Protein AF-A0A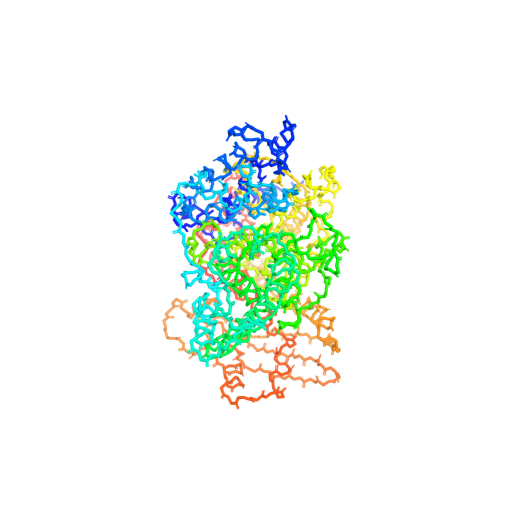6V8QCV7-F1 (afdb_monomer)

Mean predicted aligned error: 4.7 Å

Organism: NCBI:txid2754717

Radius of gyration: 26.02 Å; Cα contacts (8 Å, |Δi|>4): 1244; chains: 1; bounding box: 65×56×76 Å

pLDDT: mean 93.88, std 6.45, range [53.06, 98.81]

Foldseek 3Di:
DALLLVLLLCLCVVALQSFFQDDQVVQQQAPQQQQLLLLQLLQLLLVLVVVVFDLEQEQDPDPDGSLLVSLLVSLVSNVNSHFQLLLSLLSSLLLSVLLPYFQWADDPPSTDGSLQSNQVSSVADQAAQLQAWAADDVHIHGLVQLLVQLVVDVVPDDQFPDDPVPQDPVCPPDCNCPADCNPQAGGLLSSLLRSLLSQLVRQCVVCVVVVHHGQLLVSLLSSLLSSCVVHPFAYQHDCVLHDGSPDGSLLSNLVSSCVSSVNDQWWAQQLPRDTDGRSSVSSSSSSSSNNSHNGDSLSNLQSLQLQLSTPCCVVNVRHDQLDQFDAQLSSHNPLLSQLSSCCRVVVDDLAVSLQSSLVSLLSYLDSLLSLSSQLSSLVSSCVSHNRSSSSSSNSSRVVSNSCVLSVLLVQLLVCVVVPDFLLVSLLVLQQVRQQSLFVSLQVNLCVVVVWNWPTKHKPPWAFCLPPDPDPQRRLACLNGIWTKIWTAIPNDIDIGGRVPPPQVVPCVVVVVVVSVSVCSSCVSSVVNLSRLSSGLSSLLSQLLSCLLVPDDSVVSNVSSSSNDHSNPNDPSPCSSVSNVSSNVSSVVVD

Solvent-accessible surface area (backbone atoms only — not comparable to full-atom values): 28035 Å² total; per-residue (Å²): 130,63,57,34,48,55,17,16,50,49,26,43,64,68,44,55,55,41,32,24,42,59,62,67,70,84,14,62,72,34,88,53,20,45,36,45,15,52,41,25,22,36,10,48,50,45,48,45,47,75,71,67,48,57,64,54,62,64,75,50,96,62,97,71,55,55,48,53,57,48,31,34,54,21,17,48,46,15,38,66,18,33,31,53,34,19,27,16,4,43,46,36,29,51,52,41,40,52,38,54,25,51,50,57,33,54,58,94,91,42,59,48,42,36,10,43,49,16,6,61,51,36,71,28,60,90,43,47,44,49,64,25,42,39,40,75,70,97,53,68,59,41,21,35,44,14,42,50,46,38,53,55,44,60,74,74,45,80,70,47,91,59,67,74,88,75,56,50,91,79,36,63,95,31,60,56,49,50,71,31,62,62,12,19,55,45,36,50,51,52,34,31,42,53,37,12,33,46,5,20,54,37,31,41,50,51,28,47,76,61,78,37,84,62,42,36,50,60,22,24,27,37,10,30,17,37,40,48,74,76,45,66,59,80,27,56,31,42,61,93,80,33,58,74,94,76,32,32,40,36,38,49,20,11,47,30,20,29,62,64,45,69,50,62,70,59,43,28,37,58,63,74,66,47,79,40,56,34,23,53,57,40,13,39,52,8,53,27,56,42,42,9,12,51,32,46,44,68,33,31,38,51,48,32,13,51,48,8,33,33,57,59,12,73,82,36,55,30,28,52,56,51,30,46,45,58,52,57,64,77,60,47,37,14,67,35,44,40,36,28,23,34,43,51,46,66,60,38,53,64,66,61,37,9,52,35,59,39,57,41,32,72,54,28,31,49,34,68,56,48,28,36,42,50,27,32,51,24,54,52,24,34,73,76,35,70,35,63,25,34,50,26,45,30,63,32,16,46,64,58,32,52,50,57,50,51,55,49,34,51,51,44,48,52,44,42,75,75,66,48,53,58,29,59,51,15,32,50,46,49,51,53,51,50,52,43,33,16,51,24,26,13,63,51,42,20,66,76,68,72,44,56,35,82,40,36,44,76,35,79,72,36,38,42,47,74,85,59,88,51,66,69,29,41,68,16,22,56,69,23,41,21,34,25,39,44,36,30,46,75,92,43,80,47,80,42,60,38,39,71,75,41,48,50,54,52,32,63,77,70,63,37,59,74,60,47,65,56,44,65,60,46,49,64,47,54,53,23,51,55,26,32,16,41,42,13,49,57,33,33,37,44,13,6,33,38,7,22,73,68,42,56,46,67,59,18,40,53,34,9,54,73,20,41,44,41,38,46,15,50,76,52,84,44,45,59,58,27,12,44,42,0,32,50,47,25,61,77,72,103

Structure (mmCIF, N/CA/C/O backbone):
data_AF-A0A6V8QCV7-F1
#
_entry.id   AF-A0A6V8QCV7-F1
#
loop_
_atom_site.group_PDB
_atom_site.id
_atom_site.type_symbol
_atom_site.label_atom_id
_atom_site.label_alt_id
_atom_site.label_comp_id
_atom_site.label_asym_id
_atom_site.label_entity_id
_atom_site.label_seq_id
_atom_site.pdbx_PDB_ins_code
_atom_site.Cartn_x
_atom_site.Cartn_y
_atom_site.Cartn_z
_atom_site.occupancy
_atom_site.B_iso_or_equiv
_atom_site.auth_seq_id
_atom_site.auth_comp_id
_atom_site.auth_asym_id
_atom_site.auth_atom_id
_atom_site.pdbx_PDB_model_num
ATOM 1 N N . MET A 1 1 ? -21.929 22.785 25.493 1.00 60.78 1 MET A N 1
ATOM 2 C CA . MET A 1 1 ? -21.500 21.388 25.270 1.00 60.78 1 MET A CA 1
ATOM 3 C C . MET A 1 1 ? -21.069 20.859 26.620 1.00 60.78 1 MET A C 1
ATOM 5 O O . MET A 1 1 ? -20.342 21.578 27.293 1.00 60.78 1 MET A O 1
ATOM 9 N N . GLU A 1 2 ? -21.566 19.693 27.028 1.00 89.81 2 GLU A N 1
ATOM 10 C CA . GLU A 1 2 ? -21.195 19.070 28.308 1.00 89.81 2 GLU A CA 1
ATOM 11 C C . GLU A 1 2 ? -19.672 18.879 28.375 1.00 89.81 2 GLU A C 1
ATOM 13 O O . GLU A 1 2 ? -19.041 18.515 27.372 1.00 89.81 2 GLU A O 1
ATOM 18 N N . LYS A 1 3 ? -19.063 19.174 29.527 1.00 95.38 3 LYS A N 1
ATOM 19 C CA . LYS A 1 3 ? -17.598 19.175 29.692 1.00 95.38 3 LYS A CA 1
ATOM 20 C C . LYS A 1 3 ? -16.991 17.792 29.445 1.00 95.38 3 LYS A C 1
ATOM 22 O O . LYS A 1 3 ? -15.895 17.700 28.898 1.00 95.38 3 LYS A O 1
ATOM 27 N N . GLU A 1 4 ? -17.729 16.728 29.756 1.00 97.50 4 GLU A N 1
ATOM 28 C CA . GLU A 1 4 ? -17.329 15.335 29.566 1.00 97.50 4 GLU A CA 1
ATOM 29 C C . GLU A 1 4 ? -17.182 14.997 28.078 1.00 97.50 4 GLU A C 1
ATOM 31 O O . GLU A 1 4 ? -16.229 14.326 27.684 1.00 97.50 4 GLU A O 1
ATOM 36 N N . ILE A 1 5 ? -18.079 15.522 27.232 1.00 97.50 5 ILE A N 1
ATOM 37 C CA . ILE A 1 5 ? -18.009 15.361 25.772 1.00 97.50 5 ILE A CA 1
ATOM 38 C C . ILE A 1 5 ? -16.741 16.035 25.237 1.00 97.50 5 ILE A C 1
ATOM 40 O O . ILE A 1 5 ? -15.988 15.431 24.472 1.00 97.50 5 ILE A O 1
ATOM 44 N N . VAL A 1 6 ? -16.470 17.274 25.658 1.00 97.25 6 VAL A N 1
ATOM 45 C CA . VAL A 1 6 ? -15.266 18.010 25.234 1.00 97.25 6 VAL A CA 1
ATOM 46 C C . VAL A 1 6 ? -14.000 17.287 25.690 1.00 97.25 6 VAL A C 1
ATOM 48 O O . VAL A 1 6 ? -13.066 17.121 24.902 1.00 97.25 6 VAL A O 1
ATOM 51 N N . ALA A 1 7 ? -13.973 16.833 26.943 1.00 98.06 7 ALA A N 1
ATOM 52 C CA . ALA A 1 7 ? -12.837 16.144 27.531 1.00 98.06 7 ALA A CA 1
ATOM 53 C C . ALA A 1 7 ? -12.544 14.810 26.839 1.00 98.06 7 ALA A C 1
ATOM 55 O O . ALA A 1 7 ? -11.400 14.565 26.456 1.00 98.06 7 ALA A O 1
ATOM 56 N N . ALA A 1 8 ? -13.565 13.978 26.620 1.00 98.12 8 ALA A N 1
ATOM 57 C CA . ALA A 1 8 ? -13.411 12.696 25.946 1.00 98.12 8 ALA A CA 1
ATOM 58 C C . ALA A 1 8 ? -12.990 12.867 24.481 1.00 98.12 8 ALA A C 1
ATOM 60 O O . ALA A 1 8 ? -12.065 12.190 24.034 1.00 98.12 8 ALA A O 1
ATOM 61 N N . PHE A 1 9 ? -13.599 13.815 23.756 1.00 97.69 9 PHE A N 1
ATOM 62 C CA . PHE A 1 9 ? -13.193 14.148 22.390 1.00 97.69 9 PHE A CA 1
ATOM 63 C C . PHE A 1 9 ? -11.717 14.558 22.347 1.00 97.69 9 PHE A C 1
ATOM 65 O O . PHE A 1 9 ? -10.934 13.984 21.593 1.00 97.69 9 PHE A O 1
ATOM 72 N N . ARG A 1 10 ? -11.316 15.523 23.188 1.00 96.94 10 ARG A N 1
ATOM 73 C CA . ARG A 1 10 ? -9.940 16.028 23.199 1.00 96.94 10 ARG A CA 1
ATOM 74 C C . ARG A 1 10 ? -8.928 14.976 23.598 1.00 96.94 10 ARG A C 1
ATOM 76 O O . ARG A 1 10 ? -7.869 14.922 22.981 1.00 96.94 10 ARG A O 1
ATOM 83 N N . ALA A 1 11 ? -9.244 14.160 24.593 1.00 97.50 11 ALA A N 1
ATOM 84 C CA . ALA A 1 11 ? -8.350 13.115 25.047 1.00 97.50 11 ALA A CA 1
ATOM 85 C C . ALA A 1 11 ? -8.155 12.030 23.983 1.00 97.50 11 ALA A C 1
ATOM 87 O O . ALA A 1 11 ? -7.017 11.671 23.701 1.00 97.50 11 ALA A O 1
ATOM 88 N N . ALA A 1 12 ? -9.232 11.570 23.338 1.00 96.38 12 ALA A N 1
ATOM 89 C CA . ALA A 1 12 ? -9.161 10.543 22.300 1.00 96.38 12 ALA A CA 1
ATOM 90 C C . ALA A 1 12 ? -8.352 10.996 21.070 1.00 96.38 12 ALA A C 1
ATOM 92 O O . ALA A 1 12 ? -7.698 10.178 20.433 1.00 96.38 12 ALA A O 1
ATOM 93 N N . THR A 1 13 ? -8.363 12.293 20.745 1.00 95.00 13 THR A N 1
ATOM 94 C CA . THR A 1 13 ? -7.634 12.854 19.593 1.00 95.00 13 THR A CA 1
ATOM 95 C C . THR A 1 13 ? -6.327 13.559 19.968 1.00 95.00 13 THR A C 1
ATOM 97 O O . THR A 1 13 ? -5.760 14.260 19.131 1.00 95.00 13 THR A O 1
ATOM 100 N N . ALA A 1 14 ? -5.874 13.462 21.222 1.00 94.94 14 ALA A N 1
ATOM 101 C CA . ALA A 1 14 ? -4.700 14.201 21.696 1.00 94.94 14 ALA A CA 1
ATOM 102 C C . ALA A 1 14 ? -3.412 13.752 20.994 1.00 94.94 14 ALA A C 1
ATOM 104 O O . ALA A 1 14 ? -2.551 14.580 20.695 1.00 94.94 14 ALA A O 1
ATOM 105 N N . GLN A 1 15 ? -3.305 12.452 20.713 1.00 91.69 15 GLN A N 1
ATOM 106 C CA . GLN A 1 15 ? -2.212 11.851 19.960 1.00 91.69 15 GLN A CA 1
ATOM 107 C C . GLN A 1 15 ? -2.769 10.909 18.880 1.00 91.69 15 GLN A C 1
ATOM 109 O O . GLN A 1 15 ? -3.783 10.249 19.118 1.00 91.69 15 GLN A O 1
ATOM 114 N N . PRO A 1 16 ? -2.143 10.820 17.689 1.00 85.75 16 PRO A N 1
ATOM 115 C CA . PRO A 1 16 ? -2.640 9.957 16.613 1.00 85.75 16 PRO A CA 1
ATOM 116 C C . PRO A 1 16 ? -2.699 8.467 16.985 1.00 85.75 16 PRO A C 1
ATOM 118 O O . PRO A 1 16 ? -3.597 7.754 16.547 1.00 85.75 16 PRO A O 1
ATOM 121 N N . ASP A 1 17 ? -1.757 7.990 17.796 1.00 87.62 17 ASP A N 1
ATOM 122 C CA . ASP A 1 17 ? -1.633 6.593 18.227 1.00 87.62 17 ASP A CA 1
ATOM 123 C C . ASP A 1 17 ? -2.635 6.182 19.321 1.00 87.62 17 ASP A C 1
ATOM 125 O O . ASP A 1 17 ? -2.740 5.005 19.663 1.00 87.62 17 ASP A O 1
ATOM 129 N N . TYR A 1 18 ? -3.427 7.116 19.853 1.00 92.81 18 TYR A N 1
ATOM 130 C CA . TYR A 1 18 ? -4.469 6.793 20.833 1.00 92.81 18 TYR A CA 1
ATOM 131 C C . TYR A 1 18 ? -5.661 6.071 20.209 1.00 92.81 18 TYR A C 1
ATOM 133 O O . TYR A 1 18 ? -6.370 5.355 20.905 1.00 92.81 18 TYR A O 1
ATOM 141 N N . LEU A 1 19 ? -5.873 6.210 18.898 1.00 93.25 19 LEU A N 1
ATOM 142 C CA . LEU A 1 19 ? -7.005 5.624 18.177 1.00 93.25 19 LEU A CA 1
ATOM 143 C C . LEU A 1 19 ? -6.645 4.337 17.424 1.00 93.25 19 LEU A C 1
ATOM 145 O O . LEU A 1 19 ? -7.373 3.938 16.516 1.00 93.25 19 LEU A O 1
ATOM 149 N N . THR A 1 20 ? -5.542 3.673 17.767 1.00 92.00 20 THR A N 1
ATOM 150 C CA . THR A 1 20 ? -5.089 2.449 17.093 1.00 92.00 20 THR A CA 1
ATOM 151 C C . THR A 1 20 ? -4.458 1.461 18.072 1.00 92.00 20 THR A C 1
ATOM 153 O O . THR A 1 20 ? -4.021 1.821 19.162 1.00 92.00 20 THR A O 1
ATOM 156 N N . THR A 1 21 ? -4.417 0.188 17.684 1.00 89.06 21 THR A N 1
ATOM 157 C CA . THR A 1 21 ? -3.638 -0.842 18.388 1.00 89.06 21 THR A CA 1
ATOM 158 C C . THR A 1 21 ? -2.146 -0.801 18.031 1.00 89.06 21 THR A C 1
ATOM 160 O O . THR A 1 21 ? -1.331 -1.479 18.663 1.00 89.06 21 THR A O 1
ATOM 163 N N . GLU A 1 22 ? -1.770 -0.028 17.009 1.00 86.62 22 GLU A N 1
ATOM 164 C CA . GLU A 1 22 ? -0.405 0.015 16.502 1.00 86.62 22 GLU A CA 1
ATOM 165 C C . GLU A 1 22 ? 0.548 0.844 17.360 1.00 86.62 22 GLU A C 1
ATOM 167 O O . GLU A 1 22 ? 0.198 1.865 17.941 1.00 86.62 22 GLU A O 1
ATOM 172 N N . LYS A 1 23 ? 1.809 0.405 17.406 1.00 82.62 23 LYS A N 1
ATOM 173 C CA . LYS A 1 23 ? 2.864 1.021 18.216 1.00 82.62 23 LYS A CA 1
ATOM 174 C C . LYS A 1 23 ? 3.784 1.859 17.338 1.00 82.62 23 LYS A C 1
ATOM 176 O O . LYS A 1 23 ? 4.867 1.408 16.972 1.00 82.62 23 LYS A O 1
ATOM 181 N N . PHE A 1 24 ? 3.361 3.073 16.994 1.00 81.88 24 PHE A N 1
ATOM 182 C CA . PHE A 1 24 ? 4.139 3.942 16.104 1.00 81.88 24 PHE A CA 1
ATOM 183 C C . PHE A 1 24 ? 5.515 4.317 16.660 1.00 81.88 24 PHE A C 1
ATOM 185 O O . PHE A 1 24 ? 6.473 4.386 15.896 1.00 81.88 24 PHE A O 1
ATOM 192 N N . ASP A 1 25 ? 5.644 4.505 17.974 1.00 77.12 25 ASP A N 1
ATOM 193 C CA . ASP A 1 25 ? 6.939 4.802 18.599 1.00 77.12 25 ASP A CA 1
ATOM 194 C C . ASP A 1 25 ? 7.918 3.632 18.506 1.00 77.12 25 ASP A C 1
ATOM 196 O O . ASP A 1 25 ? 9.097 3.846 18.248 1.00 77.12 25 ASP A O 1
ATOM 200 N N . ALA A 1 26 ? 7.431 2.390 18.622 1.00 71.06 26 ALA A N 1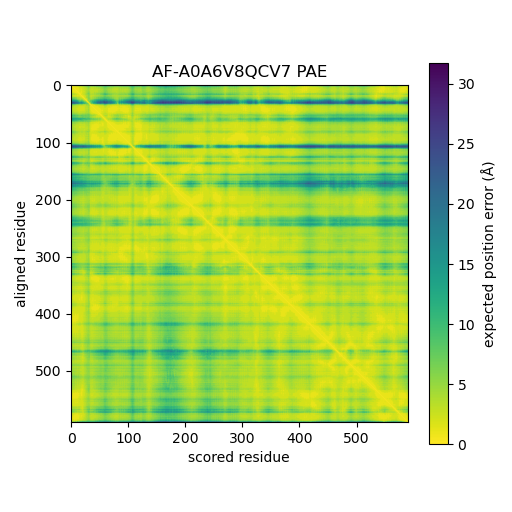
ATOM 201 C CA . ALA A 1 26 ? 8.268 1.198 18.461 1.00 71.06 26 ALA A CA 1
ATOM 202 C C . ALA A 1 26 ? 8.844 1.072 17.045 1.00 71.06 26 ALA A C 1
ATOM 204 O O . ALA A 1 26 ? 9.755 0.281 16.809 1.00 71.06 26 ALA A O 1
ATOM 205 N N . MET A 1 27 ? 8.291 1.830 16.102 1.00 64.06 27 MET A N 1
ATOM 206 C CA . MET A 1 27 ? 8.789 1.866 14.748 1.00 64.06 27 MET A CA 1
ATOM 207 C C . MET A 1 27 ? 9.894 2.905 14.578 1.00 64.06 27 MET A C 1
ATOM 209 O O . MET A 1 27 ? 10.792 2.614 13.796 1.00 64.06 27 MET A O 1
ATOM 213 N N . LEU A 1 28 ? 9.884 4.034 15.313 1.00 65.31 28 LEU A N 1
ATOM 214 C CA . LEU A 1 28 ? 10.838 5.156 15.193 1.00 65.31 28 LEU A CA 1
ATOM 215 C C . LEU A 1 28 ? 12.308 4.730 15.376 1.00 65.31 28 LEU A C 1
ATOM 217 O O . LEU A 1 28 ? 12.692 4.226 16.426 1.00 65.31 28 LEU A O 1
ATOM 221 N N . GLY A 1 29 ? 13.145 4.983 14.360 1.00 54.66 29 GLY A N 1
ATOM 222 C CA . GLY A 1 29 ? 14.607 4.823 14.426 1.00 54.66 29 GLY A CA 1
ATOM 223 C C . GLY A 1 29 ? 15.159 3.410 14.171 1.00 54.66 29 GLY A C 1
ATOM 224 O O . GLY A 1 29 ? 16.358 3.202 14.337 1.00 54.66 29 GLY A O 1
ATOM 225 N N . GLY A 1 30 ? 14.327 2.443 13.760 1.00 58.03 30 GLY A N 1
ATOM 226 C CA . GLY A 1 30 ? 14.751 1.078 13.402 1.00 58.03 30 GLY A CA 1
ATOM 227 C C . GLY A 1 30 ? 14.104 0.561 12.111 1.00 58.03 30 GLY A C 1
ATOM 228 O O . GLY A 1 30 ? 13.496 1.326 11.371 1.00 58.03 30 GLY A O 1
ATOM 229 N N . PHE A 1 31 ? 14.156 -0.756 11.864 1.00 53.06 31 PHE A N 1
ATOM 230 C CA . PHE A 1 31 ? 13.577 -1.438 10.681 1.00 53.06 31 PHE A CA 1
ATOM 231 C C . PHE A 1 31 ? 12.046 -1.227 10.490 1.00 53.06 31 PHE A C 1
ATOM 233 O O . PHE A 1 31 ? 11.456 -1.790 9.571 1.00 53.06 31 PHE A O 1
ATOM 240 N N . GLY A 1 32 ? 11.383 -0.453 11.364 1.00 53.34 32 GLY A N 1
ATOM 241 C CA . GLY A 1 32 ? 9.931 -0.309 11.463 1.00 53.34 32 GLY A CA 1
ATOM 242 C C . GLY A 1 32 ? 9.298 0.968 10.887 1.00 53.34 32 GLY A C 1
ATOM 243 O O . GLY A 1 32 ? 8.124 0.901 10.552 1.00 53.34 32 GLY A O 1
ATOM 244 N N . VAL A 1 33 ? 9.985 2.117 10.732 1.00 63.34 33 VAL A N 1
ATOM 245 C CA . VAL A 1 33 ? 9.329 3.394 10.290 1.00 63.34 33 VAL A CA 1
ATOM 246 C C . VAL A 1 33 ? 9.101 3.479 8.787 1.00 63.34 33 VAL A C 1
ATOM 248 O O . VAL A 1 33 ? 8.698 4.525 8.278 1.00 63.34 33 VAL A O 1
ATOM 251 N N . PHE A 1 34 ? 9.440 2.437 8.034 1.00 79.25 34 PHE A N 1
ATOM 252 C CA . PHE A 1 34 ? 9.670 2.616 6.608 1.00 79.25 34 PHE A CA 1
ATOM 253 C C . PHE A 1 34 ? 8.446 3.184 5.869 1.00 79.25 34 PHE A C 1
ATOM 255 O O . PHE A 1 34 ? 8.615 4.009 4.975 1.00 79.25 34 PHE A O 1
ATOM 262 N N . ASN A 1 35 ? 7.226 2.866 6.319 1.00 85.88 35 ASN A N 1
ATOM 263 C CA . ASN A 1 35 ? 6.002 3.478 5.806 1.00 85.88 35 ASN A CA 1
ATOM 264 C C . ASN A 1 35 ? 5.964 4.996 6.019 1.00 85.88 35 ASN A C 1
ATOM 266 O O . ASN A 1 35 ? 5.807 5.721 5.043 1.00 85.88 35 ASN A O 1
ATOM 270 N N . PHE A 1 36 ? 6.146 5.509 7.240 1.00 89.56 36 PHE A N 1
ATOM 271 C CA . PHE A 1 36 ? 6.138 6.955 7.477 1.00 89.56 36 PHE A CA 1
ATOM 272 C C . PHE A 1 36 ? 7.326 7.658 6.808 1.00 89.56 36 PHE A C 1
ATOM 274 O O . PHE A 1 36 ? 7.196 8.818 6.419 1.00 89.56 36 PHE A O 1
ATOM 281 N N . GLY A 1 37 ? 8.436 6.947 6.584 1.00 91.69 37 GLY A N 1
ATOM 282 C CA . GLY A 1 37 ? 9.524 7.409 5.725 1.00 91.69 37 GLY A CA 1
ATOM 283 C C . GLY A 1 37 ? 9.058 7.727 4.298 1.00 91.69 37 GLY A C 1
ATOM 284 O O . GLY A 1 37 ? 9.451 8.753 3.751 1.00 91.69 37 GLY A O 1
ATOM 285 N N . VAL A 1 38 ? 8.164 6.917 3.711 1.00 94.94 38 VAL A N 1
ATOM 286 C CA . VAL A 1 38 ? 7.566 7.192 2.386 1.00 94.94 38 VAL A CA 1
ATOM 287 C C . VAL A 1 38 ? 6.758 8.493 2.404 1.00 94.94 38 VAL A C 1
ATOM 289 O O . VAL A 1 38 ? 6.908 9.323 1.508 1.00 94.94 38 VAL A O 1
ATOM 292 N N . TRP A 1 39 ? 5.945 8.715 3.442 1.00 95.69 39 TRP A N 1
ATOM 293 C CA . TRP A 1 39 ? 5.195 9.969 3.607 1.00 95.69 39 TRP A CA 1
ATOM 294 C C . TRP A 1 39 ? 6.130 11.178 3.744 1.00 95.69 39 TRP A C 1
ATOM 296 O O . TRP A 1 39 ? 5.904 12.223 3.129 1.00 95.69 39 TRP A O 1
ATOM 306 N N . ALA A 1 40 ? 7.191 11.030 4.537 1.00 95.12 40 ALA A N 1
ATOM 307 C CA . ALA A 1 40 ? 8.187 12.066 4.754 1.00 95.12 40 ALA A CA 1
ATOM 308 C C . ALA A 1 40 ? 8.946 12.405 3.460 1.00 95.12 40 ALA A C 1
ATOM 310 O O . ALA A 1 40 ? 9.057 13.576 3.097 1.00 95.12 40 ALA A O 1
ATOM 311 N N . ALA A 1 41 ? 9.384 11.397 2.704 1.00 97.62 41 ALA A N 1
ATOM 312 C CA . ALA A 1 41 ? 10.024 11.581 1.403 1.00 97.62 41 ALA A CA 1
ATOM 313 C C . ALA A 1 41 ? 9.098 12.261 0.389 1.00 97.62 41 ALA A C 1
ATOM 315 O O . ALA A 1 41 ? 9.533 13.165 -0.325 1.00 97.62 41 ALA A O 1
ATOM 316 N N . ALA A 1 42 ? 7.810 11.905 0.369 1.00 98.50 42 ALA A N 1
ATOM 317 C CA . ALA A 1 42 ? 6.823 12.580 -0.467 1.00 98.50 42 ALA A CA 1
ATOM 318 C C . ALA A 1 42 ? 6.708 14.078 -0.115 1.00 98.50 42 ALA A C 1
ATOM 320 O O . ALA A 1 42 ? 6.689 14.928 -1.005 1.00 98.50 42 ALA A O 1
ATOM 321 N N . ASN A 1 43 ? 6.721 14.433 1.175 1.00 98.50 43 ASN A N 1
ATOM 322 C CA . ASN A 1 43 ? 6.778 15.833 1.606 1.00 98.50 43 ASN A CA 1
ATOM 323 C C . ASN A 1 43 ? 8.060 16.545 1.151 1.00 98.50 43 ASN A C 1
ATOM 325 O O . ASN A 1 43 ? 7.980 17.693 0.710 1.00 98.50 43 ASN A O 1
ATOM 329 N N . VAL A 1 44 ? 9.223 15.891 1.245 1.00 98.44 44 VAL A N 1
ATOM 330 C CA . VAL A 1 44 ? 10.504 16.446 0.773 1.00 98.44 44 VAL A CA 1
ATOM 331 C C . VAL A 1 44 ? 10.443 16.749 -0.723 1.00 98.44 44 VAL A C 1
ATOM 333 O O . VAL A 1 44 ? 10.751 17.870 -1.125 1.00 98.44 44 VAL A O 1
ATOM 336 N N . ILE A 1 45 ? 9.992 15.791 -1.538 1.00 98.75 45 ILE A N 1
ATOM 337 C CA . ILE A 1 45 ? 9.876 15.958 -2.993 1.00 98.75 45 ILE A CA 1
ATOM 338 C C . ILE A 1 45 ? 8.920 17.111 -3.319 1.00 98.75 45 ILE A C 1
ATOM 340 O O . ILE A 1 45 ? 9.287 18.020 -4.064 1.00 98.75 45 ILE A O 1
ATOM 344 N N . ALA A 1 46 ? 7.734 17.138 -2.703 1.00 98.44 46 ALA A N 1
ATOM 345 C CA . ALA A 1 46 ? 6.753 18.197 -2.933 1.00 98.44 46 ALA A CA 1
ATOM 346 C C . ALA A 1 46 ? 7.273 19.591 -2.539 1.00 98.44 46 ALA A C 1
ATOM 348 O O . ALA A 1 46 ? 7.037 20.563 -3.253 1.00 98.44 46 ALA A O 1
ATOM 349 N N . LYS A 1 47 ? 8.019 19.712 -1.433 1.00 98.31 47 LYS A N 1
ATOM 350 C CA . LYS A 1 47 ? 8.649 20.983 -1.037 1.00 98.31 47 LYS A CA 1
ATOM 351 C C . LYS A 1 47 ? 9.670 21.463 -2.055 1.00 98.31 47 LYS A C 1
ATOM 353 O O . LYS A 1 47 ? 9.740 22.656 -2.325 1.00 98.31 47 LYS A O 1
ATOM 358 N N . GLU A 1 48 ? 10.508 20.565 -2.558 1.00 98.19 48 GLU A N 1
ATOM 359 C CA . GLU A 1 48 ? 11.537 20.942 -3.522 1.00 98.19 48 GLU A CA 1
ATOM 360 C C . GLU A 1 48 ? 10.924 21.308 -4.880 1.00 98.19 48 GLU A C 1
ATOM 362 O O . GLU A 1 48 ? 11.367 22.284 -5.485 1.00 98.19 48 GLU A O 1
ATOM 367 N N . ALA A 1 49 ? 9.844 20.637 -5.295 1.00 97.06 49 ALA A N 1
ATOM 368 C CA . ALA A 1 49 ? 9.047 21.045 -6.452 1.00 97.06 49 ALA A CA 1
ATOM 369 C C . ALA A 1 49 ? 8.458 22.457 -6.272 1.00 97.06 49 ALA A C 1
ATOM 371 O O . ALA A 1 49 ? 8.602 23.307 -7.146 1.00 97.06 49 ALA A O 1
ATOM 372 N N . GLN A 1 50 ? 7.882 22.760 -5.101 1.00 95.38 50 GLN A N 1
ATOM 373 C CA . GLN A 1 50 ? 7.351 24.096 -4.782 1.00 95.38 50 GLN A CA 1
ATOM 374 C C . GLN A 1 50 ? 8.424 25.196 -4.740 1.00 95.38 50 GLN A C 1
ATOM 376 O O . GLN A 1 50 ? 8.100 26.369 -4.909 1.00 95.38 50 GLN A O 1
ATOM 381 N N . LYS A 1 51 ? 9.700 24.842 -4.541 1.00 96.31 51 LYS A N 1
ATOM 382 C CA . LYS A 1 51 ? 10.838 25.772 -4.650 1.00 96.31 51 LYS A CA 1
ATOM 383 C C . LYS A 1 51 ? 11.277 26.021 -6.100 1.00 96.31 51 LYS A C 1
ATOM 385 O O . LYS A 1 51 ? 12.238 26.754 -6.309 1.00 96.31 51 LYS A O 1
ATOM 390 N N . GLY A 1 52 ? 10.606 25.418 -7.082 1.00 93.50 52 GLY A N 1
ATOM 391 C CA . GLY A 1 52 ? 10.886 25.595 -8.505 1.00 93.50 52 GLY A CA 1
ATOM 392 C C . GLY A 1 52 ? 11.969 24.672 -9.066 1.00 93.50 52 GLY A C 1
ATOM 393 O O . GLY A 1 52 ? 12.450 24.933 -10.167 1.00 93.50 52 GLY A O 1
ATOM 394 N N . ARG A 1 53 ? 12.368 23.609 -8.347 1.00 93.81 53 ARG A N 1
ATOM 395 C CA . ARG A 1 53 ? 13.306 22.617 -8.900 1.00 93.81 53 ARG A CA 1
ATOM 396 C C . ARG A 1 53 ? 12.680 21.857 -10.061 1.00 93.81 53 ARG A C 1
ATOM 398 O O . ARG A 1 53 ? 11.521 21.447 -9.991 1.00 93.81 53 ARG A O 1
ATOM 405 N N . LYS A 1 54 ? 13.471 21.610 -11.102 1.00 91.38 54 LYS A N 1
ATOM 406 C CA . LYS A 1 54 ? 13.029 20.871 -12.286 1.00 91.38 54 LYS A CA 1
ATOM 407 C C . LYS A 1 54 ? 13.019 19.369 -12.005 1.00 91.38 54 LYS A C 1
ATOM 409 O O . LYS A 1 54 ? 14.064 18.741 -11.857 1.00 91.38 54 LYS A O 1
ATOM 414 N N . LEU A 1 55 ? 11.827 18.777 -11.968 1.00 93.81 55 LEU A N 1
ATOM 415 C CA . LEU A 1 55 ? 11.634 17.336 -11.793 1.00 93.81 55 LEU A CA 1
ATOM 416 C C . LEU A 1 55 ? 11.594 16.611 -13.140 1.00 93.81 55 LEU A C 1
ATOM 418 O O . LEU A 1 55 ? 10.572 16.062 -13.541 1.00 93.81 55 LEU A O 1
ATOM 422 N N . LYS A 1 56 ? 12.719 16.618 -13.853 1.00 93.31 56 LYS A N 1
ATOM 423 C CA . LYS A 1 56 ? 12.855 15.922 -15.133 1.00 93.31 56 LYS A CA 1
ATOM 424 C C . LYS A 1 56 ? 14.297 15.488 -15.346 1.00 93.31 56 LYS A C 1
ATOM 426 O O . LYS A 1 56 ? 15.216 16.256 -15.077 1.00 93.31 56 LYS A O 1
ATOM 431 N N . LEU A 1 57 ? 14.492 14.265 -15.832 1.00 90.62 57 LEU A N 1
ATOM 432 C CA . LEU A 1 57 ? 15.798 13.837 -16.317 1.00 90.62 57 LEU A CA 1
ATOM 433 C C . LEU A 1 57 ? 15.953 14.336 -17.755 1.00 90.62 57 LEU A C 1
ATOM 435 O O . LEU A 1 57 ? 15.184 13.953 -18.639 1.00 90.62 57 LEU A O 1
ATOM 439 N N . GLU A 1 58 ? 16.955 15.178 -17.989 1.00 86.12 58 GLU A N 1
ATOM 440 C CA . GLU A 1 58 ? 17.238 15.787 -19.290 1.00 86.12 58 GLU A CA 1
ATOM 441 C C . GLU A 1 58 ? 18.658 15.460 -19.750 1.00 86.12 58 GLU A C 1
ATOM 443 O O . GLU A 1 58 ? 19.529 15.115 -18.952 1.00 86.12 58 GLU A O 1
ATOM 448 N N . VAL A 1 59 ? 18.865 15.538 -21.062 1.00 84.62 59 VAL A N 1
ATOM 449 C CA . VAL A 1 59 ? 20.188 15.405 -21.668 1.00 84.62 59 VAL A CA 1
ATOM 450 C C . VAL A 1 59 ? 20.932 16.712 -21.423 1.00 84.62 59 VAL A C 1
ATOM 452 O O . VAL A 1 59 ? 20.658 17.709 -22.088 1.00 84.62 59 VAL A O 1
ATOM 455 N N . THR A 1 60 ? 21.840 16.715 -20.453 1.00 84.88 60 THR A N 1
ATOM 456 C CA . THR A 1 60 ? 22.655 17.882 -20.101 1.00 84.88 60 THR A CA 1
ATOM 457 C C . THR A 1 60 ? 24.120 17.483 -19.954 1.00 84.88 60 THR A C 1
ATOM 459 O O . THR A 1 60 ? 24.429 16.328 -19.664 1.00 84.88 60 THR A O 1
ATOM 462 N N . ASP A 1 61 ? 25.018 18.450 -20.136 1.00 85.38 61 ASP A N 1
ATOM 463 C CA . ASP A 1 61 ? 26.455 18.303 -19.851 1.00 85.38 61 ASP A CA 1
ATOM 464 C C . ASP A 1 61 ? 26.782 18.636 -18.378 1.00 85.38 61 ASP A C 1
ATOM 466 O O . ASP A 1 61 ? 27.924 18.869 -17.991 1.00 85.38 61 ASP A O 1
ATOM 470 N N . GLU A 1 62 ? 25.754 18.709 -17.525 1.00 87.50 62 GLU A N 1
ATOM 471 C CA . GLU A 1 62 ? 25.924 19.026 -16.112 1.00 87.50 62 GLU A CA 1
ATOM 472 C C . GLU A 1 62 ? 26.268 17.758 -15.315 1.00 87.50 62 GLU A C 1
ATOM 474 O O . GLU A 1 62 ? 25.590 16.728 -15.449 1.00 87.50 62 GLU A O 1
ATOM 479 N N . PRO A 1 63 ? 27.263 17.815 -14.408 1.00 85.88 63 PRO A N 1
ATOM 480 C CA . PRO A 1 63 ? 27.630 16.663 -13.588 1.00 85.88 63 PRO A CA 1
ATOM 481 C C . PRO A 1 63 ? 26.513 16.271 -12.612 1.00 85.88 63 PRO A C 1
ATOM 483 O O . PRO A 1 63 ? 26.353 15.098 -12.281 1.00 85.88 63 PRO A O 1
ATOM 486 N N . THR A 1 64 ? 25.709 17.236 -12.160 1.00 89.50 64 THR A N 1
ATOM 487 C CA . THR A 1 64 ? 24.627 17.034 -11.185 1.00 89.50 64 THR A CA 1
ATOM 488 C C . THR A 1 64 ? 23.404 17.838 -11.610 1.00 89.50 64 THR A C 1
ATOM 490 O O . THR A 1 64 ? 23.553 18.985 -12.012 1.00 89.50 64 THR A O 1
ATOM 493 N N . THR A 1 65 ? 22.214 17.252 -11.499 1.00 92.50 65 THR A N 1
ATOM 494 C CA . THR A 1 65 ? 20.925 17.864 -11.859 1.00 92.50 65 THR A CA 1
ATOM 495 C C . THR A 1 65 ? 20.062 18.111 -10.622 1.00 92.50 65 THR A C 1
ATOM 497 O O . THR A 1 65 ? 20.332 17.592 -9.535 1.00 92.50 65 THR A O 1
ATOM 500 N N . ASP A 1 66 ? 18.963 18.849 -10.787 1.00 95.31 66 ASP A N 1
ATOM 501 C CA . ASP A 1 66 ? 17.966 19.024 -9.726 1.00 95.31 66 ASP A CA 1
ATOM 502 C C . ASP A 1 66 ? 17.417 17.689 -9.201 1.00 95.31 66 ASP A C 1
ATOM 504 O O . ASP A 1 66 ? 17.201 17.547 -7.997 1.00 95.31 66 ASP A O 1
ATOM 508 N N . VAL A 1 67 ? 17.239 16.692 -10.074 1.00 96.75 67 VAL A N 1
ATOM 509 C CA . VAL A 1 67 ? 16.748 15.366 -9.676 1.00 96.75 67 VAL A CA 1
ATOM 510 C C . VAL A 1 67 ? 17.741 14.664 -8.748 1.00 96.75 67 VAL A C 1
ATOM 512 O O . VAL A 1 67 ? 17.309 14.044 -7.778 1.00 96.75 67 VAL A O 1
ATOM 515 N N . ASP A 1 68 ? 19.053 14.802 -8.972 1.00 95.94 68 ASP A N 1
ATOM 516 C CA . ASP A 1 68 ? 20.075 14.237 -8.078 1.00 95.94 68 ASP A CA 1
ATOM 517 C C . ASP A 1 68 ? 19.982 14.847 -6.670 1.00 95.94 68 ASP A C 1
ATOM 519 O O . ASP A 1 68 ? 20.035 14.134 -5.665 1.00 95.94 68 ASP A O 1
ATOM 523 N N . GLU A 1 69 ? 19.801 16.166 -6.579 1.00 96.94 69 GLU A N 1
ATOM 524 C CA . GLU A 1 69 ? 19.697 16.873 -5.299 1.00 96.94 69 GLU A CA 1
ATOM 525 C C . GLU A 1 69 ? 18.404 16.537 -4.547 1.00 96.94 69 GLU A C 1
ATOM 527 O O . GLU A 1 69 ? 18.421 16.336 -3.328 1.00 96.94 69 GLU A O 1
ATOM 532 N N . VAL A 1 70 ? 17.278 16.426 -5.256 1.00 98.31 70 VAL A N 1
ATOM 533 C CA . VAL A 1 70 ? 16.012 15.989 -4.651 1.00 98.31 70 VAL A CA 1
ATOM 534 C C . VAL A 1 70 ? 16.107 14.529 -4.205 1.00 98.31 70 VAL A C 1
ATOM 536 O O . VAL A 1 70 ? 15.687 14.211 -3.088 1.00 98.31 70 VAL A O 1
ATOM 539 N N . ALA A 1 71 ? 16.714 13.657 -5.015 1.00 98.38 71 ALA A N 1
ATOM 540 C CA . ALA A 1 71 ? 16.915 12.253 -4.674 1.00 98.38 71 ALA A CA 1
ATOM 541 C C . ALA A 1 71 ? 17.759 12.094 -3.402 1.00 98.38 71 ALA A C 1
ATOM 543 O O . ALA A 1 71 ? 17.348 11.366 -2.502 1.00 98.38 71 ALA A O 1
ATOM 544 N N . LYS A 1 72 ? 18.874 12.829 -3.258 1.00 98.44 72 LYS A N 1
ATOM 545 C CA . LYS A 1 72 ? 19.701 12.819 -2.033 1.00 98.44 72 LYS A CA 1
ATOM 546 C C . LYS A 1 72 ? 18.894 13.170 -0.782 1.00 98.44 72 LYS A C 1
ATOM 548 O O . LYS A 1 72 ? 19.029 12.506 0.244 1.00 98.44 72 LYS A O 1
ATOM 553 N N . LYS A 1 73 ? 18.031 14.188 -0.852 1.00 98.44 73 LYS A N 1
ATOM 554 C CA . LYS A 1 73 ? 17.195 14.605 0.288 1.00 98.44 73 LYS A CA 1
ATOM 555 C C . LYS A 1 73 ? 16.121 13.569 0.631 1.00 98.44 73 LYS A C 1
ATOM 557 O O . LYS A 1 73 ? 15.916 13.277 1.807 1.00 98.44 73 LYS A O 1
ATOM 562 N N . ALA A 1 74 ? 15.456 13.010 -0.380 1.00 98.25 74 ALA A N 1
ATOM 563 C CA . ALA A 1 74 ? 14.427 11.985 -0.200 1.00 98.25 74 ALA A CA 1
ATOM 564 C C . ALA A 1 74 ? 15.012 10.672 0.354 1.00 98.25 74 ALA A C 1
ATOM 566 O O . ALA A 1 74 ? 14.488 10.112 1.316 1.00 98.25 74 ALA A O 1
ATOM 567 N N . VAL A 1 75 ? 16.150 10.230 -0.184 1.00 97.88 75 VAL A N 1
ATOM 568 C CA . VAL A 1 75 ? 16.915 9.091 0.335 1.00 97.88 75 VAL A CA 1
ATOM 569 C C . VAL A 1 75 ? 17.297 9.321 1.788 1.00 97.88 75 VAL A C 1
ATOM 571 O O . VAL A 1 75 ? 17.069 8.445 2.619 1.00 97.88 75 VAL A O 1
ATOM 574 N N . LYS A 1 76 ? 17.845 10.501 2.111 1.00 96.12 76 LYS A N 1
ATOM 575 C CA . LYS A 1 76 ? 18.278 10.806 3.472 1.00 96.12 76 LYS A CA 1
ATOM 576 C C . LYS A 1 76 ? 17.134 10.624 4.469 1.00 96.12 76 LYS A C 1
ATOM 578 O O . LYS A 1 76 ? 17.323 9.935 5.464 1.00 96.12 76 LYS A O 1
ATOM 583 N N . VAL A 1 77 ? 15.953 11.190 4.204 1.00 94.12 77 VAL A N 1
ATOM 584 C CA . VAL A 1 77 ? 14.829 11.079 5.149 1.00 94.12 77 VAL A CA 1
ATOM 585 C C . VAL A 1 77 ? 14.309 9.642 5.270 1.00 94.12 77 VAL A C 1
ATOM 587 O O . VAL A 1 77 ? 13.933 9.220 6.362 1.00 94.12 77 VAL A O 1
ATOM 590 N N . LEU A 1 78 ? 14.345 8.853 4.189 1.00 94.19 78 LEU A N 1
ATOM 591 C CA . LEU A 1 78 ? 14.014 7.423 4.239 1.00 94.19 78 LEU A CA 1
ATOM 592 C C . LEU A 1 78 ? 15.010 6.648 5.109 1.00 94.19 78 LEU A C 1
ATOM 594 O O . LEU A 1 78 ? 14.594 5.831 5.929 1.00 94.19 78 LEU A O 1
ATOM 598 N N . MET A 1 79 ? 16.308 6.915 4.960 1.00 92.81 79 MET A N 1
ATOM 599 C CA . MET A 1 79 ? 17.361 6.269 5.749 1.00 92.81 79 MET A CA 1
ATOM 600 C C . MET A 1 79 ? 17.332 6.702 7.220 1.00 92.81 79 MET A C 1
ATOM 602 O O . MET A 1 79 ? 17.479 5.855 8.096 1.00 92.81 79 MET A O 1
ATOM 606 N N . ASP A 1 80 ? 17.047 7.976 7.510 1.00 90.38 80 ASP A N 1
ATOM 607 C CA . ASP A 1 80 ? 16.809 8.466 8.879 1.00 90.38 80 ASP A CA 1
ATOM 608 C C . ASP A 1 80 ? 15.589 7.762 9.521 1.00 90.38 80 ASP A C 1
ATOM 610 O O . ASP A 1 80 ? 15.526 7.577 10.736 1.00 90.38 80 ASP A O 1
ATOM 614 N N . CYS A 1 81 ? 14.639 7.307 8.696 1.00 88.31 81 CYS A N 1
ATOM 615 C CA . CYS A 1 81 ? 13.499 6.469 9.080 1.00 88.31 81 CYS A CA 1
ATOM 616 C C . CYS A 1 81 ? 13.822 4.956 9.089 1.00 88.31 81 CYS A C 1
ATOM 618 O O . CYS A 1 81 ? 12.915 4.126 9.150 1.00 88.31 81 CYS A O 1
ATOM 620 N N . GLY A 1 82 ? 15.097 4.567 9.027 1.00 87.00 82 GLY A N 1
ATOM 621 C CA . GLY A 1 82 ? 15.536 3.174 9.141 1.00 87.00 82 GLY A CA 1
ATOM 622 C C . GLY A 1 82 ? 15.425 2.343 7.860 1.00 87.00 82 GLY A C 1
ATOM 623 O O . GLY A 1 82 ? 15.486 1.113 7.922 1.00 87.00 82 GLY A O 1
ATOM 624 N N . ALA A 1 83 ? 15.260 2.978 6.694 1.00 90.94 83 ALA A N 1
ATOM 625 C CA . ALA A 1 83 ? 15.358 2.283 5.416 1.00 90.94 83 ALA A CA 1
ATOM 626 C C . ALA A 1 83 ? 16.801 1.837 5.136 1.00 90.94 83 ALA A C 1
ATOM 628 O O . ALA A 1 83 ? 17.732 2.638 5.213 1.00 90.94 83 ALA A O 1
ATOM 629 N N . ASP A 1 84 ? 16.972 0.582 4.715 1.00 92.19 84 ASP A N 1
ATOM 630 C CA . ASP A 1 84 ? 18.199 0.160 4.035 1.00 92.19 84 ASP A CA 1
ATOM 631 C C . ASP A 1 84 ? 18.402 0.961 2.735 1.00 92.19 84 ASP A C 1
ATOM 633 O O . ASP A 1 84 ? 17.429 1.392 2.107 1.00 92.19 84 ASP A O 1
ATOM 637 N N . ALA A 1 85 ? 19.652 1.123 2.300 1.00 95.56 85 ALA A N 1
ATOM 638 C CA . ALA A 1 85 ? 20.007 1.915 1.127 1.00 95.56 85 ALA A CA 1
ATOM 639 C C . ALA A 1 85 ? 19.242 1.490 -0.145 1.00 95.56 85 ALA A C 1
ATOM 641 O O . ALA A 1 85 ? 18.735 2.350 -0.867 1.00 95.56 85 ALA A O 1
ATOM 642 N N . SER A 1 86 ? 19.079 0.184 -0.404 1.00 96.62 86 SER A N 1
ATOM 643 C CA . SER A 1 86 ? 18.344 -0.277 -1.601 1.00 96.62 86 SER A CA 1
ATOM 644 C C . SER A 1 86 ? 16.838 0.000 -1.497 1.00 96.62 86 SER A C 1
ATOM 646 O O . SER A 1 86 ? 16.180 0.298 -2.494 1.00 96.62 86 SER A O 1
ATOM 648 N N . ASN A 1 87 ? 16.281 -0.045 -0.282 1.00 95.88 87 ASN A N 1
ATOM 649 C CA . ASN A 1 87 ? 14.882 0.308 -0.029 1.00 95.88 87 ASN A CA 1
ATOM 650 C C . ASN A 1 87 ? 14.651 1.814 -0.212 1.00 95.88 87 ASN A C 1
ATOM 652 O O . ASN A 1 87 ? 13.670 2.217 -0.838 1.00 95.88 87 ASN A O 1
ATOM 656 N N . ALA A 1 88 ? 15.561 2.642 0.310 1.00 96.69 88 ALA A N 1
ATOM 657 C CA . ALA A 1 88 ? 15.514 4.092 0.158 1.00 96.69 88 ALA A CA 1
ATOM 658 C C . ALA A 1 88 ? 15.622 4.504 -1.319 1.00 96.69 88 ALA A C 1
ATOM 660 O O . ALA A 1 88 ? 14.856 5.357 -1.773 1.00 96.69 88 ALA A O 1
ATOM 661 N N . ALA A 1 89 ? 16.516 3.861 -2.078 1.00 98.25 89 ALA A N 1
ATOM 662 C CA . ALA A 1 89 ? 16.670 4.081 -3.512 1.00 98.25 89 ALA A CA 1
ATOM 663 C C . ALA A 1 89 ? 15.387 3.742 -4.286 1.00 98.25 89 ALA A C 1
ATOM 665 O O . ALA A 1 89 ? 14.887 4.580 -5.039 1.00 98.25 89 ALA A O 1
ATOM 666 N N . LEU A 1 90 ? 14.814 2.553 -4.056 1.00 98.25 90 LEU A N 1
ATOM 667 C CA . LEU A 1 90 ? 13.587 2.115 -4.725 1.00 98.25 90 LEU A CA 1
ATOM 668 C C . LEU A 1 90 ? 12.426 3.081 -4.484 1.00 98.25 90 LEU A C 1
ATOM 670 O O . LEU A 1 90 ? 11.772 3.516 -5.434 1.00 98.25 90 LEU A O 1
ATOM 674 N N . LEU A 1 91 ? 12.176 3.443 -3.226 1.00 98.00 91 LEU A N 1
ATOM 675 C CA . LEU A 1 91 ? 11.049 4.310 -2.891 1.00 98.00 91 LEU A CA 1
ATOM 676 C C . LEU A 1 91 ? 11.283 5.748 -3.351 1.00 98.00 91 LEU A C 1
ATOM 678 O O . LEU A 1 91 ? 10.346 6.373 -3.836 1.00 98.00 91 LEU A O 1
ATOM 682 N N . THR A 1 92 ? 12.516 6.255 -3.296 1.00 98.69 92 THR A N 1
ATOM 683 C CA . THR A 1 92 ? 12.843 7.576 -3.855 1.00 98.69 92 THR A CA 1
ATOM 684 C C . THR A 1 92 ? 12.575 7.627 -5.355 1.00 98.69 92 THR A C 1
ATOM 686 O O . THR A 1 92 ? 11.870 8.523 -5.815 1.00 98.69 92 THR A O 1
ATOM 689 N N . ALA A 1 93 ? 13.087 6.655 -6.117 1.00 98.69 93 ALA A N 1
ATOM 690 C CA . ALA A 1 93 ? 12.866 6.589 -7.559 1.00 98.69 93 ALA A CA 1
ATOM 691 C C . ALA A 1 93 ? 11.375 6.445 -7.899 1.00 98.69 93 ALA A C 1
ATOM 693 O O . ALA A 1 93 ? 10.878 7.130 -8.786 1.00 98.69 93 ALA A O 1
ATOM 694 N N . THR A 1 94 ? 10.644 5.617 -7.150 1.00 98.62 94 THR A N 1
ATOM 695 C CA . THR A 1 94 ? 9.201 5.407 -7.349 1.00 98.62 94 THR A CA 1
ATOM 696 C C . THR A 1 94 ? 8.393 6.672 -7.054 1.00 98.62 94 THR A C 1
ATOM 698 O O . THR A 1 94 ? 7.514 7.037 -7.827 1.00 98.62 94 THR A O 1
ATOM 701 N N . LEU A 1 95 ? 8.691 7.383 -5.963 1.00 98.81 95 LEU A N 1
ATOM 702 C CA . LEU A 1 95 ? 8.009 8.637 -5.631 1.00 98.81 95 LEU A CA 1
ATOM 703 C C . LEU A 1 95 ? 8.321 9.745 -6.644 1.00 98.81 95 LEU A C 1
ATOM 705 O O . LEU A 1 95 ? 7.417 10.483 -7.022 1.00 98.81 95 LEU A O 1
ATOM 709 N N . LEU A 1 96 ? 9.571 9.853 -7.104 1.00 98.81 96 LEU A N 1
ATOM 710 C CA . LEU A 1 96 ? 9.954 10.798 -8.156 1.00 98.81 96 LEU A CA 1
ATOM 711 C C . LEU A 1 96 ? 9.261 10.477 -9.483 1.00 98.81 96 LEU A C 1
ATOM 713 O O . LEU A 1 96 ? 8.780 11.392 -10.147 1.00 98.81 96 LEU A O 1
ATOM 717 N N . TYR A 1 97 ? 9.144 9.193 -9.831 1.00 98.75 97 TYR A N 1
ATOM 718 C CA . TYR A 1 97 ? 8.387 8.751 -10.998 1.00 98.75 97 TYR A CA 1
ATOM 719 C C . TYR A 1 97 ? 6.927 9.211 -10.920 1.00 98.75 97 TYR A C 1
ATOM 721 O O . TYR A 1 97 ? 6.434 9.891 -11.818 1.00 98.75 97 TYR A O 1
ATOM 729 N N . TRP A 1 98 ? 6.253 8.949 -9.794 1.00 98.50 98 TRP A N 1
ATOM 730 C CA . TRP A 1 98 ? 4.877 9.410 -9.590 1.00 98.50 98 TRP A CA 1
ATOM 731 C C . TRP A 1 98 ? 4.755 10.936 -9.510 1.00 98.50 98 TRP A C 1
ATOM 733 O O . TRP A 1 98 ? 3.729 11.483 -9.909 1.00 98.50 98 TRP A O 1
ATOM 743 N N . ALA A 1 99 ? 5.802 11.641 -9.083 1.00 98.38 99 ALA A N 1
ATOM 744 C CA . ALA A 1 99 ? 5.875 13.100 -9.132 1.00 98.38 99 ALA A CA 1
ATOM 745 C C . ALA A 1 99 ? 6.087 13.669 -10.553 1.00 98.38 99 ALA A C 1
ATOM 747 O O . ALA A 1 99 ? 6.076 14.886 -10.709 1.00 98.38 99 ALA A O 1
ATOM 748 N N . GLY A 1 100 ? 6.244 12.822 -11.579 1.00 96.94 100 GLY A N 1
ATOM 749 C CA . GLY A 1 100 ? 6.339 13.225 -12.987 1.00 96.94 100 GLY A CA 1
ATOM 750 C C . GLY A 1 100 ? 7.740 13.130 -13.597 1.00 96.94 100 GLY A C 1
ATOM 751 O O . GLY A 1 100 ? 7.927 13.526 -14.747 1.00 96.94 100 GLY A O 1
ATOM 752 N N . VAL A 1 101 ? 8.729 12.597 -12.870 1.00 97.69 101 VAL A N 1
ATOM 753 C CA . VAL A 1 101 ? 10.077 12.383 -13.415 1.00 97.69 101 VAL A CA 1
ATOM 754 C C . VAL A 1 101 ? 10.067 11.179 -14.360 1.00 97.69 101 VAL A C 1
ATOM 756 O O . VAL A 1 101 ? 9.654 10.083 -13.988 1.00 97.69 101 VAL A O 1
ATOM 759 N N . ASN A 1 102 ? 10.582 11.348 -15.576 1.00 95.06 102 ASN A N 1
ATOM 760 C CA . ASN A 1 102 ? 10.784 10.245 -16.514 1.00 95.06 102 ASN A CA 1
ATOM 761 C C . ASN A 1 102 ? 11.788 9.212 -15.970 1.00 95.06 102 ASN A C 1
ATOM 763 O O . ASN A 1 102 ? 12.794 9.572 -15.362 1.00 95.06 102 ASN A O 1
ATOM 767 N N . ALA A 1 103 ? 11.552 7.921 -16.229 1.00 94.69 103 ALA A N 1
ATOM 768 C CA . ALA A 1 103 ? 12.402 6.845 -15.707 1.00 94.69 103 ALA A CA 1
ATOM 769 C C . ALA A 1 103 ? 13.828 6.854 -16.280 1.00 94.69 103 ALA A C 1
ATOM 771 O O . ALA A 1 103 ? 14.765 6.400 -15.620 1.00 94.69 103 ALA A O 1
ATOM 772 N N . GLN A 1 104 ? 13.999 7.384 -17.493 1.00 92.38 104 GLN A N 1
ATOM 773 C CA . GLN A 1 104 ? 15.297 7.526 -18.141 1.00 92.38 104 GLN A CA 1
ATOM 774 C C . GLN A 1 104 ? 15.329 8.673 -19.153 1.00 92.38 104 GLN A C 1
ATOM 776 O O . GLN A 1 104 ? 14.302 9.044 -19.729 1.00 92.38 104 GLN A O 1
ATOM 781 N N . CYS A 1 105 ? 16.523 9.203 -19.395 1.00 87.50 105 CYS A N 1
ATOM 782 C CA . CYS A 1 105 ? 16.845 10.092 -20.507 1.00 87.50 105 CYS A CA 1
ATOM 783 C C . CYS A 1 105 ? 18.249 9.771 -21.028 1.00 87.50 105 CYS A C 1
ATOM 785 O O . CYS A 1 105 ? 19.057 9.190 -20.307 1.00 87.50 105 CYS A O 1
ATOM 787 N N . GLY A 1 106 ? 18.568 10.197 -22.252 1.00 74.81 106 GLY A N 1
ATOM 788 C CA . GLY A 1 106 ? 19.955 10.152 -22.708 1.00 74.81 106 GLY A CA 1
ATOM 789 C C . GLY A 1 106 ? 20.183 9.706 -24.140 1.00 74.81 106 GLY A C 1
ATOM 790 O O . GLY A 1 106 ? 19.450 8.890 -24.699 1.00 74.81 106 GLY A O 1
ATOM 791 N N . ILE A 1 107 ? 21.285 10.218 -24.667 1.00 72.50 107 ILE A N 1
ATOM 792 C CA . ILE A 1 107 ? 22.141 9.617 -25.695 1.00 72.50 107 ILE A CA 1
ATOM 793 C C . ILE A 1 107 ? 23.435 9.137 -24.991 1.00 72.50 107 ILE A C 1
ATOM 795 O O . ILE A 1 107 ? 23.587 9.403 -23.793 1.00 72.50 107 ILE A O 1
ATOM 799 N N . PRO A 1 108 ? 24.363 8.416 -25.646 1.00 65.44 108 PRO A N 1
ATOM 800 C CA . PRO A 1 108 ? 25.624 8.017 -25.013 1.00 65.44 108 PRO A CA 1
ATOM 801 C C . PRO A 1 108 ? 26.402 9.215 -24.430 1.00 65.44 108 PRO A C 1
ATOM 803 O O . PRO A 1 108 ? 26.518 10.237 -25.100 1.00 65.44 108 PRO A O 1
ATOM 806 N N . CYS A 1 109 ? 26.959 9.054 -23.217 1.00 62.62 109 CYS A N 1
ATOM 807 C CA . CYS A 1 109 ? 27.655 10.050 -22.368 1.00 62.62 109 CYS A CA 1
ATOM 808 C C . CYS A 1 109 ? 26.783 10.768 -21.297 1.00 62.62 109 CYS A C 1
ATOM 810 O O . CYS A 1 109 ? 27.127 10.640 -20.124 1.00 62.62 109 CYS A O 1
ATOM 812 N N . PRO A 1 110 ? 25.628 11.404 -21.597 1.00 73.62 110 PRO A N 1
ATOM 813 C CA . PRO A 1 110 ? 24.714 11.971 -20.586 1.00 73.62 110 PRO A CA 1
ATOM 814 C C . PRO A 1 110 ? 23.518 11.059 -20.222 1.00 73.62 110 PRO A C 1
ATOM 816 O O . PRO A 1 110 ? 22.444 11.546 -19.868 1.00 73.62 110 PRO A O 1
ATOM 819 N N . ASN A 1 111 ? 23.656 9.732 -20.336 1.00 82.81 111 ASN A N 1
ATOM 820 C CA . ASN A 1 111 ? 22.571 8.797 -20.014 1.00 82.81 111 ASN A CA 1
ATOM 821 C C . ASN A 1 111 ? 22.288 8.748 -18.504 1.00 82.81 111 ASN A C 1
ATOM 823 O O . ASN A 1 111 ? 23.184 8.466 -17.707 1.00 82.81 111 ASN A O 1
ATOM 827 N N . ARG A 1 112 ? 21.029 8.975 -18.115 1.00 89.88 112 ARG A N 1
ATOM 828 C CA . ARG A 1 112 ? 20.580 8.954 -16.719 1.00 89.88 112 ARG A CA 1
ATOM 829 C C . ARG A 1 112 ? 19.349 8.070 -16.578 1.00 89.88 112 ARG A C 1
ATOM 831 O O . ARG A 1 112 ? 18.368 8.219 -17.301 1.00 89.88 112 ARG A O 1
ATOM 838 N N . LYS A 1 113 ? 19.388 7.191 -15.577 1.00 93.81 113 LYS A N 1
ATOM 839 C CA . LYS A 1 113 ? 18.277 6.319 -15.178 1.00 93.81 113 LYS A CA 1
ATOM 840 C C . LYS A 1 113 ? 17.889 6.639 -13.752 1.00 93.81 113 LYS A C 1
ATOM 842 O O . LYS A 1 113 ? 18.751 6.688 -12.875 1.00 93.81 113 LYS A O 1
ATOM 847 N N . LEU A 1 114 ? 16.600 6.841 -13.514 1.00 96.50 114 LEU A N 1
ATOM 848 C CA . LEU A 1 114 ? 16.082 7.296 -12.229 1.00 96.50 114 LEU A CA 1
ATOM 849 C C . LEU A 1 114 ? 16.427 6.323 -11.093 1.00 96.50 114 LEU A C 1
ATOM 851 O O . LEU A 1 114 ? 16.834 6.755 -10.014 1.00 96.50 114 LEU A O 1
ATOM 855 N N . GLY A 1 115 ? 16.353 5.014 -11.360 1.00 96.81 115 GLY A N 1
ATOM 856 C CA . GLY A 1 115 ? 16.775 3.981 -10.411 1.00 96.81 115 GLY A CA 1
ATOM 857 C C . GLY A 1 115 ? 18.257 4.093 -10.037 1.00 96.81 115 GLY A C 1
ATOM 858 O O . GLY A 1 115 ? 18.597 4.066 -8.856 1.00 96.81 115 GLY A O 1
ATOM 859 N N . ALA A 1 116 ? 19.135 4.313 -11.021 1.00 95.50 116 ALA A N 1
ATOM 860 C CA . ALA A 1 116 ? 20.568 4.482 -10.789 1.00 95.50 116 ALA A CA 1
ATOM 861 C C . ALA A 1 116 ? 20.892 5.788 -10.043 1.00 95.50 116 ALA A C 1
ATOM 863 O O . ALA A 1 116 ? 21.723 5.770 -9.136 1.00 95.50 116 ALA A O 1
ATOM 864 N N . VAL A 1 117 ? 20.219 6.896 -10.378 1.00 96.31 117 VAL A N 1
ATOM 865 C CA . VAL A 1 117 ? 20.337 8.180 -9.661 1.00 96.31 117 VAL A CA 1
ATOM 866 C C . VAL A 1 117 ? 19.996 7.991 -8.183 1.00 96.31 117 VAL A C 1
ATOM 868 O O . VAL A 1 117 ? 20.794 8.339 -7.312 1.00 96.31 117 VAL A O 1
ATOM 871 N N . ALA A 1 118 ? 18.858 7.358 -7.886 1.00 98.12 118 ALA A N 1
ATOM 872 C CA . ALA A 1 118 ? 18.448 7.091 -6.512 1.00 98.12 118 ALA A CA 1
ATOM 873 C C . ALA A 1 118 ? 19.392 6.107 -5.795 1.00 98.12 118 ALA A C 1
ATOM 875 O O . ALA A 1 118 ? 19.714 6.310 -4.624 1.00 98.12 118 ALA A O 1
ATOM 876 N N . ARG A 1 119 ? 19.892 5.076 -6.492 1.00 98.06 119 ARG A N 1
ATOM 877 C CA . ARG A 1 119 ? 20.869 4.118 -5.946 1.00 98.06 119 ARG A CA 1
ATOM 878 C C . ARG A 1 119 ? 22.171 4.801 -5.542 1.00 98.06 119 ARG A C 1
ATOM 880 O O . ARG A 1 119 ? 22.668 4.564 -4.443 1.00 98.06 119 ARG A O 1
ATOM 887 N N . MET A 1 120 ? 22.715 5.646 -6.419 1.00 96.69 120 MET A N 1
ATOM 888 C CA . MET A 1 120 ? 23.937 6.405 -6.146 1.00 96.69 120 MET A CA 1
ATOM 889 C C . MET A 1 120 ? 23.725 7.402 -5.006 1.00 96.69 120 MET A C 1
ATOM 891 O O . MET A 1 120 ? 24.577 7.493 -4.127 1.00 96.69 120 MET A O 1
ATOM 895 N N . ALA A 1 121 ? 22.571 8.077 -4.962 1.00 97.81 121 ALA A N 1
ATOM 896 C CA . ALA A 1 121 ? 22.206 8.956 -3.853 1.00 97.81 121 ALA A CA 1
ATOM 897 C C . ALA A 1 121 ? 22.132 8.213 -2.504 1.00 97.81 121 ALA A C 1
ATOM 899 O O . ALA A 1 121 ? 22.516 8.775 -1.481 1.00 97.81 121 ALA A O 1
ATOM 900 N N . ALA A 1 122 ? 21.686 6.952 -2.503 1.00 97.62 122 ALA A N 1
ATOM 901 C CA . ALA A 1 122 ? 21.626 6.090 -1.319 1.00 97.62 122 ALA A CA 1
ATOM 902 C C . ALA A 1 122 ? 22.946 5.410 -0.948 1.00 97.62 122 ALA A C 1
ATOM 904 O O . ALA A 1 122 ? 23.030 4.799 0.115 1.00 97.62 122 ALA A O 1
ATOM 905 N N . GLY A 1 123 ? 23.965 5.467 -1.810 1.00 97.31 123 GLY A N 1
ATOM 906 C CA . GLY A 1 123 ? 25.173 4.659 -1.635 1.00 97.31 123 GLY A CA 1
ATOM 907 C C . GLY A 1 123 ? 24.893 3.151 -1.685 1.00 97.31 123 GLY A C 1
ATOM 908 O O . GLY A 1 123 ? 25.648 2.363 -1.121 1.00 97.31 123 GLY A O 1
ATOM 909 N N . ALA A 1 124 ? 23.801 2.738 -2.337 1.00 96.31 124 ALA A N 1
ATOM 910 C CA . ALA A 1 124 ? 23.416 1.337 -2.427 1.00 96.31 124 ALA A CA 1
ATOM 911 C C . ALA A 1 124 ? 24.304 0.577 -3.437 1.00 96.31 124 ALA A C 1
ATOM 913 O O . ALA A 1 124 ? 24.581 1.075 -4.542 1.00 96.31 124 ALA A O 1
ATOM 914 N N . PRO A 1 125 ? 24.743 -0.651 -3.102 1.00 94.81 125 PRO A N 1
ATOM 915 C CA . PRO A 1 125 ? 25.498 -1.472 -4.035 1.00 94.81 125 PRO A CA 1
ATOM 916 C C . PRO A 1 125 ? 24.632 -1.846 -5.241 1.00 94.81 125 PRO A C 1
ATOM 918 O O . PRO A 1 125 ? 23.404 -1.915 -5.161 1.00 94.81 125 PRO A O 1
ATOM 921 N N . ALA A 1 126 ? 25.279 -2.105 -6.377 1.00 90.00 126 ALA A N 1
ATOM 922 C CA . ALA A 1 126 ? 24.588 -2.720 -7.502 1.00 90.00 126 ALA A CA 1
ATOM 923 C C . ALA A 1 126 ? 24.039 -4.094 -7.078 1.00 90.00 126 ALA A C 1
ATOM 925 O O . ALA A 1 126 ? 24.707 -4.850 -6.371 1.00 90.00 126 ALA A O 1
ATOM 926 N N . GLY A 1 127 ? 22.818 -4.398 -7.505 1.00 91.50 127 GLY A N 1
ATOM 927 C CA . GLY A 1 127 ? 22.131 -5.651 -7.215 1.00 91.50 127 GLY A CA 1
ATOM 928 C C . GLY A 1 127 ? 21.808 -6.414 -8.491 1.00 91.50 127 GLY A C 1
ATOM 929 O O . GLY A 1 127 ? 22.162 -5.988 -9.589 1.00 91.50 127 GLY A O 1
ATOM 930 N N . ARG A 1 128 ? 21.151 -7.561 -8.321 1.00 94.56 128 ARG A N 1
ATOM 931 C CA . ARG A 1 128 ? 20.617 -8.375 -9.415 1.00 94.56 128 ARG A CA 1
ATOM 932 C C . ARG A 1 128 ? 19.159 -8.681 -9.151 1.00 94.56 128 ARG A C 1
ATOM 934 O O . ARG A 1 128 ? 18.793 -8.934 -7.999 1.00 94.56 128 ARG A O 1
ATOM 941 N N . VAL A 1 129 ? 18.358 -8.745 -10.210 1.00 97.06 129 VAL A N 1
ATOM 942 C CA . VAL A 1 129 ? 16.915 -9.017 -10.106 1.00 97.06 129 VAL A CA 1
ATOM 943 C C . VAL A 1 129 ? 16.638 -10.375 -9.452 1.00 97.06 129 VAL A C 1
ATOM 945 O O . VAL A 1 129 ? 15.655 -10.527 -8.728 1.00 97.06 129 VAL A O 1
ATOM 948 N N . SER A 1 130 ? 17.553 -11.341 -9.589 1.00 97.12 130 SER A N 1
ATOM 949 C CA . SER A 1 130 ? 17.468 -12.643 -8.912 1.00 97.12 130 SER A CA 1
ATOM 950 C C . SER A 1 130 ? 17.307 -12.542 -7.388 1.00 97.12 130 SER A C 1
ATOM 952 O O . SER A 1 130 ? 16.653 -13.389 -6.772 1.00 97.12 130 SER A O 1
ATOM 954 N N . ASN A 1 131 ? 17.890 -11.503 -6.783 1.00 95.38 131 ASN A N 1
ATOM 955 C CA . ASN A 1 131 ? 17.904 -11.290 -5.337 1.00 95.38 131 ASN A CA 1
ATOM 956 C C . ASN A 1 131 ? 16.735 -10.428 -4.850 1.00 95.38 131 ASN A C 1
ATOM 958 O O . ASN A 1 131 ? 16.548 -10.298 -3.642 1.00 95.38 131 ASN A O 1
ATOM 962 N N . ILE A 1 132 ? 15.946 -9.854 -5.763 1.00 97.56 132 ILE A N 1
ATOM 963 C CA . ILE A 1 132 ? 14.793 -9.025 -5.419 1.00 97.56 132 ILE A CA 1
ATOM 964 C C . ILE A 1 132 ? 13.625 -9.948 -5.053 1.00 97.56 132 ILE A C 1
ATOM 966 O O . ILE A 1 132 ? 13.159 -10.710 -5.908 1.00 97.56 132 ILE A O 1
ATOM 970 N N . PRO A 1 133 ? 13.147 -9.935 -3.796 1.00 96.69 133 PRO A N 1
ATOM 971 C CA 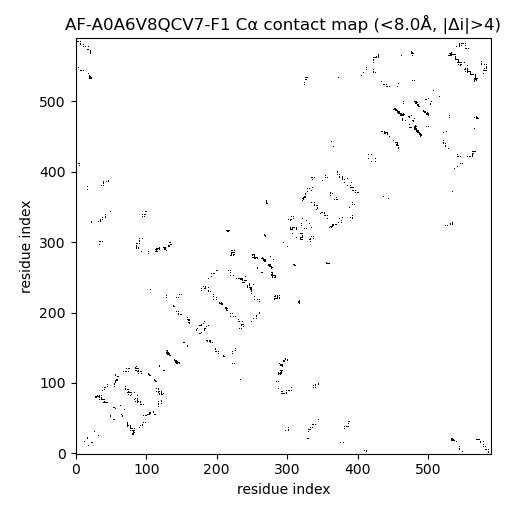. PRO A 1 133 ? 12.002 -10.736 -3.404 1.00 96.69 133 PRO A CA 1
ATOM 972 C C . PRO A 1 133 ? 10.706 -10.121 -3.943 1.00 96.69 133 PRO A C 1
ATOM 974 O O . PRO A 1 133 ? 10.642 -8.942 -4.272 1.00 96.69 133 PRO A O 1
ATOM 977 N N . THR A 1 134 ? 9.634 -10.898 -3.957 1.00 95.50 134 THR A N 1
ATOM 978 C CA . THR A 1 134 ? 8.285 -10.327 -4.032 1.00 95.50 134 THR A CA 1
ATOM 979 C C . THR A 1 134 ? 7.924 -9.663 -2.701 1.00 95.50 134 THR A C 1
ATOM 981 O O . THR A 1 134 ? 8.571 -9.887 -1.669 1.00 95.50 134 THR A O 1
ATOM 984 N N . GLU A 1 135 ? 6.846 -8.887 -2.685 1.00 89.56 135 GLU A N 1
ATOM 985 C CA . GLU A 1 135 ? 6.190 -8.497 -1.444 1.00 89.56 135 GLU A CA 1
ATOM 986 C C . GLU A 1 135 ? 5.770 -9.734 -0.629 1.00 89.56 135 GLU A C 1
ATOM 988 O O . GLU A 1 135 ? 5.604 -10.844 -1.152 1.00 89.56 135 GLU A O 1
ATOM 993 N N . LYS A 1 136 ? 5.608 -9.550 0.685 1.00 84.56 136 LYS A N 1
ATOM 994 C CA . LYS A 1 136 ? 5.136 -10.621 1.565 1.00 84.56 136 LYS A CA 1
ATOM 995 C C . LYS A 1 136 ? 3.629 -10.810 1.385 1.00 84.56 136 LYS A C 1
ATOM 997 O O . LYS A 1 136 ? 2.851 -9.928 1.740 1.00 84.56 136 LYS A O 1
ATOM 1002 N N . LEU A 1 137 ? 3.229 -11.994 0.930 1.00 83.69 137 LEU A N 1
ATOM 1003 C CA . LEU A 1 137 ? 1.850 -12.474 1.011 1.00 83.69 137 LEU A CA 1
ATOM 1004 C C . LEU A 1 137 ? 1.740 -13.417 2.227 1.00 83.69 137 LEU A C 1
ATOM 1006 O O . LEU A 1 137 ? 2.035 -13.023 3.355 1.00 83.69 137 LEU A O 1
ATOM 1010 N N . ASN A 1 138 ? 1.360 -14.675 2.017 1.00 82.94 138 ASN A N 1
ATOM 1011 C CA . ASN A 1 138 ? 1.570 -15.770 2.970 1.00 82.94 138 ASN A CA 1
ATOM 1012 C C . ASN A 1 138 ? 3.003 -16.326 2.893 1.00 82.94 138 ASN A C 1
ATOM 1014 O O . ASN A 1 138 ? 3.599 -16.617 3.926 1.00 82.94 138 ASN A O 1
ATOM 1018 N N . ASN A 1 139 ? 3.563 -16.405 1.685 1.00 91.25 139 ASN A N 1
ATOM 1019 C CA . ASN A 1 139 ? 4.967 -16.707 1.417 1.00 91.25 139 ASN A CA 1
ATOM 1020 C C . ASN A 1 139 ? 5.610 -15.549 0.632 1.00 91.25 139 ASN A C 1
ATOM 1022 O O . ASN A 1 139 ? 4.990 -14.507 0.399 1.00 91.25 139 ASN A O 1
ATOM 1026 N N . LYS A 1 140 ? 6.875 -15.722 0.253 1.00 91.81 140 LYS A N 1
ATOM 1027 C CA . LYS A 1 140 ? 7.581 -14.855 -0.693 1.00 91.81 140 LYS A CA 1
ATOM 1028 C C . LYS A 1 140 ? 8.403 -15.715 -1.643 1.00 91.81 140 LYS A C 1
ATOM 1030 O O . LYS A 1 140 ? 8.904 -16.764 -1.238 1.00 91.81 140 LYS A O 1
ATOM 1035 N N . ILE A 1 141 ? 8.543 -15.254 -2.876 1.00 95.81 141 ILE A N 1
ATOM 1036 C CA . ILE A 1 141 ? 9.467 -15.809 -3.874 1.00 95.81 141 ILE A CA 1
ATOM 1037 C C . ILE A 1 141 ? 10.424 -14.681 -4.290 1.00 95.81 141 ILE A C 1
ATOM 1039 O O . ILE A 1 141 ? 10.475 -13.649 -3.615 1.00 95.81 141 ILE A O 1
ATOM 1043 N N . SER A 1 142 ? 11.204 -14.846 -5.353 1.00 97.00 142 SER A N 1
ATOM 1044 C CA . SER A 1 142 ? 12.062 -13.774 -5.868 1.00 97.00 142 SER A CA 1
ATOM 1045 C C . SER A 1 142 ? 12.114 -13.772 -7.388 1.00 97.00 142 SER A C 1
ATOM 1047 O O . SER A 1 142 ? 11.715 -14.747 -8.033 1.00 97.00 142 SER A O 1
ATOM 1049 N N . GLY A 1 143 ? 12.676 -12.700 -7.951 1.00 97.88 143 GLY A N 1
ATOM 1050 C CA . GLY A 1 143 ? 12.975 -12.592 -9.380 1.00 97.88 143 GLY A CA 1
ATOM 1051 C C . GLY A 1 143 ? 13.893 -13.702 -9.905 1.00 97.88 143 GLY A C 1
ATOM 1052 O O . GLY A 1 143 ? 14.011 -13.873 -11.115 1.00 97.88 143 GLY A O 1
ATOM 1053 N N . PHE A 1 144 ? 14.489 -14.520 -9.025 1.00 98.38 144 PHE A N 1
ATOM 1054 C CA . PHE A 1 144 ? 15.252 -15.707 -9.410 1.00 98.38 144 PHE A CA 1
ATOM 1055 C C . PHE A 1 144 ? 14.447 -16.661 -10.293 1.00 98.38 144 PHE A C 1
ATOM 1057 O O . PHE A 1 144 ? 15.024 -17.258 -11.193 1.00 98.38 144 PHE A O 1
ATOM 1064 N N . ALA A 1 145 ? 13.133 -16.795 -10.081 1.00 98.44 145 ALA A N 1
ATOM 1065 C CA . ALA A 1 145 ? 12.312 -17.663 -10.923 1.00 98.44 145 ALA A CA 1
ATOM 1066 C C . ALA A 1 145 ? 12.307 -17.200 -12.391 1.00 98.44 145 ALA A C 1
ATOM 1068 O O . ALA A 1 145 ? 12.523 -18.020 -13.284 1.00 98.44 145 ALA A O 1
ATOM 1069 N N . ALA A 1 146 ? 12.145 -15.894 -12.634 1.00 98.69 146 ALA A N 1
ATOM 1070 C CA . ALA A 1 146 ? 12.232 -15.316 -13.974 1.00 98.69 146 ALA A CA 1
ATOM 1071 C C . ALA A 1 146 ? 13.644 -15.453 -14.559 1.00 98.69 146 ALA A C 1
ATOM 1073 O O . ALA A 1 146 ? 13.803 -15.982 -15.657 1.00 98.69 146 ALA A O 1
ATOM 1074 N N . VAL A 1 147 ? 14.669 -15.038 -13.801 1.00 98.62 147 VAL A N 1
ATOM 1075 C CA . VAL A 1 147 ? 16.076 -15.102 -14.232 1.00 98.62 147 VAL A CA 1
ATOM 1076 C C . VAL A 1 147 ? 16.453 -16.534 -14.612 1.00 98.62 147 VAL A C 1
ATOM 1078 O O . VAL A 1 147 ? 16.935 -16.776 -15.714 1.00 98.62 147 VAL A O 1
ATOM 1081 N N . LYS A 1 148 ? 16.180 -17.509 -13.740 1.00 98.56 148 LYS A N 1
ATOM 1082 C CA . LYS A 1 148 ? 16.494 -18.916 -13.998 1.00 98.56 148 LYS A CA 1
ATOM 1083 C C . LYS A 1 148 ? 15.820 -19.417 -15.274 1.00 98.56 148 LYS A C 1
ATOM 1085 O O . LYS A 1 148 ? 16.484 -20.047 -16.087 1.00 98.56 148 LYS A O 1
ATOM 1090 N N . ALA A 1 149 ? 14.529 -19.142 -15.458 1.00 98.50 149 ALA A N 1
ATOM 1091 C CA . ALA A 1 149 ? 13.796 -19.611 -16.631 1.00 98.50 149 ALA A CA 1
ATOM 1092 C C . ALA A 1 149 ? 14.358 -19.030 -17.940 1.00 98.50 149 ALA A C 1
ATOM 1094 O O . ALA A 1 149 ? 14.518 -19.762 -18.914 1.00 98.50 149 ALA A O 1
ATOM 1095 N N . MET A 1 150 ? 14.724 -17.745 -17.946 1.00 98.44 150 MET A N 1
ATOM 1096 C CA . MET A 1 150 ? 15.361 -17.101 -19.100 1.00 98.44 150 MET A CA 1
ATOM 1097 C C . MET A 1 150 ? 16.724 -17.721 -19.426 1.00 98.44 150 MET A C 1
ATOM 1099 O O . MET A 1 150 ? 16.987 -18.051 -20.580 1.00 98.44 150 MET A O 1
ATOM 1103 N N . TYR A 1 151 ? 17.586 -17.919 -18.424 1.00 98.06 151 TYR A N 1
ATOM 1104 C CA . TYR A 1 151 ? 18.907 -18.520 -18.638 1.00 98.06 151 TYR A CA 1
ATOM 1105 C C . TYR A 1 151 ? 18.829 -20.004 -19.024 1.00 98.06 151 TYR A C 1
ATOM 1107 O O . TYR A 1 151 ? 19.621 -20.457 -19.848 1.00 98.06 151 TYR A O 1
ATOM 1115 N N . ASP A 1 152 ? 17.855 -20.750 -18.496 1.00 98.25 152 ASP A N 1
ATOM 1116 C CA . ASP A 1 152 ? 17.593 -22.126 -18.927 1.00 98.25 152 ASP A CA 1
ATOM 1117 C C . ASP A 1 152 ? 17.187 -22.184 -20.409 1.00 98.25 152 ASP A C 1
ATOM 1119 O O . ASP A 1 152 ? 17.582 -23.122 -21.099 1.00 98.25 152 ASP A O 1
ATOM 1123 N N . ALA A 1 153 ? 16.410 -21.209 -20.900 1.00 97.44 153 ALA A N 1
ATOM 1124 C CA . ALA A 1 153 ? 16.043 -21.113 -22.313 1.00 97.44 153 ALA A CA 1
ATOM 1125 C C . ALA A 1 153 ? 17.264 -20.771 -23.179 1.00 97.44 153 ALA A C 1
ATOM 1127 O O . ALA A 1 153 ? 17.580 -21.507 -24.109 1.00 97.44 153 ALA A O 1
ATOM 1128 N N . LEU A 1 154 ? 18.030 -19.740 -22.801 1.00 95.88 154 LEU A N 1
ATOM 1129 C CA . LEU A 1 154 ? 19.271 -19.361 -23.492 1.00 95.88 154 LEU A CA 1
ATOM 1130 C C . LEU A 1 154 ? 20.288 -20.512 -23.584 1.00 95.88 154 LEU A C 1
ATOM 1132 O O . LEU A 1 154 ? 21.051 -20.579 -24.542 1.00 95.88 154 LEU A O 1
ATOM 1136 N N . GLY A 1 155 ? 20.315 -21.414 -22.599 1.00 95.25 155 GLY A N 1
ATOM 1137 C CA . GLY A 1 155 ? 21.197 -22.583 -22.607 1.00 95.25 155 GLY A CA 1
ATOM 1138 C C . GLY A 1 155 ? 20.713 -23.759 -23.463 1.00 95.25 155 GLY A C 1
ATOM 1139 O O . GLY A 1 155 ? 21.503 -24.659 -23.741 1.00 95.25 155 GLY A O 1
ATOM 1140 N N . LYS A 1 156 ? 19.432 -23.795 -23.852 1.00 95.06 156 LYS A N 1
ATOM 1141 C CA . LYS A 1 156 ? 18.812 -24.924 -24.572 1.00 95.06 156 LYS A CA 1
ATOM 1142 C C . LYS A 1 156 ? 18.507 -24.623 -26.031 1.00 95.06 156 LYS A C 1
ATOM 1144 O O . LYS A 1 156 ? 18.464 -25.551 -26.835 1.00 95.06 156 LYS A O 1
ATOM 1149 N N . GLU A 1 157 ? 18.265 -23.363 -26.363 1.00 90.69 157 GLU A N 1
ATOM 1150 C CA . GLU A 1 157 ? 17.834 -22.946 -27.692 1.00 90.69 157 GLU A CA 1
ATOM 1151 C C . GLU A 1 157 ? 18.369 -21.558 -28.054 1.00 90.69 157 GLU A C 1
ATOM 1153 O O . GLU A 1 157 ? 18.762 -20.764 -27.197 1.00 90.69 157 GLU A O 1
ATOM 1158 N N . ILE A 1 158 ? 18.354 -21.247 -29.350 1.00 88.62 158 ILE A N 1
ATOM 1159 C CA . ILE A 1 158 ? 18.638 -19.898 -29.835 1.00 88.62 158 ILE A CA 1
ATOM 1160 C C . ILE A 1 158 ? 17.360 -19.072 -29.668 1.00 88.62 158 ILE A C 1
ATOM 1162 O O . ILE A 1 158 ? 16.434 -19.158 -30.471 1.00 88.62 158 ILE A O 1
ATOM 1166 N N . VAL A 1 159 ? 17.306 -18.280 -28.595 1.00 92.44 159 VAL A N 1
ATOM 1167 C CA . VAL A 1 159 ? 16.164 -17.391 -28.310 1.00 92.44 159 VAL A CA 1
ATOM 1168 C C . VAL A 1 159 ? 16.197 -16.141 -29.201 1.00 92.44 159 VAL A C 1
ATOM 1170 O O . VAL A 1 159 ? 15.149 -15.606 -29.561 1.00 92.44 159 VAL A O 1
ATOM 1173 N N . ALA A 1 160 ? 17.387 -15.679 -29.591 1.00 92.06 160 ALA A N 1
ATOM 1174 C CA . ALA A 1 160 ? 17.554 -14.563 -30.521 1.00 92.06 160 ALA A CA 1
ATOM 1175 C C . ALA A 1 160 ? 16.953 -14.873 -31.916 1.00 92.06 160 ALA A C 1
ATOM 1177 O O . ALA A 1 160 ? 16.819 -16.043 -32.273 1.00 92.06 160 ALA A O 1
ATOM 1178 N N . PRO A 1 161 ? 16.626 -13.852 -32.733 1.00 92.38 161 PRO A N 1
ATOM 1179 C CA . PRO A 1 161 ? 16.161 -14.038 -34.117 1.00 92.38 161 PRO A CA 1
ATOM 1180 C C . PRO A 1 161 ? 17.152 -14.758 -35.038 1.00 92.38 161 PRO A C 1
ATOM 1182 O O . PRO A 1 161 ? 16.792 -15.194 -36.129 1.00 92.38 161 PRO A O 1
ATOM 1185 N N . TYR A 1 162 ? 18.420 -14.830 -34.641 1.00 91.69 162 TYR A N 1
ATOM 1186 C CA . TYR A 1 162 ? 19.501 -15.410 -35.423 1.00 91.69 162 TYR A CA 1
ATOM 1187 C C . TYR A 1 162 ? 20.577 -15.998 -34.507 1.00 91.69 162 TYR A C 1
ATOM 1189 O O . TYR A 1 162 ? 20.678 -15.649 -33.329 1.00 91.69 162 TYR A O 1
ATOM 1197 N N . ASP A 1 163 ? 21.403 -16.881 -35.068 1.00 91.62 163 ASP A N 1
ATOM 1198 C CA . ASP A 1 163 ? 22.562 -17.444 -34.380 1.00 91.62 163 ASP A CA 1
ATOM 1199 C C . ASP A 1 163 ? 23.664 -16.384 -34.221 1.00 91.62 163 ASP A C 1
ATOM 1201 O O . ASP A 1 163 ? 24.134 -15.797 -35.200 1.00 91.62 163 ASP A O 1
ATOM 1205 N N . GLY A 1 164 ? 24.102 -16.155 -32.980 1.00 89.50 164 GLY A N 1
ATOM 1206 C CA . GLY A 1 164 ? 25.187 -15.227 -32.661 1.00 89.50 164 GLY A CA 1
ATOM 1207 C C . GLY A 1 164 ? 26.524 -15.596 -33.317 1.00 89.50 164 GLY A C 1
ATOM 1208 O O . GLY A 1 164 ? 27.352 -14.711 -33.530 1.00 89.50 164 GLY A O 1
A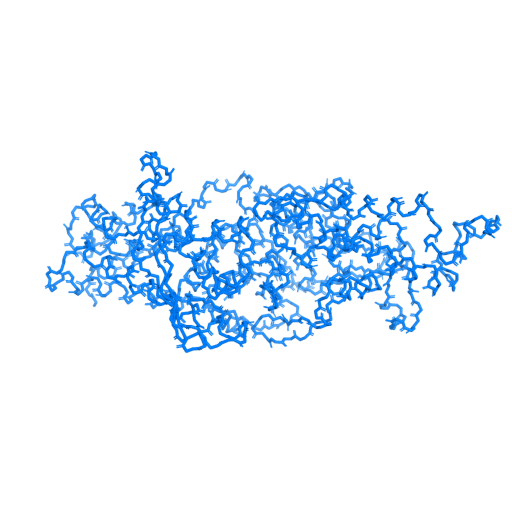TOM 1209 N N . ALA A 1 165 ? 26.725 -16.861 -33.705 1.00 91.50 165 ALA A N 1
ATOM 1210 C CA . ALA A 1 165 ? 27.906 -17.306 -34.448 1.00 91.50 165 ALA A CA 1
ATOM 1211 C C . ALA A 1 165 ? 28.001 -16.704 -35.863 1.00 91.50 165 ALA A C 1
ATOM 1213 O O . ALA A 1 165 ? 29.078 -16.699 -36.458 1.00 91.50 165 ALA A O 1
ATOM 1214 N N . LEU A 1 166 ? 26.895 -16.174 -36.400 1.00 92.38 166 LEU A N 1
ATOM 1215 C CA . LEU A 1 166 ? 26.864 -15.513 -37.706 1.00 92.38 166 LEU A CA 1
ATOM 1216 C C . LEU A 1 166 ? 27.376 -14.068 -37.660 1.00 92.38 166 LEU A C 1
ATOM 1218 O O . LEU A 1 166 ? 27.579 -13.471 -38.716 1.00 92.38 166 LEU A O 1
ATOM 1222 N N . ILE A 1 167 ? 27.566 -13.486 -36.469 1.00 90.19 167 ILE A N 1
ATOM 1223 C CA . ILE A 1 167 ? 27.975 -12.086 -36.322 1.00 90.19 167 ILE A CA 1
ATOM 1224 C C . ILE A 1 167 ? 29.471 -11.938 -36.667 1.00 90.19 167 ILE A C 1
ATOM 1226 O O . ILE A 1 167 ? 30.316 -12.484 -35.953 1.00 90.19 167 ILE A O 1
ATOM 1230 N N . PRO A 1 168 ? 29.843 -11.163 -37.707 1.00 90.31 168 PRO A N 1
ATOM 1231 C CA . PRO A 1 168 ? 31.245 -10.977 -38.073 1.00 90.31 168 PRO A CA 1
ATOM 1232 C C . PRO A 1 168 ? 32.051 -10.188 -37.029 1.00 90.31 168 PRO A C 1
ATOM 1234 O O . PRO A 1 168 ? 31.521 -9.361 -36.277 1.00 90.31 168 PRO A O 1
ATOM 1237 N N . ILE A 1 169 ? 33.376 -10.363 -37.053 1.00 88.94 169 ILE A N 1
ATOM 1238 C CA . ILE A 1 169 ? 34.316 -9.516 -36.302 1.00 88.94 169 ILE A CA 1
ATOM 1239 C C . ILE A 1 169 ? 34.107 -8.045 -36.707 1.00 88.94 169 ILE A C 1
ATOM 1241 O O . ILE A 1 169 ? 34.015 -7.728 -37.891 1.00 88.94 169 ILE A O 1
ATOM 1245 N N . GLY A 1 170 ? 34.016 -7.144 -35.723 1.00 83.81 170 GLY A N 1
ATOM 1246 C CA . GLY A 1 170 ? 33.751 -5.711 -35.929 1.00 83.81 170 GLY A CA 1
ATOM 1247 C C . GLY A 1 170 ? 32.263 -5.336 -35.991 1.00 83.81 170 GLY A C 1
ATOM 1248 O O . GLY A 1 170 ? 31.914 -4.170 -35.798 1.00 83.81 170 GLY A O 1
ATOM 1249 N N . VAL A 1 171 ? 31.373 -6.316 -36.181 1.00 86.25 171 VAL A N 1
ATOM 1250 C CA . VAL A 1 171 ? 29.922 -6.137 -36.017 1.00 86.25 171 VAL A CA 1
ATOM 1251 C C . VAL A 1 171 ? 29.529 -6.395 -34.562 1.00 86.25 171 VAL A C 1
ATOM 1253 O O . VAL A 1 171 ? 28.815 -5.589 -33.972 1.00 86.25 171 VAL A O 1
ATOM 1256 N N . ALA A 1 172 ? 30.055 -7.463 -33.953 1.00 81.81 172 ALA A N 1
ATOM 1257 C CA . ALA A 1 172 ? 29.806 -7.788 -32.550 1.00 81.81 172 ALA A CA 1
ATOM 1258 C C . ALA A 1 172 ? 30.313 -6.691 -31.597 1.00 81.81 172 ALA A C 1
ATOM 1260 O O . ALA A 1 172 ? 31.468 -6.271 -31.681 1.00 81.81 172 ALA A O 1
ATOM 1261 N N . GLY A 1 173 ? 29.458 -6.252 -30.667 1.00 74.56 173 GLY A N 1
ATOM 1262 C CA . GLY A 1 173 ? 29.817 -5.268 -29.637 1.00 74.56 173 GLY A CA 1
ATOM 1263 C C . GLY A 1 173 ? 30.019 -3.845 -30.166 1.00 74.56 173 GLY A C 1
ATOM 1264 O O . GLY A 1 173 ? 30.517 -2.991 -29.436 1.00 74.56 173 GLY A O 1
ATOM 1265 N N . SER A 1 174 ? 29.644 -3.580 -31.420 1.00 82.38 174 SER A N 1
ATOM 1266 C CA . SER A 1 174 ? 29.705 -2.253 -32.030 1.00 82.38 174 SER A CA 1
ATOM 1267 C C . SER A 1 174 ? 28.305 -1.634 -32.149 1.00 82.38 174 SER A C 1
ATOM 1269 O O . SER A 1 174 ? 27.296 -2.338 -31.986 1.00 82.38 174 SER A O 1
ATOM 1271 N N . PRO A 1 175 ? 28.207 -0.330 -32.485 1.00 84.56 175 PRO A N 1
ATOM 1272 C CA . PRO A 1 175 ? 26.929 0.305 -32.793 1.00 84.56 175 PRO A CA 1
ATOM 1273 C C . PRO A 1 175 ? 26.123 -0.428 -33.870 1.00 84.56 175 PRO A C 1
ATOM 1275 O O . PRO A 1 175 ? 24.909 -0.298 -33.878 1.00 84.56 175 PRO A O 1
ATOM 1278 N N . VAL A 1 176 ? 26.740 -1.257 -34.725 1.00 86.50 176 VAL A N 1
ATOM 1279 C CA . VAL A 1 176 ? 26.006 -2.067 -35.711 1.00 86.50 176 VAL A CA 1
ATOM 1280 C C . VAL A 1 176 ? 25.042 -3.038 -35.021 1.00 86.50 176 VAL A C 1
ATOM 1282 O O . VAL A 1 176 ? 23.869 -3.084 -35.371 1.00 86.50 176 VAL A O 1
ATOM 1285 N N . THR A 1 177 ? 25.484 -3.767 -33.996 1.00 85.88 177 THR A N 1
ATOM 1286 C CA . THR A 1 177 ? 24.599 -4.662 -33.222 1.00 85.88 177 THR A CA 1
ATOM 1287 C C . THR A 1 177 ? 23.729 -3.948 -32.188 1.00 85.88 177 THR A C 1
ATOM 1289 O O . THR A 1 177 ? 22.784 -4.552 -31.693 1.00 85.88 177 THR A O 1
ATOM 1292 N N . GLY A 1 178 ? 24.048 -2.697 -31.834 1.00 84.25 178 GLY A N 1
ATOM 1293 C CA . GLY A 1 178 ? 23.402 -1.981 -30.726 1.00 84.25 178 GLY A CA 1
ATOM 1294 C C . GLY A 1 178 ? 22.455 -0.840 -31.111 1.00 84.25 178 GLY A C 1
ATOM 1295 O O . GLY A 1 178 ? 21.516 -0.583 -30.373 1.00 84.25 178 GLY A O 1
ATOM 1296 N N . HIS A 1 179 ? 22.696 -0.161 -32.232 1.00 87.69 179 HIS A N 1
ATOM 1297 C CA . HIS A 1 179 ? 22.048 1.104 -32.623 1.00 87.69 179 HIS A CA 1
ATOM 1298 C C . HIS A 1 179 ? 21.743 1.167 -34.128 1.00 87.69 179 HIS A C 1
ATOM 1300 O O . HIS A 1 179 ? 21.795 2.220 -34.761 1.00 87.69 179 HIS A O 1
ATOM 1306 N N . THR A 1 180 ? 21.535 0.006 -34.745 1.00 90.12 180 THR A N 1
ATOM 1307 C CA . THR A 1 180 ? 21.022 -0.092 -36.115 1.00 90.12 180 THR A CA 1
ATOM 1308 C C . THR A 1 180 ? 19.857 -1.061 -36.137 1.00 90.12 180 THR A C 1
ATOM 1310 O O . THR A 1 180 ? 19.605 -1.746 -35.144 1.00 90.12 180 THR A O 1
ATOM 1313 N N . ARG A 1 181 ? 19.237 -1.220 -37.309 1.00 91.25 181 ARG A N 1
ATOM 1314 C CA . ARG A 1 181 ? 18.175 -2.195 -37.567 1.00 91.25 181 ARG A CA 1
ATOM 1315 C C . ARG A 1 181 ? 18.436 -3.586 -36.985 1.00 91.25 181 ARG A C 1
ATOM 1317 O O . ARG A 1 181 ? 17.513 -4.220 -36.487 1.00 91.25 181 ARG A O 1
ATOM 1324 N N . LEU A 1 182 ? 19.681 -4.072 -37.023 1.00 91.62 182 LEU A N 1
ATOM 1325 C CA . LEU A 1 182 ? 20.010 -5.391 -36.473 1.00 91.62 182 LEU A CA 1
ATOM 1326 C C . LEU A 1 182 ? 19.724 -5.482 -34.964 1.00 91.62 182 LEU A C 1
ATOM 1328 O O . LEU A 1 182 ? 19.238 -6.510 -34.498 1.00 91.62 182 LEU A O 1
ATOM 1332 N N . GLY A 1 183 ? 20.035 -4.421 -34.219 1.00 91.44 183 GLY A N 1
ATOM 1333 C CA . GLY A 1 183 ? 19.809 -4.317 -32.780 1.00 91.44 183 GLY A CA 1
ATOM 1334 C C . GLY A 1 183 ? 18.408 -3.816 -32.444 1.00 91.44 183 GLY A C 1
ATOM 1335 O O . GLY A 1 183 ? 17.617 -4.536 -31.840 1.00 91.44 183 GLY A O 1
ATOM 1336 N N . GLU A 1 184 ? 18.122 -2.580 -32.849 1.00 92.31 184 GLU A N 1
ATOM 1337 C CA . GLU A 1 184 ? 16.965 -1.782 -32.427 1.00 92.31 184 GLU A CA 1
ATOM 1338 C C . GLU A 1 184 ? 15.628 -2.265 -33.004 1.00 92.31 184 GLU A C 1
ATOM 1340 O O . GLU A 1 184 ? 14.625 -2.230 -32.291 1.00 92.31 184 GLU A O 1
ATOM 1345 N N . ASP A 1 185 ? 15.623 -2.810 -34.223 1.00 91.62 185 ASP A N 1
ATOM 1346 C CA . ASP A 1 185 ? 14.380 -3.207 -34.906 1.00 91.62 185 ASP A CA 1
ATOM 1347 C C . ASP A 1 185 ? 14.167 -4.731 -34.910 1.00 91.62 185 ASP A C 1
ATOM 1349 O O . ASP A 1 185 ? 13.042 -5.209 -35.019 1.00 91.62 185 ASP A O 1
ATOM 1353 N N . ILE A 1 186 ? 15.246 -5.520 -34.813 1.00 93.31 186 ILE A N 1
ATOM 1354 C CA . ILE A 1 186 ? 15.199 -6.988 -34.942 1.00 93.31 186 ILE A CA 1
ATOM 1355 C C . ILE A 1 186 ? 15.519 -7.666 -33.606 1.00 93.31 186 ILE A C 1
ATOM 1357 O O . ILE A 1 186 ? 14.660 -8.321 -33.017 1.00 93.31 186 ILE A O 1
ATOM 1361 N N . LEU A 1 187 ? 16.756 -7.532 -33.114 1.00 93.94 187 LEU A N 1
ATOM 1362 C CA . LEU A 1 187 ? 17.229 -8.305 -31.966 1.00 93.94 187 LEU A CA 1
ATOM 1363 C C . LEU A 1 187 ? 16.495 -7.949 -30.671 1.00 93.94 187 LEU A C 1
ATOM 1365 O O . LEU A 1 187 ? 15.958 -8.844 -30.019 1.00 93.94 187 LEU A O 1
ATOM 1369 N N . PHE A 1 188 ? 16.505 -6.679 -30.257 1.00 94.69 188 PHE A N 1
ATOM 1370 C CA . PHE A 1 188 ? 15.984 -6.299 -28.943 1.00 94.69 188 PHE A CA 1
ATOM 1371 C C . PHE A 1 188 ? 14.470 -6.480 -28.822 1.00 94.69 188 PHE A C 1
ATOM 1373 O O . PHE A 1 188 ? 14.062 -7.036 -27.799 1.00 94.69 188 PHE A O 1
ATOM 1380 N N . PRO A 1 189 ? 13.634 -6.097 -29.810 1.00 94.94 189 PRO A N 1
ATOM 1381 C CA . PRO A 1 189 ? 12.195 -6.319 -29.711 1.00 94.94 189 PRO A CA 1
ATOM 1382 C C . PRO A 1 189 ? 11.824 -7.804 -29.643 1.00 94.94 189 PRO A C 1
ATOM 1384 O O . PRO A 1 189 ? 11.050 -8.201 -28.771 1.00 94.94 189 PRO A O 1
ATOM 1387 N N . GLU A 1 190 ? 12.409 -8.648 -30.501 1.00 95.31 190 GLU A N 1
ATOM 1388 C CA . GLU A 1 190 ? 12.095 -10.082 -30.521 1.00 95.31 190 GLU A CA 1
ATOM 1389 C C . GLU A 1 190 ? 12.585 -10.792 -29.253 1.00 95.31 190 GLU A C 1
ATOM 1391 O O . GLU A 1 190 ? 11.870 -11.602 -28.653 1.00 95.31 190 GLU A O 1
ATOM 1396 N N . LEU A 1 191 ? 13.797 -10.460 -28.803 1.00 95.62 191 LEU A N 1
ATOM 1397 C CA . LEU A 1 191 ? 14.357 -11.042 -27.592 1.00 95.62 191 LEU A CA 1
ATOM 1398 C C . LEU A 1 191 ? 13.591 -10.579 -26.339 1.00 95.62 191 LEU A C 1
ATOM 1400 O O . LEU A 1 191 ? 13.359 -11.393 -25.444 1.00 95.62 191 LEU A O 1
ATOM 1404 N N . ALA A 1 192 ? 13.128 -9.323 -26.291 1.00 96.94 192 ALA A N 1
ATOM 1405 C CA . ALA A 1 192 ? 12.244 -8.824 -25.235 1.00 96.94 192 ALA A CA 1
ATOM 1406 C C . ALA A 1 192 ? 10.941 -9.626 -25.156 1.00 96.94 192 ALA A C 1
ATOM 1408 O O . ALA A 1 192 ? 10.596 -10.114 -24.078 1.00 96.94 192 ALA A O 1
ATOM 1409 N N . GLN A 1 193 ? 10.266 -9.829 -26.290 1.00 97.19 193 GLN A N 1
ATOM 1410 C CA . GLN A 1 193 ? 9.011 -10.581 -26.346 1.00 97.19 193 GLN A CA 1
ATOM 1411 C C . GLN A 1 193 ? 9.163 -12.019 -25.837 1.00 97.19 193 GLN A C 1
ATOM 1413 O O . GLN A 1 193 ? 8.368 -12.499 -25.024 1.00 97.19 193 GLN A O 1
ATOM 1418 N N . LYS A 1 194 ? 10.215 -12.721 -26.269 1.00 97.88 194 LYS A N 1
ATOM 1419 C CA . LYS A 1 194 ? 10.443 -14.112 -25.856 1.00 97.88 194 LYS A CA 1
ATOM 1420 C C . LYS A 1 194 ? 10.830 -14.215 -24.381 1.00 97.88 194 LYS A C 1
ATOM 1422 O O . LYS A 1 194 ? 10.209 -14.974 -23.636 1.00 97.88 194 LYS A O 1
ATOM 1427 N N . LEU A 1 195 ? 11.825 -13.442 -23.938 1.00 98.31 195 LEU A N 1
ATOM 1428 C CA . LEU A 1 195 ? 12.342 -13.546 -22.571 1.00 98.31 195 LEU A CA 1
ATOM 1429 C C . LEU A 1 195 ? 11.309 -13.114 -21.532 1.00 98.31 195 LEU A C 1
ATOM 1431 O O . LEU A 1 195 ? 11.125 -13.813 -20.534 1.00 98.31 195 LEU A O 1
ATOM 1435 N N . VAL A 1 196 ? 10.611 -11.997 -21.756 1.00 98.62 196 VAL A N 1
ATOM 1436 C CA . VAL A 1 196 ? 9.619 -11.502 -20.793 1.00 98.62 196 VAL A CA 1
ATOM 1437 C C . VAL A 1 196 ? 8.471 -12.492 -20.637 1.00 98.62 196 VAL A C 1
ATOM 1439 O O . VAL A 1 196 ? 8.099 -12.792 -19.503 1.00 98.62 196 VAL A O 1
ATOM 1442 N N . LYS A 1 197 ? 7.963 -13.069 -21.733 1.00 98.62 197 LYS A N 1
ATOM 1443 C CA . LYS A 1 197 ? 6.924 -14.104 -21.670 1.00 98.62 197 LYS A CA 1
ATOM 1444 C C . LYS A 1 197 ? 7.361 -15.297 -20.812 1.00 98.62 197 LYS A C 1
ATOM 1446 O O . LYS A 1 197 ? 6.648 -15.664 -19.878 1.00 98.62 197 LYS A O 1
ATOM 1451 N N . ILE A 1 198 ? 8.558 -15.834 -21.067 1.00 98.56 198 ILE A N 1
ATOM 1452 C CA . ILE A 1 198 ? 9.150 -16.934 -20.285 1.00 98.56 198 ILE A CA 1
ATOM 1453 C C . ILE A 1 198 ? 9.235 -16.560 -18.797 1.00 98.56 198 ILE A C 1
ATOM 1455 O O . ILE A 1 198 ? 8.842 -17.338 -17.924 1.00 98.56 198 ILE A O 1
ATOM 1459 N N . GLY A 1 199 ? 9.717 -15.352 -18.498 1.00 98.69 199 GLY A N 1
ATOM 1460 C CA . GLY A 1 199 ? 9.850 -14.854 -17.132 1.00 98.69 199 GLY A CA 1
ATOM 1461 C C . GLY A 1 199 ? 8.518 -14.730 -16.397 1.00 98.69 199 GLY A C 1
ATOM 1462 O O . GLY A 1 199 ? 8.408 -15.162 -15.248 1.00 98.69 199 GLY A O 1
ATOM 1463 N N . VAL A 1 200 ? 7.499 -14.166 -17.050 1.00 98.81 200 VAL A N 1
ATOM 1464 C CA . VAL A 1 200 ? 6.159 -13.996 -16.472 1.00 98.81 200 VAL A CA 1
ATOM 1465 C C . VAL A 1 200 ? 5.534 -15.353 -16.164 1.00 98.81 200 VAL A C 1
ATOM 1467 O O . VAL A 1 200 ? 5.061 -15.572 -15.048 1.00 98.81 200 VAL A O 1
ATOM 1470 N N . GLU A 1 201 ? 5.562 -16.284 -17.118 1.00 98.69 201 GLU A N 1
ATOM 1471 C CA . GLU A 1 201 ? 5.004 -17.628 -16.942 1.00 98.69 201 GLU A CA 1
ATOM 1472 C C . GLU A 1 201 ? 5.681 -18.369 -15.780 1.00 98.69 201 GLU A C 1
ATOM 1474 O O . GLU A 1 201 ? 4.994 -18.948 -14.929 1.00 98.69 201 GLU A O 1
ATOM 1479 N N . ALA A 1 202 ? 7.012 -18.271 -15.682 1.00 98.75 202 ALA A N 1
ATOM 1480 C CA . ALA A 1 202 ? 7.778 -18.838 -14.579 1.00 98.75 202 ALA A CA 1
ATOM 1481 C C . ALA A 1 202 ? 7.371 -18.232 -13.228 1.00 98.75 202 ALA A C 1
ATOM 1483 O O . ALA A 1 202 ? 7.049 -18.970 -12.296 1.00 98.75 202 ALA A O 1
ATOM 1484 N N . MET A 1 203 ? 7.304 -16.901 -13.124 1.00 98.50 203 MET A N 1
ATOM 1485 C CA . MET A 1 203 ? 6.890 -16.212 -11.896 1.00 98.50 203 MET A CA 1
ATOM 1486 C C . MET A 1 203 ? 5.485 -16.631 -11.451 1.00 98.50 203 MET A C 1
ATOM 1488 O O . MET A 1 203 ? 5.287 -17.008 -10.292 1.00 98.50 203 MET A O 1
ATOM 1492 N N . LEU A 1 204 ? 4.507 -16.613 -12.365 1.00 98.12 204 LEU A N 1
ATOM 1493 C CA . LEU A 1 204 ? 3.127 -17.007 -12.070 1.00 98.12 204 LEU A CA 1
ATOM 1494 C C . LEU A 1 204 ? 3.047 -18.465 -11.596 1.00 98.12 204 LEU A C 1
ATOM 1496 O O . LEU A 1 204 ? 2.308 -18.769 -10.654 1.00 98.12 204 LEU A O 1
ATOM 1500 N N . GLN A 1 205 ? 3.817 -19.368 -12.206 1.00 98.31 205 GLN A N 1
ATOM 1501 C CA . GLN A 1 205 ? 3.873 -20.768 -11.792 1.00 98.31 205 GLN A CA 1
ATOM 1502 C C . GLN A 1 205 ? 4.524 -20.948 -10.416 1.00 98.31 205 GLN A C 1
ATOM 1504 O O . GLN A 1 205 ? 4.046 -21.749 -9.604 1.00 98.31 205 GLN A O 1
ATOM 1509 N N . THR A 1 206 ? 5.579 -20.189 -10.118 1.00 97.88 206 THR A N 1
ATOM 1510 C CA . THR A 1 206 ? 6.245 -20.224 -8.814 1.00 97.88 206 THR A CA 1
ATOM 1511 C C . THR A 1 206 ? 5.330 -19.699 -7.704 1.00 97.88 206 THR A C 1
ATOM 1513 O O . THR A 1 206 ? 5.285 -20.312 -6.638 1.00 97.88 206 THR A O 1
ATOM 1516 N N . TYR A 1 207 ? 4.522 -18.657 -7.952 1.00 96.88 207 TYR A N 1
ATOM 1517 C CA . TYR A 1 207 ? 3.488 -18.217 -7.000 1.00 96.88 207 TYR A CA 1
ATOM 1518 C C . TYR A 1 207 ? 2.522 -19.356 -6.643 1.00 96.88 207 TYR A C 1
ATOM 1520 O O . TYR A 1 207 ? 2.322 -19.643 -5.461 1.00 96.88 207 TYR A O 1
ATOM 1528 N N . ARG A 1 208 ? 1.963 -20.043 -7.653 1.00 95.31 208 ARG A N 1
ATOM 1529 C CA . ARG A 1 208 ? 1.023 -21.162 -7.437 1.00 95.31 208 ARG A CA 1
ATOM 1530 C C . ARG A 1 208 ? 1.671 -22.295 -6.651 1.00 95.31 208 ARG A C 1
ATOM 1532 O O . ARG A 1 208 ? 1.091 -22.782 -5.685 1.00 95.31 208 ARG A O 1
ATOM 1539 N N . SER A 1 209 ? 2.889 -22.670 -7.036 1.00 95.56 209 SER A N 1
ATOM 1540 C CA . SER A 1 209 ? 3.656 -23.740 -6.383 1.00 95.56 209 SER A CA 1
ATOM 1541 C C . SER A 1 209 ? 3.980 -23.420 -4.919 1.00 95.56 209 SER A C 1
ATOM 1543 O O . SER A 1 209 ? 4.079 -24.325 -4.098 1.00 95.56 209 SER A O 1
ATOM 1545 N N . ALA A 1 210 ? 4.090 -22.135 -4.571 1.00 95.12 210 ALA A N 1
ATOM 1546 C CA . ALA A 1 210 ? 4.283 -21.659 -3.203 1.00 95.12 210 ALA A CA 1
ATOM 1547 C C . ALA A 1 210 ? 2.965 -21.455 -2.421 1.00 95.12 210 ALA A C 1
ATOM 1549 O O . ALA A 1 210 ? 2.972 -20.830 -1.356 1.00 95.12 210 ALA A O 1
ATOM 1550 N N . GLY A 1 211 ? 1.826 -21.937 -2.934 1.00 92.75 211 GLY A N 1
ATOM 1551 C CA . GLY A 1 211 ? 0.520 -21.815 -2.279 1.00 92.75 211 GLY A CA 1
ATOM 1552 C C . GLY A 1 211 ? 0.002 -20.377 -2.219 1.00 92.75 211 GLY A C 1
ATOM 1553 O O . GLY A 1 211 ? -0.681 -20.003 -1.265 1.00 92.75 211 GLY A O 1
ATOM 1554 N N . MET A 1 212 ? 0.369 -19.541 -3.191 1.00 93.06 212 MET A N 1
ATOM 1555 C CA . MET A 1 212 ? -0.017 -18.133 -3.251 1.00 93.06 212 MET A CA 1
ATOM 1556 C C . MET A 1 212 ? -0.905 -17.864 -4.465 1.00 93.06 212 MET A C 1
ATOM 1558 O O . MET A 1 212 ? -0.682 -18.414 -5.547 1.00 93.06 212 MET A O 1
ATOM 1562 N N . ARG A 1 213 ? -1.875 -16.953 -4.319 1.00 89.88 213 ARG A N 1
ATOM 1563 C CA . ARG A 1 213 ? -2.554 -16.372 -5.484 1.00 89.88 213 ARG A CA 1
ATOM 1564 C C . ARG A 1 213 ? -1.515 -15.580 -6.294 1.00 89.88 213 ARG A C 1
ATOM 1566 O O . ARG A 1 213 ? -0.838 -14.744 -5.696 1.00 89.88 213 ARG A O 1
ATOM 1573 N N . PRO A 1 214 ? -1.370 -15.821 -7.609 1.00 92.75 214 PRO A N 1
ATOM 1574 C CA . PRO A 1 214 ? -0.402 -15.089 -8.417 1.00 92.75 214 PRO A CA 1
ATOM 1575 C C . PRO A 1 214 ? -0.650 -13.579 -8.414 1.00 92.75 214 PRO A C 1
ATOM 1577 O O . PRO A 1 214 ? -1.785 -13.134 -8.584 1.00 92.75 214 PRO A O 1
ATOM 1580 N N . CYS A 1 215 ? 0.424 -12.809 -8.237 1.00 94.62 215 CYS A N 1
ATOM 1581 C CA . CYS A 1 215 ? 0.433 -11.359 -8.407 1.00 94.62 215 CYS A CA 1
ATOM 1582 C C . CYS A 1 215 ? 0.896 -11.042 -9.831 1.00 94.62 215 CYS A C 1
ATOM 1584 O O . CYS A 1 215 ? 2.071 -11.214 -10.164 1.00 94.62 215 CYS A O 1
ATOM 1586 N N . HIS A 1 216 ? -0.039 -10.622 -10.681 1.00 95.75 216 HIS A N 1
ATOM 1587 C CA . HIS A 1 216 ? 0.220 -10.365 -12.099 1.00 95.75 216 HIS A CA 1
ATOM 1588 C C . HIS A 1 216 ? 1.154 -9.166 -12.283 1.00 95.75 216 HIS A C 1
ATOM 1590 O O . HIS A 1 216 ? 2.081 -9.222 -13.089 1.00 95.75 216 HIS A O 1
ATOM 1596 N N . TRP A 1 217 ? 0.973 -8.138 -11.449 1.00 96.38 217 TRP A N 1
ATOM 1597 C CA . TRP A 1 217 ? 1.819 -6.950 -11.426 1.00 96.38 217 TRP A CA 1
ATOM 1598 C C . TRP A 1 217 ? 3.285 -7.269 -11.116 1.00 96.38 217 TRP A C 1
ATOM 1600 O O . TRP A 1 217 ? 4.179 -6.933 -11.890 1.00 96.38 217 TRP A O 1
ATOM 1610 N N . MET A 1 218 ? 3.540 -7.974 -10.010 1.00 96.75 218 MET A N 1
ATOM 1611 C CA . MET A 1 218 ? 4.904 -8.289 -9.579 1.00 96.75 218 MET A CA 1
ATOM 1612 C C . MET A 1 218 ? 5.588 -9.296 -10.514 1.00 96.75 218 MET A C 1
ATOM 1614 O O . MET A 1 218 ? 6.789 -9.190 -10.761 1.00 96.75 218 MET A O 1
ATOM 1618 N N . ALA A 1 219 ? 4.830 -10.248 -11.074 1.00 97.94 219 ALA A N 1
ATOM 1619 C CA . ALA A 1 219 ? 5.335 -11.159 -12.099 1.00 97.94 219 ALA A CA 1
ATOM 1620 C C . ALA A 1 219 ? 5.800 -10.396 -13.349 1.00 97.94 219 ALA A C 1
ATOM 1622 O O . ALA A 1 219 ? 6.911 -10.637 -13.821 1.00 97.94 219 ALA A O 1
ATOM 1623 N N . GLY A 1 220 ? 4.990 -9.448 -13.836 1.00 98.19 220 GLY A N 1
ATOM 1624 C CA . GLY A 1 220 ? 5.342 -8.575 -14.955 1.00 98.19 220 GLY A CA 1
ATOM 1625 C C . GLY A 1 220 ? 6.580 -7.725 -14.672 1.00 98.19 220 GLY A C 1
ATOM 1626 O O . GLY A 1 220 ? 7.530 -7.750 -15.449 1.00 98.19 220 GLY A O 1
ATOM 1627 N N . LEU A 1 221 ? 6.613 -7.030 -13.531 1.00 98.19 221 LEU A N 1
ATOM 1628 C CA . LEU A 1 221 ? 7.731 -6.160 -13.155 1.00 98.19 221 LEU A CA 1
ATOM 1629 C C . LEU A 1 221 ? 9.065 -6.904 -13.050 1.00 98.19 221 LEU A C 1
ATOM 1631 O O . LEU A 1 221 ? 10.060 -6.464 -13.624 1.00 98.19 221 LEU A O 1
ATOM 1635 N N . LEU A 1 222 ? 9.097 -8.033 -12.335 1.00 98.50 222 LEU A N 1
ATOM 1636 C CA . LEU A 1 222 ? 10.332 -8.795 -12.138 1.00 98.50 222 LEU A CA 1
ATOM 1637 C C . LEU A 1 222 ? 10.794 -9.483 -13.427 1.00 98.50 222 LEU A C 1
ATOM 1639 O O . LEU A 1 222 ? 11.997 -9.556 -13.668 1.00 98.50 222 LEU A O 1
ATOM 1643 N N . ALA A 1 223 ? 9.869 -9.936 -14.279 1.00 98.69 223 ALA A N 1
ATOM 1644 C CA . ALA A 1 223 ? 10.214 -10.478 -15.590 1.00 98.69 223 ALA A CA 1
ATOM 1645 C C . ALA A 1 223 ? 10.779 -9.396 -16.524 1.00 98.69 223 ALA A C 1
ATOM 1647 O O . ALA A 1 223 ? 11.830 -9.600 -17.127 1.00 98.69 223 ALA A O 1
ATOM 1648 N N . CYS A 1 224 ? 10.148 -8.220 -16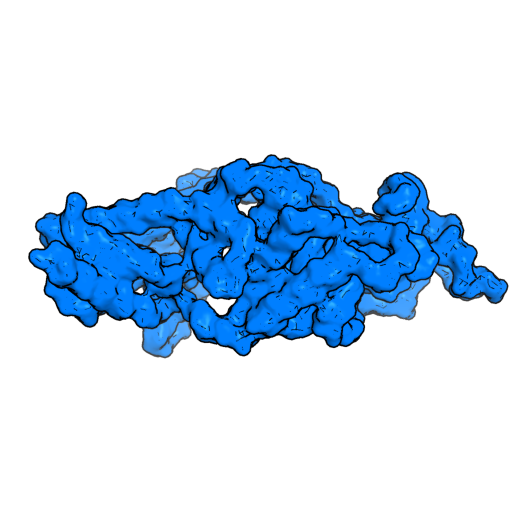.597 1.00 98.56 224 CYS A N 1
ATOM 1649 C CA . CYS A 1 224 ? 10.683 -7.086 -17.350 1.00 98.56 224 CYS A CA 1
ATOM 1650 C C . CYS A 1 224 ? 12.071 -6.683 -16.845 1.00 98.56 224 CYS A C 1
ATOM 1652 O O . CYS A 1 224 ? 12.995 -6.543 -17.642 1.00 98.56 224 CYS A O 1
ATOM 1654 N N . ALA A 1 225 ? 12.239 -6.537 -15.529 1.00 98.38 225 ALA A N 1
ATOM 1655 C CA . ALA A 1 225 ? 13.512 -6.141 -14.938 1.00 98.38 225 ALA A CA 1
ATOM 1656 C C . ALA A 1 225 ? 14.616 -7.165 -15.250 1.00 98.38 225 ALA A C 1
ATOM 1658 O O . ALA A 1 225 ? 15.710 -6.772 -15.646 1.00 98.38 225 ALA A O 1
ATOM 1659 N N . ALA A 1 226 ? 14.318 -8.467 -15.135 1.00 98.44 226 ALA A N 1
ATOM 1660 C CA . ALA A 1 226 ? 15.255 -9.544 -15.453 1.00 98.44 226 ALA A CA 1
ATOM 1661 C C . ALA A 1 226 ? 15.642 -9.556 -16.941 1.00 98.44 226 ALA A C 1
ATOM 1663 O O . ALA A 1 226 ? 16.822 -9.659 -17.269 1.00 98.44 226 ALA A O 1
ATOM 1664 N N . ALA A 1 227 ? 14.682 -9.369 -17.853 1.00 98.38 227 ALA A N 1
ATOM 1665 C CA . ALA A 1 227 ? 14.978 -9.266 -19.282 1.00 98.38 227 ALA A CA 1
ATOM 1666 C C . ALA A 1 227 ? 15.857 -8.039 -19.593 1.00 98.38 227 ALA A C 1
ATOM 1668 O O . ALA A 1 227 ? 16.781 -8.119 -20.401 1.00 98.38 227 ALA A O 1
ATOM 1669 N N . LEU A 1 228 ? 15.634 -6.914 -18.905 1.00 97.31 228 LEU A N 1
ATOM 1670 C CA . LEU A 1 228 ? 16.440 -5.696 -19.038 1.00 97.31 228 LEU A CA 1
ATOM 1671 C C . LEU A 1 228 ? 17.854 -5.812 -18.431 1.00 97.31 228 LEU A C 1
ATOM 1673 O O . LEU A 1 228 ? 18.668 -4.910 -18.645 1.00 97.31 228 LEU A O 1
ATOM 1677 N N . GLU A 1 229 ? 18.182 -6.881 -17.692 1.00 95.69 229 GLU A N 1
ATOM 1678 C CA . GLU A 1 229 ? 19.575 -7.219 -17.346 1.00 95.69 229 GLU A CA 1
ATOM 1679 C C . GLU A 1 229 ? 20.340 -7.819 -18.537 1.00 95.69 229 GLU A C 1
ATOM 1681 O O . GLU A 1 229 ? 21.563 -7.694 -18.584 1.00 95.69 229 GLU A O 1
ATOM 1686 N N . ILE A 1 230 ? 19.630 -8.426 -19.495 1.00 94.94 230 ILE A N 1
ATOM 1687 C CA . ILE A 1 230 ? 20.189 -9.046 -20.708 1.00 94.94 230 ILE A CA 1
ATOM 1688 C C . ILE A 1 230 ? 20.168 -8.057 -21.884 1.00 94.94 230 ILE A C 1
ATOM 1690 O O . ILE A 1 230 ? 21.132 -7.958 -22.640 1.00 94.94 230 ILE A O 1
ATOM 1694 N N . LEU A 1 231 ? 19.066 -7.324 -22.042 1.00 93.19 231 LEU A N 1
ATOM 1695 C CA . LEU A 1 231 ? 18.821 -6.413 -23.161 1.00 93.19 231 LEU A CA 1
ATOM 1696 C C . LEU A 1 231 ? 19.482 -5.045 -22.966 1.00 93.19 231 LEU A C 1
ATOM 1698 O O . LEU A 1 231 ? 19.704 -4.606 -21.838 1.00 93.19 231 LEU A O 1
ATOM 1702 N N . HIS A 1 232 ? 19.702 -4.313 -24.065 1.00 90.12 232 HIS A N 1
ATOM 1703 C CA . HIS A 1 232 ? 20.095 -2.906 -24.000 1.00 90.12 232 HIS A CA 1
ATOM 1704 C C . HIS A 1 232 ? 18.870 -2.021 -23.674 1.00 90.12 232 HIS A C 1
ATOM 1706 O O . HIS A 1 232 ? 18.005 -1.844 -24.533 1.00 90.12 232 HIS A O 1
ATOM 1712 N N . PRO A 1 233 ? 18.761 -1.433 -22.462 1.00 89.56 233 PRO A N 1
ATOM 1713 C CA . PRO A 1 233 ? 17.572 -0.666 -22.065 1.00 89.56 233 PRO A CA 1
ATOM 1714 C C . PRO A 1 233 ? 17.468 0.717 -22.728 1.00 89.56 233 PRO A C 1
ATOM 1716 O O . PRO A 1 233 ? 16.399 1.324 -22.699 1.00 89.56 233 PRO A O 1
ATOM 1719 N N . ASP A 1 234 ? 18.566 1.225 -23.296 1.00 87.31 234 ASP A N 1
ATOM 1720 C CA . ASP A 1 234 ? 18.627 2.574 -23.870 1.00 87.31 234 ASP A CA 1
ATOM 1721 C C . ASP A 1 234 ? 18.368 2.593 -25.377 1.00 87.31 234 ASP A C 1
ATOM 1723 O O . ASP A 1 234 ? 18.250 3.678 -25.943 1.00 87.31 234 ASP A O 1
ATOM 1727 N N . ALA A 1 235 ? 18.278 1.421 -26.009 1.00 88.31 235 ALA A N 1
ATOM 1728 C CA . ALA A 1 235 ? 18.065 1.289 -27.441 1.00 88.31 235 ALA A CA 1
ATOM 1729 C C . ALA A 1 235 ? 16.715 1.902 -27.844 1.00 88.31 235 ALA A C 1
ATOM 1731 O O . ALA A 1 235 ? 15.695 1.665 -27.180 1.00 88.31 235 ALA A O 1
ATOM 1732 N N . TYR A 1 236 ? 16.723 2.707 -28.907 1.00 89.38 236 TYR A N 1
ATOM 1733 C CA . TYR A 1 236 ? 15.510 3.278 -29.482 1.00 89.38 236 TYR A CA 1
ATOM 1734 C C . TYR A 1 236 ? 14.939 2.266 -30.456 1.00 89.38 236 TYR A C 1
ATOM 1736 O O . TYR A 1 236 ? 15.453 2.111 -31.554 1.00 89.38 236 TYR A O 1
ATOM 1744 N N . VAL A 1 237 ? 13.912 1.544 -30.027 1.00 90.69 237 VAL A N 1
ATOM 1745 C CA . VAL A 1 237 ? 13.271 0.545 -30.884 1.00 90.69 237 VAL A CA 1
ATOM 1746 C C . VAL A 1 237 ? 12.597 1.209 -32.087 1.00 90.69 237 VAL A C 1
ATOM 1748 O O . VAL A 1 237 ? 12.256 2.395 -32.021 1.00 90.69 237 VAL A O 1
ATOM 1751 N N . GLY A 1 238 ? 12.404 0.434 -33.155 1.00 88.44 238 GLY A N 1
ATOM 1752 C CA . GLY A 1 238 ? 11.783 0.892 -34.396 1.00 88.44 238 GLY A CA 1
ATOM 1753 C C . GLY A 1 238 ? 10.449 1.620 -34.191 1.00 88.44 238 GLY A C 1
ATOM 1754 O O . GLY A 1 238 ? 9.713 1.371 -33.229 1.00 88.44 238 GLY A O 1
ATOM 1755 N N . GLU A 1 239 ? 10.131 2.547 -35.100 1.00 90.81 239 GLU A N 1
ATOM 1756 C CA . GLU A 1 239 ? 8.959 3.425 -34.980 1.00 90.81 239 GLU A CA 1
ATOM 1757 C C . GLU A 1 239 ? 7.617 2.675 -35.008 1.00 90.81 239 GLU A C 1
ATOM 1759 O O . GLU A 1 239 ? 6.601 3.220 -34.574 1.00 90.81 239 GLU A O 1
ATOM 1764 N N . GLU A 1 240 ? 7.600 1.410 -35.440 1.00 91.00 240 GLU A N 1
ATOM 1765 C CA . GLU A 1 240 ? 6.434 0.531 -35.327 1.00 91.00 240 GLU A CA 1
ATOM 1766 C C . GLU A 1 240 ? 6.000 0.281 -33.873 1.00 91.00 240 GLU A C 1
ATOM 1768 O O . GLU A 1 240 ? 4.837 -0.039 -33.627 1.00 91.00 240 GLU A O 1
ATOM 1773 N N . TRP A 1 241 ? 6.908 0.466 -32.909 1.00 89.19 241 TRP A N 1
ATOM 1774 C CA . TRP A 1 241 ? 6.625 0.369 -31.475 1.00 89.19 241 TRP A CA 1
ATOM 1775 C C . TRP A 1 241 ? 6.194 1.705 -30.864 1.00 89.19 241 TRP A C 1
ATOM 1777 O O . TRP A 1 241 ? 5.655 1.726 -29.760 1.00 89.19 241 TRP A O 1
ATOM 1787 N N . GLY A 1 242 ? 6.441 2.825 -31.542 1.00 89.25 242 GLY A N 1
ATOM 1788 C CA . GLY A 1 242 ? 6.102 4.162 -31.069 1.00 89.25 242 GLY A CA 1
ATOM 1789 C C . GLY A 1 242 ? 7.132 5.220 -31.470 1.00 89.25 242 GLY A C 1
ATOM 1790 O O . GLY A 1 242 ? 8.146 4.907 -32.084 1.00 89.25 242 GLY A O 1
ATOM 1791 N N . PRO A 1 243 ? 6.920 6.495 -31.097 1.00 88.75 243 PRO A N 1
ATOM 1792 C CA . PRO A 1 243 ? 7.743 7.598 -31.589 1.00 88.75 243 PRO A CA 1
ATOM 1793 C C . PRO A 1 243 ? 9.233 7.453 -31.246 1.00 88.75 243 PRO A C 1
ATOM 1795 O O . PRO A 1 243 ? 9.587 7.143 -30.095 1.00 88.75 243 PRO A O 1
ATOM 1798 N N . PHE A 1 244 ? 10.098 7.760 -32.219 1.00 84.50 244 PHE A N 1
ATOM 1799 C CA . PHE A 1 244 ? 11.545 7.843 -32.024 1.00 84.50 244 PHE A CA 1
ATOM 1800 C C . PHE A 1 244 ? 11.896 8.838 -30.903 1.00 84.50 244 PHE A C 1
ATOM 1802 O O . PHE A 1 244 ? 11.186 9.813 -30.650 1.00 84.50 244 PHE A O 1
ATOM 1809 N N . LEU A 1 245 ? 12.983 8.568 -30.177 1.00 82.25 245 LEU A N 1
ATOM 1810 C CA . LEU A 1 245 ? 13.409 9.266 -28.950 1.00 82.25 245 LEU A CA 1
ATOM 1811 C C . LEU A 1 245 ? 12.493 9.136 -27.717 1.00 82.25 245 LEU A C 1
ATOM 1813 O O . LEU A 1 245 ? 12.925 9.479 -26.614 1.00 82.25 245 LEU A O 1
ATOM 1817 N N . GLN A 1 246 ? 11.277 8.603 -27.858 1.00 83.75 246 GLN A N 1
ATOM 1818 C CA . GLN A 1 246 ? 10.334 8.403 -26.747 1.00 83.75 246 GLN A CA 1
ATOM 1819 C C . GLN A 1 246 ? 10.155 6.929 -26.379 1.00 83.75 246 GLN A C 1
ATOM 1821 O O . GLN A 1 246 ? 9.836 6.599 -25.232 1.00 83.75 246 GLN A O 1
ATOM 1826 N N . THR A 1 247 ? 10.351 6.036 -27.345 1.00 89.69 247 THR A N 1
ATOM 1827 C CA . THR A 1 247 ? 10.110 4.601 -27.187 1.00 89.69 247 THR A CA 1
ATOM 1828 C C . THR A 1 247 ? 11.431 3.855 -27.136 1.00 89.69 247 THR A C 1
ATOM 1830 O O . THR A 1 247 ? 12.322 4.077 -27.951 1.00 89.69 247 THR A O 1
ATOM 1833 N N . ARG A 1 248 ? 11.584 3.008 -26.117 1.00 92.31 248 ARG A N 1
ATOM 1834 C CA . ARG A 1 248 ? 12.808 2.246 -25.858 1.00 92.31 248 ARG A CA 1
ATOM 1835 C C . ARG A 1 248 ? 12.472 0.829 -25.431 1.00 92.31 248 ARG A C 1
ATOM 1837 O O . ARG A 1 248 ? 11.332 0.558 -25.057 1.00 92.31 248 ARG A O 1
ATOM 1844 N N . THR A 1 249 ? 13.473 -0.043 -25.390 1.00 94.81 249 THR A N 1
ATOM 1845 C CA . THR A 1 249 ? 13.329 -1.460 -25.011 1.00 94.81 249 THR A CA 1
ATOM 1846 C C . THR A 1 249 ? 12.438 -1.726 -23.782 1.00 94.81 249 THR A C 1
ATOM 1848 O O . THR A 1 249 ? 11.621 -2.644 -23.857 1.00 94.81 249 THR A O 1
ATOM 1851 N N . PRO A 1 250 ? 12.487 -0.945 -22.674 1.00 96.50 250 PRO A N 1
ATOM 1852 C CA . PRO A 1 250 ? 11.596 -1.160 -21.529 1.00 96.50 250 PRO A CA 1
ATOM 1853 C C . PRO A 1 250 ? 10.102 -1.134 -21.871 1.00 96.50 250 PRO A C 1
ATOM 1855 O O . PRO A 1 250 ? 9.333 -1.871 -21.260 1.00 96.50 250 PRO A O 1
ATOM 1858 N N . TYR A 1 251 ? 9.694 -0.340 -22.865 1.00 97.12 251 TYR A N 1
ATOM 1859 C CA . TYR A 1 251 ? 8.307 -0.287 -23.323 1.00 97.12 251 TYR A CA 1
ATOM 1860 C C . TYR A 1 251 ? 7.877 -1.596 -24.002 1.00 97.12 251 TYR A C 1
ATOM 1862 O O . TYR A 1 251 ? 6.816 -2.124 -23.681 1.00 97.12 251 TYR A O 1
ATOM 1870 N N . VAL A 1 252 ? 8.728 -2.176 -24.858 1.00 97.69 252 VAL A N 1
ATOM 1871 C CA . VAL A 1 252 ? 8.458 -3.474 -25.510 1.00 97.69 252 VAL A CA 1
ATOM 1872 C C . VAL A 1 252 ? 8.405 -4.609 -24.483 1.00 97.69 252 VAL A C 1
ATOM 1874 O O . VAL A 1 252 ? 7.518 -5.466 -24.543 1.00 97.69 252 VAL A O 1
ATOM 1877 N N . CYS A 1 253 ? 9.297 -4.583 -23.484 1.00 98.38 253 CYS A N 1
ATOM 1878 C CA . CYS A 1 253 ? 9.197 -5.480 -22.332 1.00 98.38 253 CYS A CA 1
ATOM 1879 C C . CYS A 1 253 ? 7.843 -5.311 -21.624 1.00 98.38 253 CYS A C 1
ATOM 1881 O O . CYS A 1 253 ? 7.161 -6.296 -21.349 1.00 98.38 253 CYS A O 1
ATOM 1883 N N . GLY A 1 254 ? 7.431 -4.064 -21.379 1.00 98.31 254 GLY A N 1
ATOM 1884 C CA . GLY A 1 254 ? 6.149 -3.718 -20.774 1.00 98.31 254 GLY A CA 1
ATOM 1885 C C . GLY A 1 254 ? 4.945 -4.275 -21.534 1.00 98.31 254 GLY A C 1
ATOM 1886 O O . GLY A 1 254 ? 4.104 -4.930 -20.922 1.00 98.31 254 GLY A O 1
ATOM 1887 N N . LEU A 1 255 ? 4.886 -4.074 -22.854 1.00 98.31 255 LEU A N 1
ATOM 1888 C CA . LEU A 1 255 ? 3.826 -4.601 -23.725 1.00 98.31 255 LEU A CA 1
ATOM 1889 C C . LEU A 1 255 ? 3.713 -6.121 -23.602 1.00 98.31 255 LEU A C 1
ATOM 1891 O O . LEU A 1 255 ? 2.640 -6.657 -23.328 1.00 98.31 255 LEU A O 1
ATOM 1895 N N . THR A 1 256 ? 4.852 -6.803 -23.710 1.00 98.44 256 THR A N 1
ATOM 1896 C CA . THR A 1 256 ? 4.914 -8.263 -23.612 1.00 98.44 256 THR A CA 1
ATOM 1897 C C . THR A 1 256 ? 4.439 -8.753 -22.246 1.00 98.44 256 THR A C 1
ATOM 1899 O O . THR A 1 256 ? 3.702 -9.733 -22.149 1.00 98.44 256 THR A O 1
ATOM 1902 N N . ALA A 1 257 ? 4.847 -8.088 -21.163 1.00 98.50 257 ALA A N 1
ATOM 1903 C CA . ALA A 1 257 ? 4.429 -8.475 -19.824 1.00 98.50 257 ALA A CA 1
ATOM 1904 C C . ALA A 1 257 ? 2.937 -8.234 -19.584 1.00 98.50 257 ALA A C 1
ATOM 1906 O O . ALA A 1 257 ? 2.307 -9.056 -18.920 1.00 98.50 257 ALA A O 1
ATOM 1907 N N . VAL A 1 258 ? 2.367 -7.149 -20.121 1.00 98.38 258 VAL A N 1
ATOM 1908 C CA . VAL A 1 258 ? 0.921 -6.888 -20.064 1.00 98.38 258 VAL A CA 1
ATOM 1909 C C . VAL A 1 258 ? 0.150 -8.037 -20.705 1.00 98.38 258 VAL A C 1
ATOM 1911 O O . VAL A 1 258 ? -0.742 -8.594 -20.063 1.00 98.38 258 VAL A O 1
ATOM 1914 N N . GLU A 1 259 ? 0.552 -8.461 -21.902 1.00 98.31 259 GLU A N 1
ATOM 1915 C CA . GLU A 1 259 ? -0.066 -9.593 -22.594 1.00 98.31 259 GLU A CA 1
ATOM 1916 C C . GLU A 1 259 ? 0.123 -10.910 -21.821 1.00 98.31 259 GLU A C 1
ATOM 1918 O O . GLU A 1 259 ? -0.850 -11.578 -21.458 1.00 98.31 259 GLU A O 1
ATOM 1923 N N . ALA A 1 260 ? 1.370 -11.268 -21.494 1.00 98.25 260 ALA A N 1
ATOM 1924 C CA . ALA A 1 260 ? 1.704 -12.541 -20.855 1.00 98.25 260 ALA A CA 1
ATOM 1925 C C . ALA A 1 260 ? 1.072 -12.688 -19.460 1.00 98.25 260 ALA A C 1
ATOM 1927 O O . ALA A 1 260 ? 0.630 -13.775 -19.075 1.00 98.25 260 ALA A O 1
ATOM 1928 N N . ALA A 1 261 ? 0.994 -11.594 -18.697 1.00 97.19 261 ALA A N 1
ATOM 1929 C CA . ALA A 1 261 ? 0.374 -11.585 -17.379 1.00 97.19 261 ALA A CA 1
ATOM 1930 C C . ALA A 1 261 ? -1.138 -11.322 -17.437 1.00 97.19 261 ALA A C 1
ATOM 1932 O O . ALA A 1 261 ? -1.772 -11.354 -16.383 1.00 97.19 261 ALA A O 1
ATOM 1933 N N . LYS A 1 262 ? -1.734 -11.118 -18.621 1.00 96.38 262 LYS A N 1
ATOM 1934 C CA . LYS A 1 262 ? -3.166 -10.816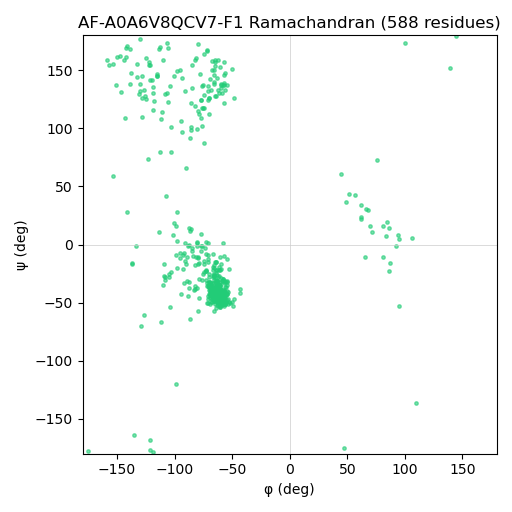 -18.805 1.00 96.38 262 LYS A CA 1
ATOM 1935 C C . LYS A 1 262 ? -3.617 -9.577 -18.024 1.00 96.38 262 LYS A C 1
ATOM 1937 O O . LYS A 1 262 ? -4.659 -9.587 -17.368 1.00 96.38 262 LYS A O 1
ATOM 1942 N N . MET A 1 263 ? -2.794 -8.534 -18.045 1.00 97.25 263 MET A N 1
ATOM 1943 C CA . MET A 1 263 ? -3.114 -7.233 -17.458 1.00 97.25 263 MET A CA 1
ATOM 1944 C C . MET A 1 263 ? -3.917 -6.392 -18.464 1.00 97.25 263 MET A C 1
ATOM 1946 O O . MET A 1 263 ? -3.807 -6.623 -19.668 1.00 97.25 263 MET A O 1
ATOM 1950 N N . PRO A 1 264 ? -4.735 -5.429 -18.011 1.00 96.94 264 PRO A N 1
ATOM 1951 C CA . PRO A 1 264 ? -5.418 -4.517 -18.919 1.00 96.94 264 PRO A CA 1
ATOM 1952 C C . PRO A 1 264 ? -4.408 -3.596 -19.616 1.00 96.94 264 PRO A C 1
ATOM 1954 O O . PRO A 1 264 ? -3.380 -3.240 -19.037 1.00 96.94 264 PRO A O 1
ATOM 1957 N N . GLU A 1 265 ? -4.718 -3.163 -20.837 1.00 97.69 265 GLU A N 1
ATOM 1958 C CA . GLU A 1 265 ? -3.887 -2.213 -21.598 1.00 97.69 265 GLU A CA 1
ATOM 1959 C C . GLU A 1 265 ? -3.792 -0.840 -20.919 1.00 97.69 265 GLU A C 1
ATOM 1961 O O . GLU A 1 265 ? -2.776 -0.147 -21.029 1.00 97.69 265 GLU A O 1
ATOM 1966 N N . LYS A 1 266 ? -4.853 -0.467 -20.194 1.00 98.19 266 LYS A N 1
ATOM 1967 C CA . LYS A 1 266 ? -4.958 0.768 -19.422 1.00 98.19 266 LYS A CA 1
ATOM 1968 C C . LYS A 1 266 ? -5.178 0.471 -17.945 1.00 98.19 266 LYS A C 1
ATOM 1970 O O . LYS A 1 266 ? -5.929 -0.434 -17.582 1.00 98.19 266 LYS A O 1
ATOM 1975 N N . ILE A 1 267 ? -4.545 1.281 -17.113 1.00 97.56 267 ILE A N 1
ATOM 1976 C CA . ILE A 1 267 ? -4.766 1.360 -15.669 1.00 97.56 267 ILE A CA 1
ATOM 1977 C C . ILE A 1 267 ? -5.183 2.782 -15.317 1.00 97.56 267 ILE A C 1
ATOM 1979 O O . ILE A 1 267 ? -4.822 3.721 -16.027 1.00 97.56 267 ILE A O 1
ATOM 1983 N N . HIS A 1 268 ? -5.909 2.946 -14.216 1.00 97.62 268 HIS A N 1
ATOM 1984 C CA . HIS A 1 268 ? -6.450 4.245 -13.837 1.00 97.62 268 HIS A CA 1
ATOM 1985 C C . HIS A 1 268 ? -5.857 4.764 -12.534 1.00 97.62 268 HIS A C 1
ATOM 1987 O O . HIS A 1 268 ? -5.623 4.005 -11.589 1.00 97.62 268 HIS A O 1
ATOM 1993 N N . ILE A 1 269 ? -5.668 6.079 -12.446 1.00 97.69 269 ILE A N 1
ATOM 1994 C CA . ILE A 1 269 ? -5.340 6.733 -11.179 1.00 97.69 269 ILE A CA 1
ATOM 1995 C C . ILE A 1 269 ? -6.601 6.866 -10.324 1.00 97.69 269 ILE A C 1
ATOM 1997 O O . ILE A 1 269 ? -7.617 7.440 -10.723 1.00 97.69 269 ILE A O 1
ATOM 2001 N N . ARG A 1 270 ? -6.526 6.335 -9.104 1.00 94.62 270 ARG A N 1
ATOM 2002 C CA . ARG A 1 270 ? -7.619 6.329 -8.134 1.00 94.62 270 ARG A CA 1
ATOM 2003 C C . ARG A 1 270 ? -8.074 7.752 -7.818 1.00 94.62 270 ARG A C 1
ATOM 2005 O O . ARG A 1 270 ? -7.276 8.615 -7.464 1.00 94.62 270 ARG A O 1
ATOM 2012 N N . GLY A 1 271 ? -9.384 7.965 -7.882 1.00 93.88 271 GLY A N 1
ATOM 2013 C CA . GLY A 1 271 ? -10.020 9.242 -7.552 1.00 93.88 271 GLY A CA 1
ATOM 2014 C C . GLY A 1 271 ? -10.086 10.237 -8.711 1.00 93.88 271 GLY A C 1
ATOM 2015 O O . GLY A 1 271 ? -10.980 11.076 -8.694 1.00 93.88 271 GLY A O 1
ATOM 2016 N N . THR A 1 272 ? -9.220 10.124 -9.724 1.00 96.12 272 THR A N 1
ATOM 2017 C CA . THR A 1 272 ? -9.287 10.955 -10.941 1.00 96.12 272 THR A CA 1
ATOM 2018 C C . THR A 1 272 ? -9.831 10.194 -12.145 1.00 96.12 272 THR A C 1
ATOM 2020 O O . THR A 1 272 ? -10.421 10.807 -13.027 1.00 96.12 272 THR A O 1
ATOM 2023 N N . GLY A 1 273 ? -9.651 8.869 -12.188 1.00 96.19 273 GLY A N 1
ATOM 2024 C CA . GLY A 1 273 ? -9.996 8.053 -13.352 1.00 96.19 273 GLY A CA 1
ATOM 2025 C C . GLY A 1 273 ? -9.083 8.306 -14.552 1.00 96.19 273 GLY A C 1
ATOM 2026 O O . GLY A 1 273 ? -9.437 7.941 -15.664 1.00 96.19 273 GLY A O 1
ATOM 2027 N N . GLU A 1 274 ? -7.929 8.947 -14.349 1.00 97.88 274 GLU A N 1
ATOM 2028 C CA . GLU A 1 274 ? -6.981 9.192 -15.432 1.00 97.88 274 GLU A CA 1
ATOM 2029 C C . GLU A 1 274 ? -6.414 7.880 -15.966 1.00 97.88 274 GLU A C 1
ATOM 2031 O O . GLU A 1 274 ? -5.858 7.097 -15.198 1.00 97.88 274 GLU A O 1
ATOM 2036 N N . GLU A 1 275 ? -6.502 7.694 -17.281 1.00 98.31 275 GLU A N 1
ATOM 2037 C CA . GLU A 1 275 ? -5.935 6.554 -17.991 1.00 98.31 275 GLU A CA 1
ATOM 2038 C C . GLU A 1 275 ? -4.422 6.692 -18.169 1.00 98.31 275 GLU A C 1
ATOM 2040 O O . GLU A 1 275 ? -3.925 7.636 -18.785 1.00 98.31 275 GLU A O 1
ATOM 2045 N N . LEU A 1 276 ? -3.688 5.684 -17.707 1.00 97.94 276 LEU A N 1
ATOM 2046 C CA . LEU A 1 276 ? -2.281 5.480 -18.014 1.00 97.94 276 LEU A CA 1
ATOM 2047 C C . LEU A 1 276 ? -2.112 4.190 -18.809 1.00 97.94 276 LEU A C 1
ATOM 2049 O O . LEU A 1 276 ? -2.821 3.204 -18.613 1.00 97.94 276 LEU A O 1
ATOM 2053 N N . GLU A 1 277 ? -1.136 4.182 -19.707 1.00 97.69 277 GLU A N 1
ATOM 2054 C CA . GLU A 1 277 ? -0.763 2.975 -20.428 1.00 97.69 277 GLU A CA 1
ATOM 2055 C C . GLU A 1 277 ? 0.007 2.016 -19.515 1.00 97.69 277 GLU A C 1
ATOM 2057 O O . GLU A 1 277 ? 1.108 2.327 -19.051 1.00 97.69 277 GLU A O 1
ATOM 2062 N N . THR A 1 278 ? -0.552 0.826 -19.290 1.00 98.19 278 THR A N 1
ATOM 2063 C CA . THR A 1 278 ? 0.012 -0.160 -18.361 1.00 98.19 278 THR A CA 1
ATOM 2064 C C . THR A 1 278 ? 1.427 -0.562 -18.759 1.00 98.19 278 THR A C 1
ATOM 2066 O O . THR A 1 278 ? 2.306 -0.641 -17.903 1.00 98.19 278 THR A O 1
ATOM 2069 N N . ALA A 1 279 ? 1.673 -0.767 -20.057 1.00 97.88 279 ALA A N 1
ATOM 2070 C CA . ALA A 1 279 ? 2.975 -1.172 -20.581 1.00 97.88 279 ALA A CA 1
ATOM 2071 C C . ALA A 1 279 ? 4.075 -0.143 -20.276 1.00 97.88 279 ALA A C 1
ATOM 2073 O O . ALA A 1 279 ? 5.171 -0.519 -19.858 1.00 97.88 279 ALA A O 1
ATOM 2074 N N . ARG A 1 280 ? 3.769 1.154 -20.420 1.00 97.44 280 ARG A N 1
ATOM 2075 C CA . ARG A 1 280 ? 4.704 2.246 -20.122 1.00 97.44 280 ARG A CA 1
ATOM 2076 C C . ARG A 1 280 ? 5.071 2.258 -18.642 1.00 97.44 280 ARG A C 1
ATOM 2078 O O . ARG A 1 280 ? 6.252 2.200 -18.312 1.00 97.44 280 ARG A O 1
ATOM 2085 N N . VAL A 1 281 ? 4.065 2.260 -17.767 1.00 98.00 281 VAL A N 1
ATOM 2086 C CA . VAL A 1 281 ? 4.274 2.287 -16.311 1.00 98.00 281 VAL A CA 1
ATOM 2087 C C . VAL A 1 281 ? 5.051 1.056 -15.846 1.00 98.00 281 VAL A C 1
ATOM 2089 O O . VAL A 1 281 ? 6.007 1.173 -15.081 1.00 98.00 281 VAL A O 1
ATOM 2092 N N . LEU A 1 282 ? 4.683 -0.128 -16.336 1.00 97.88 282 LEU A N 1
ATOM 2093 C CA . LEU A 1 282 ? 5.348 -1.375 -15.977 1.00 97.88 282 LEU A CA 1
ATOM 2094 C C . LEU A 1 282 ? 6.815 -1.393 -16.438 1.00 97.88 282 LEU A C 1
ATOM 2096 O O . LEU A 1 282 ? 7.693 -1.761 -15.661 1.00 97.88 282 LEU A O 1
ATOM 2100 N N . GLY A 1 283 ? 7.091 -0.986 -17.681 1.00 98.06 283 GLY A N 1
ATOM 2101 C CA . GLY A 1 283 ? 8.447 -0.930 -18.232 1.00 98.06 283 GLY A CA 1
ATOM 2102 C C . GLY A 1 283 ? 9.352 0.051 -17.484 1.00 98.06 283 GLY A C 1
ATOM 2103 O O . GLY A 1 283 ? 10.483 -0.289 -17.132 1.00 98.06 283 GLY A O 1
ATOM 2104 N N . ASP A 1 284 ? 8.833 1.240 -17.180 1.00 98.25 284 ASP A N 1
ATOM 2105 C CA . ASP A 1 284 ? 9.543 2.285 -16.440 1.00 98.25 284 ASP A CA 1
ATOM 2106 C C . ASP A 1 284 ? 9.878 1.849 -15.004 1.00 98.25 284 ASP A C 1
ATOM 2108 O O . ASP A 1 284 ? 11.021 1.970 -14.552 1.00 98.25 284 ASP A O 1
ATOM 2112 N N . LEU A 1 285 ? 8.905 1.281 -14.285 1.00 98.44 285 LEU A N 1
ATOM 2113 C CA . LEU A 1 285 ? 9.116 0.780 -12.925 1.00 98.44 285 LEU A CA 1
ATOM 2114 C C . LEU A 1 285 ? 10.020 -0.462 -12.898 1.00 98.44 285 LEU A C 1
ATOM 2116 O O . LEU A 1 285 ? 10.799 -0.631 -11.959 1.00 98.44 285 LEU A O 1
ATOM 2120 N N . ALA A 1 286 ? 9.974 -1.313 -13.926 1.00 98.31 286 ALA A N 1
ATOM 2121 C CA . ALA A 1 286 ? 10.890 -2.443 -14.066 1.00 98.31 286 ALA A CA 1
ATOM 2122 C C . ALA A 1 286 ? 12.340 -1.987 -14.295 1.00 98.31 286 ALA A C 1
ATOM 2124 O O . ALA A 1 286 ? 13.265 -2.554 -13.709 1.00 98.31 286 ALA A O 1
ATOM 2125 N N . LEU A 1 287 ? 12.545 -0.934 -15.093 1.00 97.81 287 LEU A N 1
ATOM 2126 C CA . LEU A 1 287 ? 13.857 -0.311 -15.258 1.00 97.81 287 LEU A CA 1
ATOM 2127 C C . LEU A 1 287 ? 14.374 0.258 -13.930 1.00 97.81 287 LEU A C 1
ATOM 2129 O O . LEU A 1 287 ? 15.539 0.060 -13.588 1.00 97.81 287 LEU A O 1
ATOM 2133 N N . ILE A 1 288 ? 13.505 0.913 -13.153 1.00 98.19 288 ILE A N 1
ATOM 2134 C CA . ILE A 1 288 ? 13.845 1.371 -11.801 1.00 98.19 288 ILE A CA 1
ATOM 2135 C C . ILE A 1 288 ? 14.265 0.183 -10.928 1.00 98.19 288 ILE A C 1
ATOM 2137 O O . ILE A 1 288 ? 15.347 0.223 -10.347 1.00 98.19 288 ILE A O 1
ATOM 2141 N N . LEU A 1 289 ? 13.468 -0.889 -10.872 1.00 97.44 289 LEU A N 1
ATOM 2142 C CA . LEU A 1 289 ? 13.762 -2.082 -10.065 1.00 97.44 289 LEU A CA 1
ATOM 2143 C C . LEU A 1 289 ? 15.107 -2.725 -10.410 1.00 97.44 289 LEU A C 1
ATOM 2145 O O . LEU A 1 289 ? 15.834 -3.141 -9.509 1.00 97.44 289 LEU A O 1
ATOM 2149 N N . LYS A 1 290 ? 15.454 -2.778 -11.697 1.00 96.31 290 LYS A N 1
ATOM 2150 C CA . LYS A 1 290 ? 16.745 -3.288 -12.166 1.00 96.31 290 LYS A CA 1
ATOM 2151 C C . LYS A 1 290 ? 17.925 -2.488 -11.588 1.00 96.31 290 LYS A C 1
ATOM 2153 O O . LYS A 1 290 ? 18.945 -3.070 -11.224 1.00 96.31 290 LYS A O 1
ATOM 2158 N N . ASP A 1 291 ? 17.795 -1.166 -11.487 1.00 96.12 291 ASP A N 1
ATOM 2159 C CA . ASP A 1 291 ? 18.929 -0.274 -11.220 1.00 96.12 291 ASP A CA 1
ATOM 2160 C C . ASP A 1 291 ? 19.080 0.166 -9.751 1.00 96.12 291 ASP A C 1
ATOM 2162 O O . ASP A 1 291 ? 20.100 0.772 -9.411 1.00 96.12 291 ASP A O 1
ATOM 2166 N N . VAL A 1 292 ? 18.108 -0.126 -8.875 1.00 96.38 292 VAL A N 1
ATOM 2167 C CA . VAL A 1 292 ? 18.070 0.360 -7.473 1.00 96.38 292 VAL A CA 1
ATOM 2168 C C . VAL A 1 292 ? 18.884 -0.463 -6.470 1.00 96.38 292 VAL A C 1
ATOM 2170 O O . VAL A 1 292 ? 19.077 -0.016 -5.340 1.00 96.38 292 VAL A O 1
ATOM 2173 N N . GLY A 1 293 ? 19.384 -1.640 -6.854 1.00 95.12 293 GLY A N 1
ATOM 2174 C CA . GLY A 1 293 ? 20.139 -2.526 -5.963 1.00 95.12 293 GLY A CA 1
ATOM 2175 C C . GLY A 1 293 ? 19.368 -3.793 -5.596 1.00 95.12 293 GLY A C 1
ATOM 2176 O O . GLY A 1 293 ? 18.781 -4.437 -6.461 1.00 95.12 293 GLY A O 1
ATOM 2177 N N . ALA A 1 294 ? 19.405 -4.187 -4.321 1.00 94.06 294 ALA A N 1
ATOM 2178 C CA . ALA A 1 294 ? 18.758 -5.403 -3.817 1.00 94.06 294 ALA A CA 1
ATOM 2179 C C . ALA A 1 294 ? 17.780 -5.062 -2.676 1.00 94.06 294 ALA A C 1
ATOM 2181 O O . ALA A 1 294 ? 18.094 -5.294 -1.506 1.00 94.06 294 ALA A O 1
ATOM 2182 N N . PRO A 1 295 ? 16.613 -4.462 -2.984 1.00 95.38 295 PRO A N 1
ATOM 2183 C CA . PRO A 1 295 ? 15.611 -4.125 -1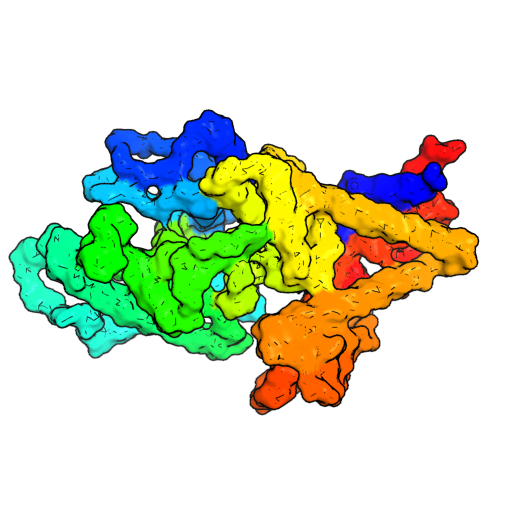.978 1.00 95.38 295 PRO A CA 1
ATOM 2184 C C . PRO A 1 295 ? 15.167 -5.358 -1.181 1.00 95.38 295 PRO A C 1
ATOM 2186 O O . PRO A 1 295 ? 15.070 -6.475 -1.693 1.00 95.38 295 PRO A O 1
ATOM 2189 N N . THR A 1 296 ? 14.868 -5.148 0.098 1.00 93.62 296 THR A N 1
ATOM 2190 C CA . THR A 1 296 ? 14.367 -6.196 0.988 1.00 93.62 296 THR A CA 1
ATOM 2191 C C . THR A 1 296 ? 12.873 -6.429 0.772 1.00 93.62 296 THR A C 1
ATOM 2193 O O . THR A 1 296 ? 12.183 -5.661 0.104 1.00 93.62 296 THR A O 1
ATOM 2196 N N . VAL A 1 297 ? 12.326 -7.463 1.415 1.00 92.00 297 VAL A N 1
ATOM 2197 C CA . VAL A 1 297 ? 10.877 -7.736 1.399 1.00 92.00 297 VAL A CA 1
ATOM 2198 C C . VAL A 1 297 ? 10.067 -6.523 1.849 1.00 92.00 297 VAL A C 1
ATOM 2200 O O . VAL A 1 297 ? 9.030 -6.236 1.269 1.00 92.00 297 VAL A O 1
ATOM 2203 N N . VAL A 1 298 ? 10.535 -5.798 2.867 1.00 89.31 298 VAL A N 1
ATOM 2204 C CA . VAL A 1 298 ? 9.842 -4.601 3.367 1.00 89.31 298 VAL A CA 1
ATOM 2205 C C . VAL A 1 298 ? 9.932 -3.455 2.354 1.00 89.31 298 VAL A C 1
ATOM 2207 O O . VAL A 1 298 ? 8.938 -2.764 2.137 1.00 89.31 298 VAL A O 1
ATOM 2210 N N . GLY A 1 299 ? 11.076 -3.335 1.667 1.00 92.75 299 GLY A N 1
ATOM 2211 C CA . GLY A 1 299 ? 11.256 -2.504 0.472 1.00 92.75 299 GLY A CA 1
ATOM 2212 C C . GLY A 1 299 ? 10.162 -2.742 -0.562 1.00 92.75 299 GLY A C 1
ATOM 2213 O O . GLY A 1 299 ? 9.458 -1.820 -0.965 1.00 92.75 299 GLY A O 1
ATOM 2214 N N . MET A 1 300 ? 9.973 -4.011 -0.917 1.00 94.94 300 MET A N 1
ATOM 2215 C CA . MET A 1 300 ? 9.023 -4.440 -1.942 1.00 94.94 300 MET A CA 1
ATOM 2216 C C . MET A 1 300 ? 7.559 -4.334 -1.504 1.00 94.94 300 MET A C 1
ATOM 2218 O O . MET A 1 300 ? 6.710 -4.034 -2.339 1.00 94.94 300 MET A O 1
ATOM 2222 N N . ILE A 1 301 ? 7.249 -4.492 -0.208 1.00 92.44 301 ILE A N 1
ATOM 2223 C CA . ILE A 1 301 ? 5.911 -4.172 0.320 1.00 92.44 301 ILE A CA 1
ATOM 2224 C C . ILE A 1 301 ? 5.626 -2.682 0.106 1.00 92.44 301 ILE A C 1
ATOM 2226 O O . ILE A 1 301 ? 4.613 -2.357 -0.502 1.00 92.44 301 ILE A O 1
ATOM 2230 N N . MET A 1 302 ? 6.507 -1.772 0.544 1.00 92.75 302 MET A N 1
ATOM 2231 C CA . MET A 1 302 ? 6.226 -0.336 0.390 1.00 92.75 302 MET A CA 1
ATOM 2232 C C . MET A 1 302 ? 6.238 0.113 -1.064 1.00 92.75 302 MET A C 1
ATOM 2234 O O . MET A 1 302 ? 5.472 0.998 -1.415 1.00 92.75 302 MET A O 1
ATOM 2238 N N . PHE A 1 303 ? 7.075 -0.480 -1.913 1.00 95.69 303 PHE A N 1
ATOM 2239 C CA . PHE A 1 303 ? 7.038 -0.226 -3.349 1.00 95.69 303 PHE A CA 1
ATOM 2240 C C . PHE A 1 303 ? 5.681 -0.607 -3.953 1.00 95.69 303 PHE A C 1
ATOM 2242 O O . PHE A 1 303 ? 5.082 0.190 -4.674 1.00 95.69 303 PHE A O 1
ATOM 2249 N N . ASN A 1 304 ? 5.156 -1.788 -3.610 1.00 94.50 304 ASN A N 1
ATOM 2250 C CA . ASN A 1 304 ? 3.846 -2.218 -4.090 1.00 94.50 304 ASN A CA 1
ATOM 2251 C C . ASN A 1 304 ? 2.720 -1.314 -3.547 1.00 94.50 304 ASN A C 1
ATOM 2253 O O . ASN A 1 304 ? 1.804 -0.949 -4.277 1.00 94.50 304 ASN A O 1
ATOM 2257 N N . GLU A 1 305 ? 2.820 -0.878 -2.289 1.00 93.38 305 GLU A N 1
ATOM 2258 C CA . GLU A 1 305 ? 1.869 0.059 -1.673 1.00 93.38 305 GLU A CA 1
ATOM 2259 C C . GLU A 1 305 ? 1.975 1.485 -2.235 1.00 93.38 305 GLU A C 1
ATOM 2261 O O . GLU A 1 305 ? 0.961 2.168 -2.387 1.00 93.38 305 GLU A O 1
ATOM 2266 N N . ALA A 1 306 ? 3.170 1.921 -2.639 1.00 95.88 306 ALA A N 1
ATOM 2267 C CA . ALA A 1 306 ? 3.366 3.171 -3.363 1.00 95.88 306 ALA A CA 1
ATOM 2268 C C . ALA A 1 306 ? 2.710 3.123 -4.749 1.00 95.88 306 ALA A C 1
ATOM 2270 O O . ALA A 1 306 ? 2.308 4.159 -5.260 1.00 95.88 306 ALA A O 1
ATOM 2271 N N . CYS A 1 307 ? 2.536 1.934 -5.332 1.00 96.38 307 CYS A N 1
ATOM 2272 C CA . CYS A 1 307 ? 1.797 1.741 -6.579 1.00 96.38 307 CYS A CA 1
ATOM 2273 C C . CYS A 1 307 ? 0.273 1.607 -6.372 1.00 96.38 307 CYS A C 1
ATOM 2275 O O . CYS A 1 307 ? -0.472 1.603 -7.348 1.00 96.38 307 CYS A O 1
ATOM 2277 N N . ALA A 1 308 ? -0.237 1.553 -5.135 1.00 94.38 308 ALA A N 1
ATOM 2278 C CA . ALA A 1 308 ? -1.670 1.356 -4.868 1.00 94.38 308 ALA A CA 1
ATOM 2279 C C . ALA A 1 308 ? -2.564 2.581 -5.174 1.00 94.38 308 ALA A C 1
ATOM 2281 O O . ALA A 1 308 ? -3.789 2.521 -5.002 1.00 94.38 308 ALA A O 1
ATOM 2282 N N . LEU A 1 309 ? -1.985 3.680 -5.684 1.00 95.69 309 LEU A N 1
ATOM 2283 C CA . LEU A 1 309 ? -2.760 4.722 -6.370 1.00 95.69 309 LEU A CA 1
ATOM 2284 C C . LEU A 1 309 ? -3.393 4.212 -7.676 1.00 95.69 309 LEU A C 1
ATOM 2286 O O . LEU A 1 309 ? -4.309 4.853 -8.180 1.00 95.69 309 LEU A O 1
ATOM 2290 N N . ILE A 1 310 ? -2.955 3.058 -8.190 1.00 96.12 310 ILE A N 1
ATOM 2291 C CA . ILE A 1 310 ? -3.588 2.356 -9.309 1.00 96.12 310 ILE A CA 1
ATOM 2292 C C . ILE A 1 310 ? -4.935 1.776 -8.853 1.00 96.12 310 ILE A C 1
ATOM 2294 O O . ILE A 1 310 ? -5.030 1.048 -7.857 1.00 96.12 310 ILE A O 1
ATOM 2298 N N . GLN A 1 311 ? -6.001 2.103 -9.577 1.00 93.69 311 GLN A N 1
ATOM 2299 C CA . GLN A 1 311 ? -7.375 1.764 -9.221 1.00 93.69 311 GLN A CA 1
ATOM 2300 C C . GLN A 1 311 ? -7.639 0.254 -9.288 1.00 93.69 311 GLN A C 1
ATOM 2302 O O . GLN A 1 311 ? -8.240 -0.302 -8.365 1.00 93.69 311 GLN A O 1
ATOM 2307 N N . GLU A 1 312 ? -7.110 -0.419 -10.311 1.00 91.94 312 GLU A N 1
ATOM 2308 C CA . GLU A 1 312 ? -7.226 -1.861 -10.578 1.00 91.94 312 GLU A CA 1
ATOM 2309 C C . GLU A 1 312 ? -6.421 -2.733 -9.600 1.00 91.94 312 GLU A C 1
ATOM 2311 O O . GLU A 1 312 ? -6.415 -3.963 -9.715 1.00 91.94 312 GLU A O 1
ATOM 2316 N N . GLY A 1 313 ? -5.734 -2.125 -8.626 1.00 87.44 313 GLY A N 1
ATOM 2317 C CA . GLY A 1 313 ? -4.726 -2.804 -7.818 1.00 87.44 313 GLY A CA 1
ATOM 2318 C C . GLY A 1 313 ? -5.204 -4.073 -7.114 1.00 87.44 313 GLY A C 1
ATOM 2319 O O . GLY A 1 313 ? -4.486 -5.069 -7.114 1.00 87.44 313 GLY A O 1
ATOM 2320 N N . ALA A 1 314 ? -6.450 -4.114 -6.633 1.00 81.44 314 ALA A N 1
ATOM 2321 C CA . ALA A 1 314 ? -7.010 -5.306 -5.989 1.00 81.44 314 ALA A CA 1
ATOM 2322 C C . ALA A 1 314 ? -7.065 -6.542 -6.914 1.00 81.44 314 ALA A C 1
ATOM 2324 O O . ALA A 1 314 ? -6.911 -7.669 -6.443 1.00 81.44 314 ALA A O 1
ATOM 2325 N N . ILE A 1 315 ? -7.271 -6.343 -8.221 1.00 83.81 315 ILE A N 1
ATOM 2326 C CA . ILE A 1 315 ? -7.334 -7.425 -9.217 1.00 83.81 315 ILE A CA 1
ATOM 2327 C C . ILE A 1 315 ? -5.921 -7.825 -9.657 1.00 83.81 315 ILE A C 1
ATOM 2329 O O . ILE A 1 315 ? -5.631 -9.012 -9.808 1.00 83.81 315 ILE A O 1
ATOM 2333 N N . LEU A 1 316 ? -5.034 -6.840 -9.820 1.00 89.56 316 LEU A N 1
ATOM 2334 C CA . LEU A 1 316 ? -3.669 -7.033 -10.318 1.00 89.56 316 LEU A CA 1
ATOM 2335 C C . LEU A 1 316 ? -2.667 -7.492 -9.245 1.00 89.56 316 LEU A C 1
ATOM 2337 O O . LEU A 1 316 ? -1.597 -8.005 -9.583 1.00 89.56 316 LEU A O 1
ATOM 2341 N N . GLY A 1 317 ? -3.013 -7.329 -7.965 1.00 87.25 317 GLY A N 1
ATOM 2342 C CA . GLY A 1 317 ? -2.116 -7.530 -6.823 1.00 87.25 317 GLY A CA 1
ATOM 2343 C C . GLY A 1 317 ? -1.250 -6.306 -6.486 1.00 87.25 317 GLY A C 1
ATOM 2344 O O . GLY A 1 317 ? -0.226 -6.453 -5.819 1.00 87.25 317 GLY A O 1
ATOM 2345 N N . VAL A 1 318 ? -1.643 -5.110 -6.943 1.00 89.88 318 VAL A N 1
ATOM 2346 C CA . VAL A 1 318 ? -0.910 -3.849 -6.733 1.00 89.88 318 VAL A CA 1
ATOM 2347 C C . VAL A 1 318 ? -1.303 -3.219 -5.404 1.00 89.88 318 VAL A C 1
ATOM 2349 O O . VAL A 1 318 ? -2.333 -2.547 -5.309 1.00 89.88 318 VAL A O 1
ATOM 2352 N N . GLY A 1 319 ? -0.466 -3.437 -4.393 1.00 84.56 319 GLY A N 1
ATOM 2353 C CA . GLY A 1 319 ? -0.701 -3.019 -3.016 1.00 84.56 319 GLY A CA 1
ATOM 2354 C C . GLY A 1 319 ? -2.107 -3.370 -2.518 1.00 84.56 319 GLY A C 1
ATOM 2355 O O . GLY A 1 319 ? -2.883 -4.090 -3.150 1.00 84.56 319 GLY A O 1
ATOM 2356 N N . ARG A 1 320 ? -2.437 -2.935 -1.312 1.00 82.56 320 ARG A N 1
ATOM 2357 C CA . ARG A 1 320 ? -3.749 -3.224 -0.715 1.00 82.56 320 ARG A CA 1
ATOM 2358 C C . ARG A 1 320 ? -4.341 -2.009 -0.028 1.00 82.56 320 ARG A C 1
ATOM 2360 O O . ARG A 1 320 ? -5.538 -1.970 0.243 1.00 82.56 320 ARG A O 1
ATOM 2367 N N . SER A 1 321 ? -3.512 -1.012 0.254 1.00 87.06 321 SER A N 1
ATOM 2368 C CA . SER A 1 321 ? -3.890 0.131 1.066 1.00 87.06 321 SER A CA 1
ATOM 2369 C C . SER A 1 321 ? -4.689 1.195 0.286 1.00 87.06 321 SER A C 1
ATOM 2371 O O . SER A 1 321 ? -5.221 2.138 0.862 1.00 87.06 321 SER A O 1
ATOM 2373 N N . GLY A 1 322 ? -4.924 0.977 -1.013 1.00 87.06 322 GLY A N 1
ATOM 2374 C CA . GLY A 1 322 ? -5.938 1.688 -1.805 1.00 87.06 322 GLY A CA 1
ATOM 2375 C C . GLY A 1 322 ? -7.387 1.214 -1.583 1.00 87.06 322 GLY A C 1
ATOM 2376 O O . GLY A 1 322 ? -8.301 1.766 -2.198 1.00 87.06 322 GLY A O 1
ATOM 2377 N N . GLY A 1 323 ? -7.604 0.201 -0.735 1.00 88.00 323 GLY A N 1
ATOM 2378 C CA . GLY A 1 323 ? -8.901 -0.433 -0.489 1.00 88.00 323 GLY A CA 1
ATOM 2379 C C . GLY A 1 323 ? -9.083 -1.755 -1.256 1.00 88.00 323 GLY A C 1
ATOM 2380 O O . GLY A 1 323 ? -8.234 -2.131 -2.065 1.00 88.00 323 GLY A O 1
ATOM 2381 N N . PRO A 1 324 ? -10.181 -2.495 -1.015 1.00 90.50 324 PRO A N 1
ATOM 2382 C CA . PRO A 1 324 ? -11.364 -2.060 -0.273 1.00 90.50 324 PRO A CA 1
ATOM 2383 C C . PRO A 1 324 ? -11.339 -2.339 1.239 1.00 90.50 324 PRO A C 1
ATOM 2385 O O . PRO A 1 324 ? -12.312 -2.025 1.915 1.00 90.50 324 PRO A O 1
ATOM 2388 N N . LEU A 1 325 ? -10.272 -2.919 1.787 1.00 90.38 325 LEU A N 1
ATOM 2389 C CA . LEU A 1 325 ? -10.190 -3.292 3.205 1.00 90.38 325 LEU A CA 1
ATOM 2390 C C . LEU A 1 325 ? -9.210 -2.420 3.999 1.00 90.38 325 LEU A C 1
ATOM 2392 O O . LEU A 1 325 ? -8.287 -1.836 3.431 1.00 90.38 325 LEU A O 1
ATOM 2396 N N . LEU A 1 326 ? -9.387 -2.376 5.317 1.00 90.31 326 LEU A N 1
ATOM 2397 C CA . LEU A 1 326 ? -8.417 -1.817 6.254 1.00 90.31 326 LEU A CA 1
ATOM 2398 C C . LEU A 1 326 ? -7.245 -2.775 6.459 1.00 90.31 326 LEU A C 1
ATOM 2400 O O . LEU A 1 326 ? -7.417 -3.978 6.673 1.00 90.31 326 LEU A O 1
ATOM 2404 N N . LEU A 1 327 ? -6.041 -2.222 6.455 1.00 87.75 327 LEU A N 1
ATOM 2405 C CA . LEU A 1 327 ? -4.805 -2.939 6.745 1.00 87.75 327 LEU A CA 1
ATOM 2406 C C . LEU A 1 327 ? -4.190 -2.435 8.043 1.00 87.75 327 LEU A C 1
ATOM 2408 O O . LEU A 1 327 ? -4.559 -1.356 8.514 1.00 87.75 327 LEU A O 1
ATOM 2412 N N . PRO A 1 328 ? -3.185 -3.154 8.570 1.00 87.00 328 PRO A N 1
ATOM 2413 C CA . PRO A 1 328 ? -2.237 -2.540 9.479 1.00 87.00 328 PRO A CA 1
ATOM 2414 C C . PRO A 1 328 ? -1.724 -1.209 8.896 1.00 87.00 328 PRO A C 1
ATOM 2416 O O . PRO A 1 328 ? -1.239 -1.162 7.761 1.00 87.00 328 PRO A O 1
ATOM 2419 N N . LEU A 1 329 ? -1.845 -0.125 9.663 1.00 88.38 329 LEU A N 1
ATOM 2420 C CA . LEU A 1 329 ? -1.452 1.234 9.291 1.00 88.38 329 LEU A CA 1
ATOM 2421 C C . LEU A 1 329 ? 0.045 1.297 8.926 1.00 88.38 329 LEU A C 1
ATOM 2423 O O . LEU A 1 329 ? 0.444 2.044 8.031 1.00 88.38 329 LEU A O 1
ATOM 2427 N N . THR A 1 330 ? 0.868 0.431 9.524 1.00 79.94 330 THR A N 1
ATOM 2428 C CA . THR A 1 330 ? 2.287 0.209 9.170 1.00 79.94 330 THR A CA 1
ATOM 2429 C C . THR A 1 330 ? 2.564 -0.136 7.697 1.00 79.94 330 THR A C 1
ATOM 2431 O O . THR A 1 330 ? 3.718 -0.105 7.274 1.00 79.94 330 THR A O 1
ATOM 2434 N N . HIS A 1 331 ? 1.551 -0.467 6.892 1.00 82.25 331 HIS A N 1
ATOM 2435 C CA . HIS A 1 331 ? 1.704 -0.796 5.469 1.00 82.25 331 HIS A CA 1
ATOM 2436 C C . HIS A 1 331 ? 1.054 0.223 4.528 1.00 82.25 331 HIS A C 1
ATOM 2438 O O . HIS A 1 331 ? 0.921 -0.029 3.337 1.00 82.25 331 HIS A O 1
ATOM 2444 N N . TRP A 1 332 ? 0.636 1.376 5.044 1.00 87.81 332 TRP A N 1
ATOM 2445 C CA . TRP A 1 332 ? -0.303 2.240 4.342 1.00 87.81 332 TRP A CA 1
ATOM 2446 C C . TRP A 1 332 ? 0.355 3.548 3.884 1.00 87.81 332 TRP A C 1
ATOM 2448 O O . TRP A 1 332 ? 0.666 4.430 4.690 1.00 87.81 332 TRP A O 1
ATOM 2458 N N . CYS A 1 333 ? 0.581 3.686 2.573 1.00 91.44 333 CYS A N 1
ATOM 2459 C CA . CYS A 1 333 ? 1.192 4.888 1.984 1.00 91.44 333 CYS A CA 1
ATOM 2460 C C . CYS A 1 333 ? 0.484 5.433 0.732 1.00 91.44 333 CYS A C 1
ATOM 2462 O O . CYS A 1 333 ? 0.875 6.497 0.249 1.00 91.44 333 CYS A O 1
ATOM 2464 N N . THR A 1 334 ? -0.591 4.791 0.250 1.00 94.19 334 THR A N 1
ATOM 2465 C CA . THR A 1 334 ? -1.315 5.209 -0.968 1.00 94.19 334 THR A CA 1
ATOM 2466 C C . THR A 1 334 ? -1.691 6.687 -0.975 1.00 94.19 334 THR A C 1
ATOM 2468 O O . THR A 1 334 ? -1.404 7.377 -1.946 1.00 94.19 334 THR A O 1
ATOM 2471 N N . SER A 1 335 ? -2.291 7.199 0.105 1.00 96.00 335 SER A N 1
ATOM 2472 C CA . SER A 1 335 ? -2.763 8.589 0.160 1.00 96.00 335 SER A CA 1
ATOM 2473 C C . SER A 1 335 ? -1.624 9.606 0.063 1.00 96.00 335 SER A C 1
ATOM 2475 O O . SER A 1 335 ? -1.821 10.685 -0.488 1.00 96.00 335 SER A O 1
ATOM 2477 N N . ALA A 1 336 ? -0.425 9.264 0.547 1.00 97.19 336 ALA A N 1
ATOM 2478 C CA . ALA A 1 336 ? 0.752 10.118 0.411 1.00 97.19 336 ALA A CA 1
ATOM 2479 C C . ALA A 1 336 ? 1.226 10.189 -1.041 1.00 97.19 336 ALA A C 1
ATOM 2481 O O . ALA A 1 336 ? 1.494 11.273 -1.553 1.00 97.19 336 ALA A O 1
ATOM 2482 N N . VAL A 1 337 ? 1.303 9.031 -1.706 1.00 98.25 337 VAL A N 1
ATOM 2483 C CA . VAL A 1 337 ? 1.742 8.956 -3.104 1.00 98.25 337 VAL A CA 1
ATOM 2484 C C . VAL A 1 337 ? 0.712 9.592 -4.030 1.00 98.25 337 VAL A C 1
ATOM 2486 O O . VAL A 1 337 ? 1.083 10.348 -4.921 1.00 98.25 337 VAL A O 1
ATOM 2489 N N . LEU A 1 338 ? -0.580 9.375 -3.775 1.00 98.38 338 LEU A N 1
ATOM 2490 C CA . LEU A 1 338 ? -1.654 10.025 -4.519 1.00 98.38 338 LEU A CA 1
ATOM 2491 C C . LEU A 1 338 ? -1.616 11.547 -4.333 1.00 98.38 338 LEU A C 1
ATOM 2493 O O . LEU A 1 338 ? -1.629 12.275 -5.315 1.00 98.38 338 LEU A O 1
ATOM 2497 N N . ALA A 1 339 ? -1.500 12.055 -3.103 1.00 98.62 339 ALA A N 1
ATOM 2498 C CA . ALA A 1 339 ? -1.399 13.498 -2.881 1.00 98.62 339 ALA A CA 1
ATOM 2499 C C . ALA A 1 339 ? -0.132 14.106 -3.514 1.00 98.62 339 ALA A C 1
ATOM 2501 O O . ALA A 1 339 ? -0.191 15.224 -4.028 1.00 98.62 339 ALA A O 1
ATOM 2502 N N . LEU A 1 340 ? 0.993 13.380 -3.535 1.00 98.75 340 LEU A N 1
ATOM 2503 C CA . LEU A 1 340 ? 2.197 13.782 -4.270 1.00 98.75 340 LEU A CA 1
ATOM 2504 C C . LEU A 1 340 ? 1.929 13.861 -5.778 1.00 98.75 340 LEU A C 1
ATOM 2506 O O . LEU A 1 340 ? 2.235 14.875 -6.396 1.00 98.75 340 LEU A O 1
ATOM 2510 N N . TYR A 1 341 ? 1.323 12.822 -6.352 1.00 98.69 341 TYR A N 1
ATOM 2511 C CA . TYR A 1 341 ? 0.952 12.773 -7.763 1.00 98.69 341 TYR A CA 1
ATOM 2512 C C . TYR A 1 341 ? 0.045 13.954 -8.143 1.00 98.69 341 TYR A C 1
ATOM 2514 O O . TYR A 1 341 ? 0.353 14.712 -9.059 1.00 98.69 341 TYR A O 1
ATOM 2522 N N . LEU A 1 342 ? -1.035 14.176 -7.393 1.00 98.69 342 LEU A N 1
ATOM 2523 C CA . LEU A 1 342 ? -2.000 15.242 -7.671 1.00 98.69 342 LEU A CA 1
ATOM 2524 C C . LEU A 1 342 ? -1.360 16.634 -7.562 1.00 98.69 342 LEU A C 1
ATOM 2526 O O . LEU A 1 342 ? -1.505 17.461 -8.457 1.00 98.69 342 LEU A O 1
ATOM 2530 N N . SER A 1 343 ? -0.617 16.901 -6.487 1.00 98.25 343 SER A N 1
ATOM 2531 C CA . SER A 1 343 ? -0.068 18.244 -6.250 1.00 98.25 343 SER A CA 1
ATOM 2532 C C . SER A 1 343 ? 1.179 18.569 -7.071 1.00 98.25 343 SER A C 1
ATOM 2534 O O . SER A 1 343 ? 1.402 19.735 -7.383 1.00 98.25 343 SER A O 1
ATOM 2536 N N . VAL A 1 344 ? 1.996 17.570 -7.418 1.00 98.31 344 VAL A N 1
ATOM 2537 C CA . VAL A 1 344 ? 3.274 17.792 -8.112 1.00 98.31 344 VAL A CA 1
ATOM 2538 C C . VAL A 1 344 ? 3.182 17.441 -9.588 1.00 98.31 344 VAL A C 1
ATOM 2540 O O . VAL A 1 344 ? 3.467 18.293 -10.419 1.00 98.31 344 VAL A O 1
ATOM 2543 N N . ASN A 1 345 ? 2.743 16.227 -9.926 1.00 97.62 345 ASN A N 1
ATOM 2544 C CA . ASN A 1 345 ? 2.649 15.799 -11.323 1.00 97.62 345 ASN A CA 1
ATOM 2545 C C . ASN A 1 345 ? 1.503 16.526 -12.040 1.00 97.62 345 ASN A C 1
ATOM 2547 O O . ASN A 1 345 ? 1.679 17.050 -13.137 1.00 97.62 345 ASN A O 1
ATOM 2551 N N . LYS A 1 346 ? 0.335 16.626 -11.391 1.00 97.31 346 LYS A N 1
ATOM 2552 C CA . LYS A 1 346 ? -0.830 17.327 -11.960 1.00 97.31 346 LYS A CA 1
ATOM 2553 C C . LYS A 1 346 ? -0.896 18.810 -11.636 1.00 97.31 346 LYS A C 1
ATOM 2555 O O . LYS A 1 346 ? -1.699 19.510 -12.242 1.00 97.31 346 LYS A O 1
ATOM 2560 N N . GLY A 1 347 ? -0.064 19.294 -10.715 1.00 96.44 347 GLY A N 1
ATOM 2561 C CA . GLY A 1 347 ? -0.066 20.700 -10.311 1.00 96.44 347 GLY A CA 1
ATOM 2562 C C . GLY A 1 347 ? -1.386 21.157 -9.680 1.00 96.44 347 GLY A C 1
ATOM 2563 O O . GLY A 1 347 ? -1.675 22.352 -9.693 1.00 96.44 347 GLY A O 1
ATOM 2564 N N . MET A 1 348 ? -2.198 20.229 -9.157 1.00 97.56 348 MET A N 1
ATOM 2565 C CA . MET A 1 348 ? -3.484 20.552 -8.538 1.00 97.56 348 MET A CA 1
ATOM 2566 C C . MET A 1 348 ? -3.292 21.381 -7.268 1.00 97.56 348 MET A C 1
ATOM 2568 O O . MET A 1 348 ? -2.347 21.182 -6.496 1.00 97.56 348 MET A O 1
ATOM 2572 N N . GLY A 1 349 ? -4.241 22.286 -7.023 1.00 97.00 349 GLY A N 1
ATOM 2573 C CA . GLY A 1 349 ? -4.294 23.059 -5.786 1.00 97.00 349 GLY A CA 1
ATOM 2574 C C . GLY A 1 349 ? -4.556 22.178 -4.558 1.00 97.00 349 GLY A C 1
ATOM 2575 O O . GLY A 1 349 ? -5.103 21.082 -4.661 1.00 97.00 349 GLY A O 1
ATOM 2576 N N . GLU A 1 350 ? -4.199 22.676 -3.368 1.00 96.75 350 GLU A N 1
ATOM 2577 C CA . GLU A 1 350 ? -4.315 21.911 -2.112 1.00 96.75 350 GLU A CA 1
ATOM 2578 C C . GLU A 1 350 ? -5.758 21.442 -1.830 1.00 96.75 350 GLU A C 1
ATOM 2580 O O . GLU A 1 350 ? -5.952 20.318 -1.375 1.00 96.75 350 GLU A O 1
ATOM 2585 N N . GLU A 1 351 ? -6.760 22.285 -2.117 1.00 97.38 351 GLU A N 1
ATOM 2586 C CA . GLU A 1 351 ? -8.188 21.966 -1.925 1.00 97.38 351 GLU A CA 1
ATOM 2587 C C . GLU A 1 351 ? -8.672 20.876 -2.883 1.00 97.38 351 GLU A C 1
ATOM 2589 O O . GLU A 1 351 ? -9.249 19.879 -2.460 1.00 97.38 351 GLU A O 1
ATOM 2594 N N . GLU A 1 352 ? -8.383 21.039 -4.174 1.00 98.12 352 GLU A N 1
ATOM 2595 C CA . GLU A 1 352 ? -8.783 20.094 -5.216 1.00 98.12 352 GLU A CA 1
ATOM 2596 C C . GLU A 1 352 ? -8.164 18.712 -4.970 1.00 98.12 352 GLU A C 1
ATOM 2598 O O . GLU A 1 352 ? -8.859 17.694 -4.981 1.00 98.12 352 GLU A O 1
ATOM 2603 N N . ALA A 1 353 ? -6.867 18.671 -4.647 1.00 98.38 353 ALA A N 1
ATOM 2604 C CA . ALA A 1 353 ? -6.191 17.428 -4.303 1.00 98.38 353 ALA A CA 1
ATOM 2605 C C . ALA A 1 353 ? -6.790 16.776 -3.041 1.00 98.38 353 ALA A C 1
ATOM 2607 O O . ALA A 1 353 ? -6.910 15.549 -2.976 1.00 98.38 353 ALA A O 1
ATOM 2608 N N . ALA A 1 354 ? -7.192 17.572 -2.042 1.00 98.62 354 ALA A N 1
ATOM 2609 C CA . ALA A 1 354 ? -7.824 17.062 -0.828 1.00 98.62 354 ALA A CA 1
ATOM 2610 C C . ALA A 1 354 ? -9.207 16.451 -1.113 1.00 98.62 354 ALA A C 1
ATOM 2612 O O . ALA A 1 354 ? -9.524 15.386 -0.578 1.00 98.62 354 ALA A O 1
ATOM 2613 N N . ASP A 1 355 ? -10.004 17.066 -1.988 1.00 98.38 355 ASP A N 1
ATOM 2614 C CA . ASP A 1 355 ? -11.298 16.526 -2.410 1.00 98.38 355 ASP A CA 1
ATOM 2615 C C . ASP A 1 355 ? -11.150 15.175 -3.126 1.00 98.38 355 ASP A C 1
ATOM 2617 O O . ASP A 1 355 ? -11.882 14.230 -2.811 1.00 98.38 355 ASP A O 1
ATOM 2621 N N . VAL A 1 356 ? -10.163 15.038 -4.021 1.00 98.38 356 VAL A N 1
ATOM 2622 C CA . VAL A 1 356 ? -9.864 13.759 -4.690 1.00 98.38 356 VAL A CA 1
ATOM 2623 C C . VAL A 1 356 ? -9.486 12.688 -3.665 1.00 98.38 356 VAL A C 1
ATOM 2625 O O . VAL A 1 356 ? -10.086 11.610 -3.658 1.00 98.38 356 VAL A O 1
ATOM 2628 N N . VAL A 1 357 ? -8.545 12.981 -2.755 1.00 98.25 357 VAL A N 1
ATOM 2629 C CA . VAL A 1 357 ? -8.128 12.040 -1.697 1.00 98.25 357 VAL A CA 1
ATOM 2630 C C . VAL A 1 357 ? -9.320 11.621 -0.836 1.00 98.25 357 VAL A C 1
ATOM 2632 O O . VAL A 1 357 ? -9.495 10.428 -0.582 1.00 98.25 357 VAL A O 1
ATOM 2635 N N . ARG A 1 358 ? -10.182 12.562 -0.431 1.00 97.50 358 ARG A N 1
ATOM 2636 C CA . ARG A 1 358 ? -11.389 12.272 0.360 1.00 97.50 358 ARG A CA 1
ATOM 2637 C C . ARG A 1 358 ? -12.312 11.289 -0.359 1.00 97.50 358 ARG A C 1
ATOM 2639 O O . ARG A 1 358 ? -12.790 10.340 0.264 1.00 97.50 358 ARG A O 1
ATOM 2646 N N . ASN A 1 359 ? -12.541 11.487 -1.655 1.00 96.38 359 ASN A N 1
ATOM 2647 C CA . ASN A 1 359 ? -13.438 10.642 -2.446 1.00 96.38 359 ASN A CA 1
ATOM 2648 C C . ASN A 1 359 ? -12.909 9.205 -2.587 1.00 96.38 359 ASN A C 1
ATOM 2650 O O . ASN A 1 359 ? -13.692 8.262 -2.677 1.00 96.38 359 ASN A O 1
ATOM 2654 N N . THR A 1 360 ? -11.589 8.992 -2.517 1.00 95.56 360 THR A N 1
ATOM 2655 C CA . THR A 1 360 ? -11.030 7.627 -2.555 1.00 95.56 360 THR A CA 1
ATOM 2656 C C . THR A 1 360 ? -11.456 6.752 -1.371 1.00 95.56 360 THR A C 1
ATOM 2658 O O . THR A 1 360 ? -11.478 5.526 -1.497 1.00 95.56 360 THR A O 1
ATOM 2661 N N . MET A 1 361 ? -11.870 7.351 -0.246 1.00 95.00 361 MET A N 1
ATOM 2662 C CA . MET A 1 361 ? -12.355 6.615 0.929 1.00 95.00 361 MET A CA 1
ATOM 2663 C C . MET A 1 361 ? -13.663 5.852 0.657 1.00 95.00 361 MET A C 1
ATOM 2665 O O . MET A 1 361 ? -13.965 4.886 1.357 1.00 95.00 361 MET A O 1
ATOM 2669 N N . ASP A 1 362 ? -14.426 6.232 -0.377 1.00 92.38 362 ASP A N 1
ATOM 2670 C CA . ASP A 1 362 ? -15.646 5.519 -0.793 1.00 92.38 362 ASP A CA 1
ATOM 2671 C C . ASP A 1 362 ? -15.359 4.111 -1.335 1.00 92.38 362 ASP A C 1
ATOM 2673 O O . ASP A 1 362 ? -16.246 3.253 -1.352 1.00 92.38 362 ASP A O 1
ATOM 2677 N N . GLY A 1 363 ? -14.109 3.855 -1.733 1.00 91.25 363 GLY A N 1
ATOM 2678 C CA . GLY A 1 363 ? -13.646 2.547 -2.184 1.00 91.25 363 GLY A CA 1
ATOM 2679 C C . GLY A 1 363 ? -13.495 1.509 -1.070 1.00 91.25 363 GLY A C 1
ATOM 2680 O O . GLY A 1 363 ? -13.262 0.345 -1.381 1.00 91.25 363 GLY A O 1
ATOM 2681 N N . PHE A 1 364 ? -13.630 1.892 0.204 1.00 94.12 364 PHE A N 1
ATOM 2682 C CA . PHE A 1 364 ? -13.460 0.995 1.347 1.00 94.12 364 PHE A CA 1
ATOM 2683 C C . PHE A 1 364 ? -14.790 0.406 1.833 1.00 94.12 364 PHE A C 1
ATOM 2685 O O . PHE A 1 364 ? -15.843 1.048 1.773 1.00 94.12 364 PHE A O 1
ATOM 2692 N N . PHE A 1 365 ? -14.743 -0.809 2.388 1.00 94.69 365 PHE A N 1
ATOM 2693 C CA . PHE A 1 365 ? -15.882 -1.418 3.072 1.00 94.69 365 PHE A CA 1
ATOM 2694 C C . PHE A 1 365 ? -16.323 -0.546 4.253 1.00 94.69 365 PHE A C 1
ATOM 2696 O O . PHE A 1 365 ? -17.511 -0.272 4.409 1.00 94.69 365 PHE A O 1
ATOM 2703 N N . GLN A 1 366 ? -15.353 -0.049 5.029 1.00 93.88 366 GLN A N 1
ATOM 2704 C CA . GLN A 1 366 ? -15.554 0.846 6.167 1.00 93.88 366 GLN A CA 1
ATOM 2705 C C . GLN A 1 366 ? -14.984 2.242 5.872 1.00 93.88 366 GLN A C 1
ATOM 2707 O O . GLN A 1 366 ? -13.900 2.596 6.335 1.00 93.88 366 GLN A O 1
ATOM 2712 N N . LYS A 1 367 ? -15.730 3.057 5.110 1.00 94.38 367 LYS A N 1
ATOM 2713 C CA . LYS A 1 367 ? -15.339 4.436 4.736 1.00 94.38 367 LYS A CA 1
ATOM 2714 C C . LYS A 1 367 ? -14.869 5.269 5.930 1.00 94.38 367 LYS A C 1
ATOM 2716 O O . LYS A 1 367 ? -13.861 5.971 5.859 1.00 94.38 367 LYS A O 1
ATOM 2721 N N . GLU A 1 368 ? -15.625 5.224 7.021 1.00 95.06 368 GLU A N 1
ATOM 2722 C CA . GLU A 1 368 ? -15.346 6.045 8.194 1.00 95.06 368 GLU A CA 1
ATOM 2723 C C . GLU A 1 368 ? -14.024 5.656 8.863 1.00 95.06 368 GLU A C 1
ATOM 2725 O O . GLU A 1 368 ? -13.174 6.515 9.097 1.00 95.06 368 GLU A O 1
ATOM 2730 N N . HIS A 1 369 ? -13.811 4.362 9.107 1.00 95.44 369 HIS A N 1
ATOM 2731 C CA . HIS A 1 369 ? -12.561 3.861 9.672 1.00 95.44 369 HIS A CA 1
ATOM 2732 C C . HIS A 1 369 ? -11.377 4.109 8.733 1.00 95.44 369 HIS A C 1
ATOM 2734 O O . HIS A 1 369 ? -10.319 4.503 9.210 1.00 95.44 369 HIS A O 1
ATOM 2740 N N . ALA A 1 370 ? -11.548 3.987 7.413 1.00 95.69 370 ALA A N 1
ATOM 2741 C CA . ALA A 1 370 ? -10.497 4.318 6.445 1.00 95.69 370 ALA A CA 1
ATOM 2742 C C . ALA A 1 370 ? -10.113 5.808 6.492 1.00 95.69 370 ALA A C 1
ATOM 2744 O O . ALA A 1 370 ? -8.931 6.158 6.432 1.00 95.69 370 ALA A O 1
ATOM 2745 N N . THR A 1 371 ? -11.103 6.685 6.685 1.00 96.94 371 THR A N 1
ATOM 2746 C CA . THR A 1 371 ? -10.889 8.131 6.844 1.00 96.94 371 THR A CA 1
ATOM 2747 C C . THR A 1 371 ? -10.088 8.429 8.115 1.00 96.94 371 THR A C 1
ATOM 2749 O O . THR A 1 371 ? -9.110 9.177 8.070 1.00 96.94 371 THR A O 1
ATOM 2752 N N . VAL A 1 372 ? -10.454 7.804 9.239 1.00 96.81 372 VAL A N 1
ATOM 2753 C CA . VAL A 1 372 ? -9.745 7.954 10.522 1.00 96.81 372 VAL A CA 1
ATOM 2754 C C . VAL A 1 372 ? -8.324 7.393 10.437 1.00 96.81 372 VAL A C 1
ATOM 2756 O O . VAL A 1 372 ? -7.382 8.085 10.812 1.00 96.81 372 VAL A O 1
ATOM 2759 N N . ALA A 1 373 ? -8.146 6.191 9.885 1.00 95.31 373 ALA A N 1
ATOM 2760 C CA . ALA A 1 373 ? -6.839 5.574 9.659 1.00 95.31 373 ALA A CA 1
ATOM 2761 C C . ALA A 1 373 ? -5.903 6.482 8.850 1.00 95.31 373 ALA A C 1
ATOM 2763 O O . ALA A 1 373 ? -4.763 6.735 9.240 1.00 95.31 373 ALA A O 1
ATOM 2764 N N . THR A 1 374 ? -6.414 7.032 7.748 1.00 96.06 374 THR A N 1
ATOM 2765 C CA . THR A 1 374 ? -5.655 7.932 6.879 1.00 96.06 374 THR A CA 1
ATOM 2766 C C . THR A 1 374 ? -5.288 9.238 7.596 1.00 96.06 374 THR A C 1
ATOM 2768 O O . THR A 1 374 ? -4.174 9.735 7.424 1.00 96.06 374 THR A O 1
ATOM 2771 N N . ASN A 1 375 ? -6.174 9.785 8.441 1.00 96.69 375 ASN A N 1
ATOM 2772 C CA . ASN A 1 375 ? -5.864 10.963 9.260 1.00 96.69 375 ASN A CA 1
ATOM 2773 C C . ASN A 1 375 ? -4.760 10.677 10.290 1.00 96.69 375 ASN A C 1
ATOM 2775 O O . ASN A 1 375 ? -3.794 11.438 10.380 1.00 96.69 375 ASN A O 1
ATOM 2779 N N . ILE A 1 376 ? -4.873 9.558 11.017 1.00 94.62 376 ILE A N 1
ATOM 2780 C CA . ILE A 1 376 ? -3.880 9.101 11.999 1.00 94.62 376 ILE A CA 1
ATOM 2781 C C . ILE A 1 376 ? -2.492 9.041 11.352 1.00 94.62 376 ILE A C 1
ATOM 2783 O O . ILE A 1 376 ? -1.531 9.614 11.874 1.00 94.62 376 ILE A O 1
ATOM 2787 N N . LEU A 1 377 ? -2.402 8.400 10.185 1.00 94.19 377 LEU A N 1
ATOM 2788 C CA . LEU A 1 377 ? -1.160 8.261 9.431 1.00 94.19 377 LEU A CA 1
ATOM 2789 C C . LEU A 1 377 ? -0.587 9.607 8.996 1.00 94.19 377 LEU A C 1
ATOM 2791 O O . LEU A 1 377 ? 0.595 9.868 9.219 1.00 94.19 377 LEU A O 1
ATOM 2795 N N . ALA A 1 378 ? -1.420 10.477 8.421 1.00 95.56 378 ALA A N 1
ATOM 2796 C CA . ALA A 1 378 ? -0.987 11.784 7.947 1.00 95.56 378 ALA A CA 1
ATOM 2797 C C . ALA A 1 378 ? -0.465 12.660 9.094 1.00 95.56 378 ALA A C 1
ATOM 2799 O O . ALA A 1 378 ? 0.605 13.254 8.969 1.00 95.56 378 ALA A O 1
ATOM 2800 N N . ARG A 1 379 ? -1.163 12.686 10.239 1.00 93.69 379 ARG A N 1
ATOM 2801 C CA . ARG A 1 379 ? -0.719 13.406 11.444 1.00 93.69 379 ARG A CA 1
ATOM 2802 C C . ARG A 1 379 ? 0.580 12.841 11.992 1.00 93.69 379 ARG A C 1
ATOM 2804 O O . ARG A 1 379 ? 1.477 13.606 12.341 1.00 93.69 379 ARG A O 1
ATOM 2811 N N . ARG A 1 380 ? 0.699 11.512 12.050 1.00 91.12 380 ARG A N 1
ATOM 2812 C CA . ARG A 1 380 ? 1.911 10.877 12.561 1.00 91.12 380 ARG A CA 1
ATOM 2813 C C . ARG A 1 380 ? 3.112 11.149 11.658 1.00 91.12 380 ARG A C 1
ATOM 2815 O O . ARG A 1 380 ? 4.161 11.543 12.158 1.00 91.12 380 ARG A O 1
ATOM 2822 N N . ALA A 1 381 ? 2.945 11.028 10.344 1.00 92.00 381 ALA A N 1
ATOM 2823 C CA . ALA A 1 381 ? 3.973 11.384 9.369 1.00 92.00 381 ALA A CA 1
ATOM 2824 C C . ALA A 1 381 ? 4.350 12.873 9.429 1.00 92.00 381 ALA A C 1
ATOM 2826 O O . ALA A 1 381 ? 5.519 13.221 9.275 1.00 92.00 381 ALA A O 1
ATOM 2827 N N . HIS A 1 382 ? 3.385 13.755 9.708 1.00 93.25 382 HIS A N 1
ATOM 2828 C CA . HIS A 1 382 ? 3.626 15.191 9.845 1.00 93.25 382 HIS A CA 1
ATOM 2829 C C . HIS A 1 382 ? 4.553 15.537 11.023 1.00 93.25 382 HIS A C 1
ATOM 2831 O O . HIS A 1 382 ? 5.238 16.557 10.972 1.00 93.25 382 HIS A O 1
ATOM 2837 N N . PHE A 1 383 ? 4.617 14.707 12.073 1.00 88.88 383 PHE A N 1
ATOM 2838 C CA . PHE A 1 383 ? 5.605 14.882 13.146 1.00 88.88 383 PHE A CA 1
ATOM 2839 C C . PHE A 1 383 ? 7.037 14.565 12.705 1.00 88.88 383 PHE A C 1
ATOM 2841 O O . PHE A 1 383 ? 7.964 15.141 13.265 1.00 88.88 383 PHE A O 1
ATOM 2848 N N . ILE A 1 384 ? 7.211 13.683 11.717 1.00 89.38 384 ILE A N 1
ATOM 2849 C CA . ILE A 1 384 ? 8.526 13.310 11.183 1.00 89.38 384 ILE A CA 1
ATOM 2850 C C . ILE A 1 384 ? 9.015 14.385 10.217 1.00 89.38 384 ILE A C 1
ATOM 2852 O O . ILE A 1 384 ? 10.070 14.971 10.418 1.00 89.38 384 ILE A O 1
ATOM 2856 N N . GLU A 1 385 ? 8.222 14.671 9.186 1.00 93.38 385 GLU A N 1
ATOM 2857 C CA . GLU A 1 385 ? 8.550 15.670 8.176 1.00 93.38 385 GLU A CA 1
ATOM 2858 C C . GLU A 1 385 ? 7.265 16.382 7.766 1.00 93.38 385 GLU A C 1
ATOM 2860 O O . GLU A 1 385 ? 6.402 15.814 7.099 1.00 93.38 385 GLU A O 1
ATOM 2865 N N . ARG A 1 386 ? 7.119 17.647 8.163 1.00 96.31 386 ARG A N 1
ATOM 2866 C CA . ARG A 1 386 ? 5.948 18.463 7.810 1.00 96.31 386 ARG A CA 1
ATOM 2867 C C . ARG A 1 386 ? 5.988 18.816 6.336 1.00 96.31 386 ARG A C 1
ATOM 2869 O O . ARG A 1 386 ? 7.015 19.307 5.896 1.00 96.31 386 ARG A O 1
ATOM 2876 N N . GLY A 1 387 ? 4.894 18.740 5.588 1.00 97.06 387 GLY A N 1
ATOM 2877 C CA . GLY A 1 387 ? 4.907 19.238 4.209 1.00 97.06 387 GLY A CA 1
ATOM 2878 C C . GLY A 1 387 ? 3.563 19.205 3.485 1.00 97.06 387 GLY A C 1
ATOM 2879 O O . GLY A 1 387 ? 2.550 18.850 4.098 1.00 97.06 387 GLY A O 1
ATOM 2880 N N . PRO A 1 388 ? 3.556 19.604 2.197 1.00 97.88 388 PRO A N 1
ATOM 2881 C CA . PRO A 1 388 ? 2.340 19.750 1.397 1.00 97.88 388 PRO A CA 1
ATOM 2882 C C . PRO A 1 388 ? 1.500 18.476 1.332 1.00 97.88 388 PRO A C 1
ATOM 2884 O O . PRO A 1 388 ? 0.300 18.531 1.574 1.00 97.88 388 PRO A O 1
ATOM 2887 N N . VAL A 1 389 ? 2.137 17.322 1.120 1.00 98.56 389 VAL A N 1
ATOM 2888 C CA . VAL A 1 389 ? 1.464 16.020 1.003 1.00 98.56 389 VAL A CA 1
ATOM 2889 C C . VAL A 1 389 ? 0.672 15.701 2.270 1.00 98.56 389 VAL A C 1
ATOM 2891 O O . VAL A 1 389 ? -0.529 15.453 2.210 1.00 98.56 389 VAL A O 1
ATOM 2894 N N . THR A 1 390 ? 1.303 15.785 3.444 1.00 98.12 390 THR A N 1
ATOM 2895 C CA . THR A 1 390 ? 0.586 15.540 4.712 1.00 98.12 390 THR A CA 1
ATOM 2896 C C . THR A 1 390 ? -0.527 16.552 4.980 1.00 98.12 390 THR A C 1
ATOM 2898 O O . THR A 1 390 ? -1.556 16.163 5.523 1.00 98.12 390 THR A O 1
ATOM 2901 N N . ARG A 1 391 ? -0.367 17.827 4.586 1.00 98.44 391 ARG A N 1
ATOM 2902 C CA . ARG A 1 391 ? -1.417 18.845 4.765 1.00 98.44 391 ARG A CA 1
ATOM 2903 C C . ARG A 1 391 ? -2.646 18.550 3.915 1.00 98.44 391 ARG A C 1
ATOM 2905 O O . ARG A 1 391 ? -3.745 18.578 4.457 1.00 98.44 391 ARG A O 1
ATOM 2912 N N . ILE A 1 392 ? -2.451 18.205 2.639 1.00 98.75 392 ILE A N 1
ATOM 2913 C CA . ILE A 1 392 ? -3.529 17.794 1.724 1.00 98.75 392 ILE A CA 1
ATOM 2914 C C . ILE A 1 392 ? -4.323 16.646 2.344 1.00 98.75 392 ILE A C 1
ATOM 2916 O O . ILE A 1 392 ? -5.543 16.720 2.471 1.00 98.75 392 ILE A O 1
ATOM 2920 N N . VAL A 1 393 ? -3.629 15.595 2.790 1.00 98.50 393 VAL A N 1
ATOM 2921 C CA . VAL A 1 393 ? -4.296 14.407 3.332 1.00 98.50 393 VAL A CA 1
ATOM 2922 C C . VAL A 1 393 ? -4.992 14.699 4.663 1.00 98.50 393 VAL A C 1
ATOM 2924 O O . VAL A 1 393 ? -6.121 14.257 4.858 1.00 98.50 393 VAL A O 1
ATOM 2927 N N . MET A 1 394 ? -4.370 15.461 5.570 1.00 98.31 394 MET A N 1
ATOM 2928 C CA . MET A 1 394 ? -5.025 15.883 6.815 1.00 98.31 394 MET A CA 1
ATOM 2929 C C . MET A 1 394 ? -6.295 16.680 6.518 1.00 98.31 394 MET A C 1
ATOM 2931 O O . MET A 1 394 ? -7.336 16.403 7.100 1.00 98.31 394 MET A O 1
ATOM 2935 N N . LYS A 1 395 ? -6.240 17.619 5.573 1.00 98.38 395 LYS A N 1
ATOM 2936 C CA . LYS A 1 395 ? -7.392 18.426 5.166 1.00 98.38 395 LYS A CA 1
ATOM 2937 C C . LYS A 1 395 ? -8.524 17.581 4.586 1.00 98.38 395 LYS A C 1
ATOM 2939 O O . LYS A 1 395 ? -9.682 17.793 4.936 1.00 98.38 395 LYS A O 1
ATOM 2944 N N . ALA A 1 396 ? -8.181 16.586 3.769 1.00 98.44 396 ALA A N 1
ATOM 2945 C CA . ALA A 1 396 ? -9.133 15.647 3.186 1.00 98.44 396 ALA A CA 1
ATOM 2946 C C . ALA A 1 396 ? -9.893 14.831 4.244 1.00 98.44 396 ALA A C 1
ATOM 2948 O O . ALA A 1 396 ? -11.070 14.515 4.059 1.00 98.44 396 ALA A O 1
ATOM 2949 N N . THR A 1 397 ? -9.233 14.470 5.349 1.00 98.25 397 THR A N 1
ATOM 2950 C CA . THR A 1 397 ? -9.771 13.499 6.313 1.00 98.25 397 THR A CA 1
ATOM 2951 C C . THR A 1 397 ? -10.212 14.101 7.646 1.00 98.25 397 THR A C 1
ATOM 2953 O O . THR A 1 397 ? -10.988 13.463 8.358 1.00 98.25 397 THR A O 1
ATOM 2956 N N . GLU A 1 398 ? -9.788 15.321 7.989 1.00 97.50 398 GLU A N 1
ATOM 2957 C CA . GLU A 1 398 ? -10.117 15.979 9.262 1.00 97.50 398 GLU A CA 1
ATOM 2958 C C . GLU A 1 398 ? -11.628 16.110 9.515 1.00 97.50 398 GLU A C 1
ATOM 2960 O O . GLU A 1 398 ? -12.060 15.764 10.621 1.00 97.50 398 GLU A O 1
ATOM 2965 N N . PRO A 1 399 ? -12.466 16.536 8.542 1.00 97.62 399 PRO A N 1
ATOM 2966 C CA . PRO A 1 399 ? -13.904 16.648 8.780 1.00 97.62 399 PRO A CA 1
ATOM 2967 C C . PRO A 1 399 ? -14.541 15.291 9.099 1.00 97.62 399 PRO A C 1
ATOM 2969 O O . PRO A 1 399 ? -15.323 15.174 10.044 1.00 97.62 399 PRO A O 1
ATOM 2972 N N . GLY A 1 400 ? -14.163 14.247 8.353 1.00 97.25 400 GLY A N 1
ATOM 2973 C CA . GLY A 1 400 ? -14.686 12.896 8.551 1.00 97.25 400 GLY A CA 1
ATOM 2974 C C . GLY A 1 400 ? -14.220 12.271 9.866 1.00 97.25 400 GLY A C 1
ATOM 2975 O O . GLY A 1 400 ? -15.033 11.696 10.586 1.00 97.25 400 GLY A O 1
ATOM 2976 N N . MET A 1 401 ? -12.945 12.443 10.233 1.00 96.94 401 MET A N 1
ATOM 2977 C CA . MET A 1 401 ? -12.426 12.011 11.535 1.00 96.94 401 MET A CA 1
ATOM 2978 C C . MET A 1 401 ? -13.149 12.729 12.682 1.00 96.94 401 MET A C 1
ATOM 2980 O O . MET A 1 401 ? -13.623 12.081 13.616 1.00 96.94 401 MET A O 1
ATOM 2984 N N . THR A 1 402 ? -13.289 14.054 12.592 1.00 97.50 402 THR A N 1
ATOM 2985 C CA . THR A 1 402 ? -13.974 14.872 13.604 1.00 97.50 402 THR A CA 1
ATOM 2986 C C . THR A 1 402 ? -15.411 14.402 13.802 1.00 97.50 402 THR A C 1
ATOM 2988 O O . THR A 1 402 ? -15.836 14.177 14.935 1.00 97.50 402 THR A O 1
ATOM 2991 N N . GLN A 1 403 ? -16.149 14.187 12.710 1.00 97.88 403 GLN A N 1
ATOM 2992 C CA . GLN A 1 403 ? -17.524 13.697 12.762 1.00 97.88 403 GLN A CA 1
ATOM 2993 C C . GLN A 1 403 ? -17.614 12.290 13.375 1.00 97.88 403 GLN A C 1
ATOM 2995 O O . GLN A 1 403 ? -18.495 12.039 14.202 1.00 97.88 403 GLN A O 1
ATOM 3000 N N . ALA A 1 404 ? -16.701 11.386 13.003 1.00 97.31 404 ALA A N 1
ATOM 3001 C CA . ALA A 1 404 ? -16.661 10.013 13.502 1.00 97.31 404 ALA A CA 1
ATOM 3002 C C . ALA A 1 404 ? -16.441 9.951 15.020 1.00 97.31 404 ALA A C 1
ATOM 3004 O O . ALA A 1 404 ? -17.119 9.179 15.709 1.00 97.31 404 ALA A O 1
ATOM 3005 N N . VAL A 1 405 ? -15.520 10.771 15.537 1.00 97.56 405 VAL A N 1
ATOM 3006 C CA . VAL A 1 405 ? -15.222 10.855 16.972 1.00 97.56 405 VAL A CA 1
ATOM 3007 C C . VAL A 1 405 ? -16.365 11.543 17.712 1.00 97.56 405 VAL A C 1
ATOM 3009 O O . VAL A 1 405 ? -16.887 10.983 18.674 1.00 97.56 405 VAL A O 1
ATOM 3012 N N . TYR A 1 406 ? -16.806 12.713 17.240 1.00 97.62 406 TYR A N 1
ATOM 3013 C CA . TYR A 1 406 ? -17.871 13.490 17.879 1.00 97.62 406 TYR A CA 1
ATOM 3014 C C . TYR A 1 406 ? -19.149 12.666 18.059 1.00 97.62 406 TYR A C 1
ATOM 3016 O O . TYR A 1 406 ? -19.665 12.556 19.169 1.00 97.62 406 TYR A O 1
ATOM 3024 N N . ARG A 1 407 ? -19.610 11.994 16.994 1.00 97.50 407 ARG A N 1
ATOM 3025 C CA . ARG A 1 407 ? -20.821 11.166 17.042 1.00 97.50 407 ARG A CA 1
ATOM 3026 C C . ARG A 1 407 ? -20.721 10.054 18.087 1.00 97.50 407 ARG A C 1
ATOM 3028 O O . ARG A 1 407 ? -21.696 9.789 18.781 1.00 97.50 407 ARG A O 1
ATOM 3035 N N . ARG A 1 408 ? -19.566 9.395 18.203 1.00 97.75 408 ARG A N 1
ATOM 3036 C CA . ARG A 1 408 ? -19.357 8.319 19.186 1.00 97.75 408 ARG A CA 1
ATOM 3037 C C . ARG A 1 408 ? -19.300 8.843 20.608 1.00 97.75 408 ARG A C 1
ATOM 3039 O O . ARG A 1 408 ? -19.922 8.244 21.475 1.00 97.75 408 ARG A O 1
ATOM 3046 N N . VAL A 1 409 ? -18.600 9.955 20.835 1.00 98.25 409 VAL A N 1
ATOM 3047 C CA . VAL A 1 409 ? -18.516 10.585 22.159 1.00 98.25 409 VAL A CA 1
ATOM 3048 C C . VAL A 1 409 ? -19.913 10.974 22.639 1.00 98.25 409 VAL A C 1
ATOM 3050 O O . VAL A 1 409 ? -20.308 10.576 23.731 1.00 98.25 409 VAL A O 1
ATOM 3053 N N . THR A 1 410 ? -20.687 11.683 21.809 1.00 98.25 410 THR A N 1
ATOM 3054 C CA . THR A 1 410 ? -22.056 12.095 22.152 1.00 98.25 410 THR A CA 1
ATOM 3055 C C . THR A 1 410 ? -22.951 10.890 22.420 1.00 98.25 410 THR A C 1
ATOM 3057 O O . THR A 1 410 ? -23.606 10.841 23.456 1.00 98.25 410 THR A O 1
ATOM 3060 N N . ARG A 1 411 ? -22.938 9.879 21.541 1.00 98.00 411 ARG A N 1
ATOM 3061 C CA . ARG A 1 411 ? -23.763 8.675 21.719 1.00 98.00 411 ARG A CA 1
ATOM 3062 C C . ARG A 1 411 ? -23.396 7.882 22.970 1.00 98.00 411 ARG A C 1
ATOM 3064 O O . ARG A 1 411 ? -24.293 7.403 23.650 1.00 98.00 411 ARG A O 1
ATOM 3071 N N . ALA A 1 412 ? -22.106 7.732 23.269 1.00 98.31 412 ALA A N 1
ATOM 3072 C CA . ALA A 1 412 ? -21.663 7.033 24.470 1.00 98.31 412 ALA A CA 1
ATOM 3073 C C . ALA A 1 412 ? -22.068 7.793 25.740 1.00 98.31 412 ALA A C 1
ATOM 3075 O O . ALA A 1 412 ? -22.566 7.181 26.680 1.00 98.31 412 ALA A O 1
ATOM 3076 N N . TYR A 1 413 ? -21.913 9.120 25.739 1.00 98.31 413 TYR A N 1
ATOM 3077 C CA . TYR A 1 413 ? -22.312 9.971 26.857 1.00 98.31 413 TYR A CA 1
ATOM 3078 C C . TYR A 1 413 ? -23.821 9.889 27.124 1.00 98.31 413 TYR A C 1
ATOM 3080 O O . TYR A 1 413 ? -24.232 9.632 28.255 1.00 98.31 413 TYR A O 1
ATOM 3088 N N . GLU A 1 414 ? -24.654 10.054 26.091 1.00 98.00 414 GLU A N 1
ATOM 3089 C CA . GLU A 1 414 ? -26.111 9.993 26.252 1.00 98.00 414 GLU A CA 1
ATOM 3090 C C . GLU A 1 414 ? -26.582 8.602 26.680 1.00 98.00 414 GLU A C 1
ATOM 3092 O O . GLU A 1 414 ? -27.350 8.488 27.630 1.00 98.00 414 GLU A O 1
ATOM 3097 N N . ALA A 1 415 ? -26.034 7.540 26.084 1.00 97.69 415 ALA A N 1
ATOM 3098 C CA . ALA A 1 415 ? -26.344 6.168 26.472 1.00 97.69 415 ALA A CA 1
ATOM 3099 C C . ALA A 1 415 ? -26.036 5.884 27.954 1.00 97.69 415 ALA A C 1
ATOM 3101 O O . ALA A 1 415 ? -26.826 5.235 28.639 1.00 97.69 415 ALA A O 1
ATOM 3102 N N . MET A 1 416 ? -24.903 6.377 28.463 1.00 97.31 416 MET A N 1
ATOM 3103 C CA . MET A 1 416 ? -24.554 6.233 29.878 1.00 97.31 416 MET A CA 1
ATOM 3104 C C . MET A 1 416 ? -25.456 7.070 30.788 1.00 97.31 416 MET A C 1
ATOM 3106 O O . MET A 1 416 ? -25.834 6.609 31.864 1.00 97.31 416 MET A O 1
ATOM 3110 N N . LYS A 1 417 ? -25.847 8.275 30.359 1.00 96.88 417 LYS A N 1
ATOM 3111 C CA . LYS A 1 417 ? -26.804 9.123 31.088 1.00 96.88 417 LYS A CA 1
ATOM 3112 C C . LYS A 1 417 ? -28.194 8.479 31.176 1.00 96.88 417 LYS A C 1
ATOM 3114 O O . LYS A 1 417 ? -28.876 8.640 32.183 1.00 96.88 417 LYS A O 1
ATOM 3119 N N . GLU A 1 418 ? -28.580 7.714 30.159 1.00 96.94 418 GLU A N 1
ATOM 3120 C CA . GLU A 1 418 ? -29.794 6.886 30.125 1.00 96.94 418 GLU A CA 1
ATOM 3121 C C . GLU A 1 418 ? -29.680 5.586 30.947 1.00 96.94 418 GLU A C 1
ATOM 3123 O O . GLU A 1 418 ? -30.640 4.822 31.033 1.00 96.94 418 GLU A O 1
ATOM 3128 N N . GLY A 1 419 ? -28.528 5.326 31.574 1.00 96.00 419 GLY A N 1
ATOM 3129 C CA . GLY A 1 419 ? -28.320 4.204 32.490 1.00 96.00 419 GLY A CA 1
ATOM 3130 C C . GLY A 1 419 ? -27.711 2.948 31.864 1.00 96.00 419 GLY A C 1
ATOM 3131 O O . GLY A 1 419 ? -27.564 1.949 32.569 1.00 96.00 419 GLY A O 1
ATOM 3132 N N . LYS A 1 420 ? -27.319 2.968 30.580 1.00 97.31 420 LYS A N 1
ATOM 3133 C CA . LYS A 1 420 ? -26.559 1.853 29.989 1.00 97.31 420 LYS A CA 1
ATOM 3134 C C . LYS A 1 420 ? -25.157 1.792 30.582 1.00 97.31 420 LYS A C 1
ATOM 3136 O O . LYS A 1 420 ? -24.514 2.820 30.801 1.00 97.31 420 LYS A O 1
ATOM 3141 N N . ASN A 1 421 ? -24.645 0.582 30.794 1.00 97.19 421 ASN A N 1
ATOM 3142 C CA . ASN A 1 421 ? -23.261 0.428 31.238 1.00 97.19 421 ASN A CA 1
ATOM 3143 C C . ASN A 1 421 ? -22.278 0.527 30.058 1.00 97.19 421 ASN A C 1
ATOM 3145 O O . ASN A 1 421 ? -22.632 0.341 28.893 1.00 97.19 421 ASN A O 1
ATOM 3149 N N . LEU A 1 422 ? -21.008 0.805 30.360 1.00 97.06 422 LEU A N 1
ATOM 3150 C CA . LEU A 1 422 ? -19.999 1.061 29.333 1.00 97.06 422 LEU A CA 1
ATOM 3151 C C . LEU A 1 422 ? -19.724 -0.156 28.432 1.00 97.06 422 LEU A C 1
ATOM 3153 O O . LEU A 1 422 ? -19.484 -0.003 27.237 1.00 97.06 422 LEU A O 1
ATOM 3157 N N . THR A 1 423 ? -19.818 -1.367 28.986 1.00 98.25 423 THR A N 1
ATOM 3158 C CA . THR A 1 423 ? -19.664 -2.619 28.234 1.00 98.25 423 THR A CA 1
ATOM 3159 C C . THR A 1 423 ? -20.750 -2.777 27.169 1.00 98.25 423 THR A C 1
ATOM 3161 O O . THR A 1 423 ? -20.448 -3.181 26.045 1.00 98.25 423 THR A O 1
ATOM 3164 N N . GLU A 1 424 ? -22.001 -2.436 27.485 1.00 97.94 424 GLU A N 1
ATOM 3165 C CA . GLU A 1 424 ? -23.117 -2.436 26.529 1.00 97.94 424 GLU A CA 1
ATOM 3166 C C . GLU A 1 424 ? -22.916 -1.404 25.422 1.00 97.94 424 GLU A C 1
ATOM 3168 O O . GLU A 1 424 ? -23.124 -1.718 24.250 1.00 97.94 424 GLU A O 1
ATOM 3173 N N . VAL A 1 425 ? -22.464 -0.199 25.780 1.00 98.19 425 VAL A N 1
ATOM 3174 C CA . VAL A 1 425 ? -22.174 0.874 24.818 1.00 98.19 425 VAL A CA 1
ATOM 3175 C C . VAL A 1 425 ? -21.087 0.443 23.832 1.00 98.19 425 VAL A C 1
ATOM 3177 O O . VAL A 1 425 ? -21.284 0.545 22.621 1.00 98.19 425 VAL A O 1
ATOM 3180 N N . THR A 1 426 ? -19.962 -0.090 24.318 1.00 98.06 426 THR A N 1
ATOM 3181 C CA . THR A 1 426 ? -18.885 -0.568 23.438 1.00 98.06 426 THR A CA 1
ATOM 3182 C C . THR A 1 426 ? -19.348 -1.730 22.560 1.00 98.06 426 THR A C 1
ATOM 3184 O O . THR A 1 426 ? -19.086 -1.725 21.359 1.00 98.06 426 THR A O 1
ATOM 3187 N N . ARG A 1 427 ? -20.100 -2.691 23.116 1.00 97.62 427 ARG A N 1
ATOM 3188 C CA . ARG A 1 427 ? -20.644 -3.817 22.340 1.00 97.62 427 ARG A CA 1
ATOM 3189 C C . ARG A 1 427 ? -21.572 -3.346 21.219 1.00 97.62 427 ARG A C 1
ATOM 3191 O O . ARG A 1 427 ? -21.549 -3.920 20.133 1.00 97.62 427 ARG A O 1
ATOM 3198 N N . GLN A 1 428 ? -22.361 -2.297 21.459 1.00 97.38 428 GLN A N 1
ATOM 3199 C CA . GLN A 1 428 ? -23.213 -1.703 20.432 1.00 97.38 428 GLN A CA 1
ATOM 3200 C C . GLN A 1 428 ? -22.382 -1.124 19.272 1.00 97.38 428 GLN A C 1
ATOM 3202 O O . GLN A 1 428 ? -22.703 -1.382 18.113 1.00 97.38 428 GLN A O 1
ATOM 3207 N N . PHE A 1 429 ? -21.295 -0.396 19.555 1.00 97.44 429 PHE A N 1
ATOM 3208 C CA . PHE A 1 429 ? -20.414 0.130 18.503 1.00 97.44 429 PHE A CA 1
ATOM 3209 C C . PHE A 1 429 ? -19.714 -0.978 17.703 1.00 97.44 429 PHE A C 1
ATOM 3211 O O . PHE A 1 429 ? -19.632 -0.884 16.478 1.00 97.44 429 PHE A O 1
ATOM 3218 N N . GLU A 1 430 ? -19.264 -2.051 18.361 1.00 95.50 430 GLU A N 1
ATOM 3219 C CA . GLU A 1 430 ? -18.681 -3.218 17.682 1.00 95.50 430 GLU A CA 1
ATOM 3220 C C . GLU A 1 430 ? -19.679 -3.877 16.723 1.00 95.50 430 GLU A C 1
ATOM 3222 O O . GLU A 1 430 ? -19.337 -4.181 15.579 1.00 95.50 430 GLU A O 1
ATOM 3227 N N . GLN A 1 431 ? -20.920 -4.073 17.172 1.00 96.56 431 GLN A N 1
ATOM 3228 C CA . GLN A 1 431 ? -21.964 -4.704 16.369 1.00 96.56 431 GLN A CA 1
ATOM 3229 C C . GLN A 1 431 ? -22.301 -3.865 15.130 1.00 96.56 431 GLN A C 1
ATOM 3231 O O . GLN A 1 431 ? -22.318 -4.387 14.015 1.00 96.56 431 GLN A O 1
ATOM 3236 N N . GLU A 1 432 ? -22.474 -2.552 15.299 1.00 96.31 432 GLU A N 1
ATOM 3237 C CA . GLU A 1 432 ? -22.711 -1.624 14.186 1.00 96.31 432 GLU A CA 1
ATOM 3238 C C . GLU A 1 432 ? -21.548 -1.626 13.183 1.00 96.31 432 GLU A C 1
ATOM 3240 O O . GLU A 1 432 ? -21.760 -1.589 11.968 1.00 96.31 432 GLU A O 1
ATOM 3245 N N . ARG A 1 433 ? -20.304 -1.721 13.672 1.00 96.12 433 ARG A N 1
ATOM 3246 C CA . ARG A 1 433 ? -19.110 -1.827 12.825 1.00 96.12 433 ARG A CA 1
ATOM 3247 C C . ARG A 1 433 ? -19.110 -3.113 11.990 1.00 96.12 433 ARG A C 1
ATOM 3249 O O . ARG A 1 433 ? -18.791 -3.065 10.798 1.00 96.12 433 ARG A O 1
ATOM 3256 N N . ILE A 1 434 ? -19.452 -4.249 12.597 1.00 97.31 434 ILE A N 1
ATOM 3257 C CA . ILE A 1 434 ? -19.526 -5.556 11.924 1.00 97.31 434 ILE A CA 1
ATOM 3258 C C . ILE A 1 434 ? -20.635 -5.557 10.862 1.00 97.31 434 ILE A C 1
ATOM 3260 O O . ILE A 1 434 ? -20.430 -6.041 9.746 1.00 97.31 434 ILE A O 1
ATOM 3264 N N . GLU A 1 435 ? -21.791 -4.970 11.168 1.00 96.81 435 GLU A N 1
ATOM 3265 C CA . GLU A 1 435 ? -22.906 -4.839 10.226 1.00 96.81 435 GLU A CA 1
ATOM 3266 C C . GLU A 1 435 ? -22.548 -3.946 9.035 1.00 96.81 435 GLU A C 1
ATOM 3268 O O . GLU A 1 435 ? -22.758 -4.334 7.882 1.00 96.81 435 GLU A O 1
ATOM 3273 N N . ALA A 1 436 ? -21.933 -2.789 9.293 1.00 95.69 436 ALA A N 1
ATOM 3274 C CA . ALA A 1 436 ? -21.459 -1.888 8.247 1.00 95.69 436 ALA A CA 1
ATOM 3275 C C . ALA A 1 436 ? -20.416 -2.562 7.339 1.00 95.69 436 ALA A C 1
ATOM 3277 O O . ALA A 1 436 ? -20.445 -2.376 6.121 1.00 95.69 436 ALA A O 1
ATOM 3278 N N . LEU A 1 437 ? -19.531 -3.392 7.904 1.00 96.94 437 LEU A N 1
ATOM 3279 C CA . LEU A 1 437 ? -18.579 -4.186 7.126 1.00 96.94 437 LEU A CA 1
ATOM 3280 C C . LEU A 1 437 ? -19.285 -5.185 6.206 1.00 96.94 437 LEU A C 1
ATOM 3282 O O . LEU A 1 437 ? -18.918 -5.297 5.037 1.00 96.94 437 LEU A O 1
ATOM 3286 N N . GLY A 1 438 ? -20.302 -5.892 6.703 1.00 97.75 438 GLY A N 1
ATOM 3287 C CA . GLY A 1 438 ? -21.108 -6.812 5.899 1.00 97.75 438 GLY A CA 1
ATOM 3288 C C . GLY A 1 438 ? -21.788 -6.115 4.716 1.00 97.75 438 GLY A C 1
ATOM 3289 O O . GLY A 1 438 ? -21.683 -6.569 3.574 1.00 97.75 438 GLY A O 1
ATOM 3290 N N . GLN A 1 439 ? -22.397 -4.952 4.965 1.00 96.69 439 GLN A N 1
ATOM 3291 C CA . GLN A 1 439 ? -23.015 -4.117 3.927 1.00 96.69 439 GLN A CA 1
ATOM 3292 C C . GLN A 1 439 ? -21.987 -3.614 2.903 1.00 96.69 439 GLN A C 1
ATOM 3294 O O . GLN A 1 439 ? -22.212 -3.705 1.694 1.00 96.69 439 GLN A O 1
ATOM 3299 N N . GLY A 1 440 ? -20.839 -3.113 3.370 1.00 96.12 440 GLY A N 1
ATOM 3300 C CA . GLY A 1 440 ? -19.746 -2.657 2.512 1.00 96.12 440 GLY A CA 1
ATOM 3301 C C . GLY A 1 440 ? -19.181 -3.783 1.645 1.00 96.12 440 GLY A C 1
ATOM 3302 O O . GLY A 1 440 ? -18.971 -3.584 0.447 1.00 96.12 440 GLY A O 1
ATOM 3303 N N . THR A 1 441 ? -19.008 -4.971 2.232 1.00 97.00 441 THR A N 1
ATOM 3304 C CA . THR A 1 441 ? -18.534 -6.183 1.549 1.00 97.00 441 THR A CA 1
ATOM 3305 C C . THR A 1 441 ? -19.488 -6.575 0.426 1.00 97.00 441 THR A C 1
ATOM 3307 O O . THR A 1 441 ? -19.057 -6.684 -0.720 1.00 97.00 441 THR A O 1
ATOM 3310 N N . ALA A 1 442 ? -20.787 -6.698 0.721 1.00 97.19 442 ALA A N 1
ATOM 3311 C CA . ALA A 1 442 ? -21.811 -7.020 -0.272 1.00 97.19 442 ALA A CA 1
ATOM 3312 C C . ALA A 1 442 ? -21.845 -5.989 -1.416 1.00 97.19 442 ALA A C 1
ATOM 3314 O O . ALA A 1 442 ? -21.782 -6.353 -2.592 1.00 97.19 442 ALA A O 1
ATOM 3315 N N . ARG A 1 443 ? -21.849 -4.691 -1.080 1.00 95.19 443 ARG A N 1
ATOM 3316 C CA . ARG A 1 443 ? -21.894 -3.585 -2.048 1.00 95.19 443 ARG A CA 1
ATOM 3317 C C . ARG A 1 443 ? -20.703 -3.583 -3.006 1.00 95.19 443 ARG A C 1
ATOM 3319 O O . ARG A 1 443 ? -20.884 -3.395 -4.208 1.00 95.19 443 ARG A O 1
ATOM 3326 N N . ILE A 1 444 ? -19.486 -3.708 -2.478 1.00 93.25 444 ILE A N 1
ATOM 3327 C CA . ILE A 1 444 ? -18.262 -3.593 -3.280 1.00 93.25 444 ILE A CA 1
ATOM 3328 C C . ILE A 1 444 ? -18.003 -4.889 -4.051 1.00 93.25 444 ILE A C 1
ATOM 3330 O O . ILE A 1 444 ? -17.758 -4.832 -5.256 1.00 93.25 444 ILE A O 1
ATOM 3334 N N . LEU A 1 445 ? -18.108 -6.054 -3.403 1.00 94.12 445 LEU A N 1
ATOM 3335 C CA . LEU A 1 445 ? -17.819 -7.327 -4.066 1.00 94.12 445 LEU A CA 1
ATOM 3336 C C . LEU A 1 445 ? -18.874 -7.708 -5.107 1.00 94.12 445 LEU A C 1
ATOM 3338 O O . LEU A 1 445 ? -18.512 -8.368 -6.075 1.00 94.12 445 LEU A O 1
ATOM 3342 N N . SER A 1 446 ? -20.122 -7.229 -4.997 1.00 95.12 446 SER A N 1
ATOM 3343 C CA . SER A 1 446 ? -21.112 -7.403 -6.074 1.00 95.12 446 SER A CA 1
ATOM 3344 C C . SER A 1 446 ? -20.616 -6.812 -7.394 1.00 95.12 446 SER A C 1
ATOM 3346 O O . SER A 1 446 ? -20.707 -7.446 -8.442 1.00 95.12 446 SER A O 1
ATOM 3348 N N . LYS A 1 447 ? -20.021 -5.612 -7.337 1.00 91.38 447 LYS A N 1
ATOM 3349 C CA . LYS A 1 447 ? -19.463 -4.932 -8.515 1.00 91.38 447 LYS A CA 1
ATOM 3350 C C . LYS A 1 447 ? -18.204 -5.628 -9.022 1.00 91.38 447 LYS A C 1
ATOM 3352 O O . LYS A 1 447 ? -18.088 -5.870 -10.215 1.00 91.38 447 LYS A O 1
ATOM 3357 N N . VAL A 1 448 ? -17.278 -5.953 -8.116 1.00 89.25 448 VAL A N 1
ATOM 3358 C CA . VAL A 1 448 ? -15.977 -6.552 -8.470 1.00 89.25 448 VAL A CA 1
ATOM 3359 C C . VAL A 1 448 ? -16.137 -7.950 -9.068 1.00 89.25 448 VAL A C 1
ATOM 3361 O O . VAL A 1 448 ? -15.421 -8.294 -10.001 1.00 89.25 448 VAL A O 1
ATOM 3364 N N . LEU A 1 449 ? -17.058 -8.755 -8.535 1.00 91.81 449 LEU A N 1
ATOM 3365 C CA . LEU A 1 449 ? -17.270 -10.134 -8.978 1.00 91.81 449 LEU A CA 1
ATOM 3366 C C . LEU A 1 449 ? -18.350 -10.259 -10.060 1.00 91.81 449 LEU A C 1
ATOM 3368 O O . LEU A 1 449 ? -18.521 -11.346 -10.601 1.00 91.81 449 LEU A O 1
ATOM 3372 N N . GLY A 1 450 ? -19.094 -9.188 -10.361 1.00 93.69 450 GLY A N 1
ATOM 3373 C CA . GLY A 1 450 ? -20.223 -9.244 -11.293 1.00 93.69 450 GLY A CA 1
ATOM 3374 C C . GLY A 1 450 ? -21.344 -10.178 -10.823 1.00 93.69 450 GLY A C 1
ATOM 3375 O O . GLY A 1 450 ? -21.976 -10.837 -11.644 1.00 93.69 450 GLY A O 1
ATOM 3376 N N . ARG A 1 451 ? -21.569 -10.268 -9.505 1.00 95.62 451 ARG A N 1
ATOM 3377 C CA . ARG A 1 451 ? -22.568 -11.150 -8.875 1.00 95.62 451 ARG A CA 1
ATOM 3378 C C . ARG A 1 451 ? -23.555 -10.355 -8.040 1.00 95.62 451 ARG A C 1
ATOM 3380 O O . ARG A 1 451 ? -23.210 -9.294 -7.523 1.00 95.62 451 ARG A O 1
ATOM 3387 N N . ASN A 1 452 ? -24.759 -10.886 -7.843 1.00 97.12 452 ASN A N 1
ATOM 3388 C CA . ASN A 1 452 ? -25.719 -10.269 -6.937 1.00 97.12 452 ASN A CA 1
ATOM 3389 C C . ASN A 1 452 ? -25.481 -10.768 -5.504 1.00 97.12 452 ASN A C 1
ATOM 3391 O O . ASN A 1 452 ? -26.025 -11.800 -5.108 1.00 97.12 452 ASN A O 1
ATOM 3395 N N . ILE A 1 453 ? -24.665 -10.049 -4.729 1.00 98.19 453 ILE A N 1
ATOM 3396 C CA . ILE A 1 453 ? -24.476 -10.318 -3.298 1.00 98.19 453 ILE A CA 1
ATOM 3397 C C . ILE A 1 453 ? -25.446 -9.421 -2.527 1.00 98.19 453 ILE A C 1
ATOM 3399 O O . ILE A 1 453 ? -25.162 -8.253 -2.271 1.00 98.19 453 ILE A O 1
ATOM 3403 N N . GLU A 1 454 ? -26.601 -9.969 -2.154 1.00 97.94 454 GLU A N 1
ATOM 3404 C CA . GLU A 1 454 ? -27.662 -9.201 -1.490 1.00 97.94 454 GLU A CA 1
ATOM 3405 C C . GLU A 1 454 ? -27.270 -8.801 -0.065 1.00 97.94 454 GLU A C 1
ATOM 3407 O O . GLU A 1 454 ? -27.560 -7.692 0.383 1.00 97.94 454 GLU A O 1
ATOM 3412 N N . TYR A 1 455 ? -26.603 -9.702 0.660 1.00 98.25 455 TYR A N 1
ATOM 3413 C CA . TYR A 1 455 ? -26.057 -9.410 1.979 1.00 98.25 455 TYR A CA 1
ATOM 3414 C C . TYR A 1 455 ? -24.912 -10.351 2.349 1.00 98.25 455 TYR A C 1
ATOM 3416 O O . TYR A 1 455 ? -24.870 -11.510 1.932 1.00 98.25 455 TYR A O 1
ATOM 3424 N N . VAL A 1 456 ? -24.038 -9.853 3.224 1.00 98.62 456 VAL A N 1
ATOM 3425 C CA . VAL A 1 456 ? -23.047 -10.625 3.978 1.00 98.62 456 VAL A CA 1
ATOM 3426 C C . VAL A 1 456 ? -23.273 -10.318 5.454 1.00 98.62 456 VAL A C 1
ATOM 3428 O O . VAL A 1 456 ? -23.275 -9.153 5.846 1.00 98.62 456 VAL A O 1
ATOM 3431 N N . LYS A 1 457 ? -23.470 -11.347 6.276 1.00 98.56 457 LYS A N 1
ATOM 3432 C CA . LYS A 1 457 ? -23.596 -11.224 7.731 1.00 98.56 457 LYS A CA 1
ATOM 3433 C C . LYS A 1 457 ? -22.474 -12.005 8.390 1.00 98.56 457 LYS A C 1
ATOM 3435 O O . LYS A 1 457 ? -22.435 -13.228 8.287 1.00 98.56 457 LYS A O 1
ATOM 3440 N N . PHE A 1 458 ? -21.600 -11.294 9.089 1.00 98.31 458 PHE A N 1
ATOM 3441 C CA . PHE A 1 458 ? -20.627 -11.899 9.990 1.00 98.31 458 PHE A CA 1
ATOM 3442 C C . PHE A 1 458 ? -21.293 -12.099 11.353 1.00 98.31 458 PHE A C 1
ATOM 3444 O O . PHE A 1 458 ? -21.812 -11.153 11.943 1.00 98.31 458 PHE A O 1
ATOM 3451 N N . GLN A 1 459 ? -21.324 -13.339 11.824 1.00 97.50 459 GLN A N 1
ATOM 3452 C CA . GLN A 1 459 ? -22.029 -13.769 13.027 1.00 97.50 459 GLN A CA 1
ATOM 3453 C C . GLN A 1 459 ? -21.067 -14.475 13.980 1.00 97.50 459 GLN A C 1
ATOM 3455 O O . GLN A 1 459 ? -19.987 -14.909 13.579 1.00 97.50 459 GLN A O 1
ATOM 3460 N N . ASN A 1 460 ? -21.454 -14.565 15.257 1.00 95.88 460 ASN A N 1
ATOM 3461 C CA . ASN A 1 460 ? -20.658 -15.209 16.306 1.00 95.88 460 ASN A CA 1
ATOM 3462 C C . ASN A 1 460 ? -19.190 -14.745 16.328 1.00 95.88 460 ASN A C 1
ATOM 3464 O O . ASN A 1 460 ? -18.288 -15.537 16.579 1.00 95.88 460 ASN A O 1
ATOM 3468 N N . VAL A 1 461 ? -18.946 -13.459 16.057 1.00 96.88 461 VAL A N 1
ATOM 3469 C CA . VAL A 1 461 ? -17.599 -12.884 15.986 1.00 96.88 461 VAL A CA 1
ATOM 3470 C C . VAL A 1 461 ? -16.999 -12.838 17.390 1.00 96.88 461 VAL A C 1
ATOM 3472 O O . VAL A 1 461 ? -17.481 -12.101 18.246 1.00 96.88 461 VAL A O 1
ATOM 3475 N N . ARG A 1 462 ? -15.963 -13.642 17.647 1.00 94.62 462 ARG A N 1
ATOM 3476 C CA . ARG A 1 462 ? -15.308 -13.746 18.967 1.00 94.62 462 ARG A CA 1
ATOM 3477 C C . ARG A 1 462 ? -13.887 -14.307 18.857 1.00 94.62 462 ARG A C 1
ATOM 3479 O O . ARG A 1 462 ? -13.582 -14.968 17.867 1.00 94.62 462 ARG A O 1
ATOM 3486 N N . PRO A 1 463 ? -12.994 -14.089 19.837 1.00 93.25 463 PRO A N 1
ATOM 3487 C CA . PRO A 1 463 ? -11.728 -14.815 19.895 1.00 93.25 463 PRO A CA 1
ATOM 3488 C C . PRO A 1 463 ? -11.944 -16.288 20.296 1.00 93.25 463 PRO A C 1
ATOM 3490 O O . PRO A 1 463 ? -13.013 -16.682 20.772 1.00 93.25 463 PRO A O 1
ATOM 3493 N N . GLY A 1 464 ? -10.911 -17.109 20.115 1.00 90.94 464 GLY A N 1
ATOM 3494 C CA . GLY A 1 464 ? -10.925 -18.538 20.421 1.00 90.94 464 GLY A CA 1
ATOM 3495 C C . GLY A 1 464 ? -11.691 -19.377 19.393 1.00 90.94 464 GLY A C 1
ATOM 3496 O O . GLY A 1 464 ? -12.761 -19.913 19.690 1.00 90.94 464 GLY A O 1
ATOM 3497 N N . ALA A 1 465 ? -11.107 -19.560 18.208 1.00 91.06 465 ALA A N 1
ATOM 3498 C CA . ALA A 1 465 ? -11.623 -20.424 17.142 1.00 91.06 465 ALA A CA 1
ATOM 3499 C C . ALA A 1 465 ? -11.623 -21.924 17.486 1.00 91.06 465 ALA A C 1
ATOM 3501 O O . ALA A 1 465 ? -12.157 -22.730 16.727 1.00 91.06 465 ALA A O 1
ATOM 3502 N N . GLY A 1 466 ? -11.009 -22.305 18.611 1.00 84.56 466 GLY A N 1
ATOM 3503 C CA . GLY A 1 466 ? -10.932 -23.686 19.096 1.00 84.56 466 GLY A CA 1
ATOM 3504 C C . GLY A 1 466 ? -9.683 -24.443 18.641 1.00 84.56 466 GLY A C 1
ATOM 3505 O O . GLY A 1 466 ? -9.479 -25.577 19.060 1.00 84.56 466 GLY A O 1
ATOM 3506 N N . ARG A 1 467 ? -8.806 -23.816 17.843 1.00 88.12 467 ARG A N 1
ATOM 3507 C CA . ARG A 1 467 ? -7.551 -24.436 17.375 1.00 88.12 467 ARG A CA 1
ATOM 3508 C C . ARG A 1 467 ? -6.339 -24.148 18.265 1.00 88.12 467 ARG A C 1
ATOM 3510 O O . ARG A 1 467 ? -5.338 -24.854 18.171 1.00 88.12 467 ARG A O 1
ATOM 3517 N N . ARG A 1 468 ? -6.371 -23.089 19.087 1.00 90.88 468 ARG A N 1
ATOM 3518 C CA . ARG A 1 468 ? -5.245 -22.675 19.945 1.00 90.88 468 ARG A CA 1
ATOM 3519 C C . ARG A 1 468 ? -5.630 -22.725 21.423 1.00 90.88 468 ARG A C 1
ATOM 3521 O O . ARG A 1 468 ? -6.670 -22.218 21.832 1.00 90.88 468 ARG A O 1
ATOM 3528 N N . THR A 1 469 ? -4.739 -23.279 22.244 1.00 91.31 469 THR A N 1
ATOM 3529 C CA . THR A 1 469 ? -4.918 -23.397 23.705 1.00 91.31 469 THR A CA 1
ATOM 3530 C C . THR A 1 469 ? -4.262 -22.258 24.493 1.00 91.31 469 THR A C 1
ATOM 3532 O O . THR A 1 469 ? -4.506 -22.100 25.686 1.00 91.31 469 THR A O 1
ATOM 3535 N N . HIS A 1 470 ? -3.419 -21.442 23.852 1.00 94.25 470 HIS A N 1
ATOM 3536 C CA . HIS A 1 470 ? -2.701 -20.359 24.522 1.00 94.25 470 HIS A CA 1
ATOM 3537 C C . HIS A 1 470 ? -3.645 -19.207 24.907 1.00 94.25 470 HIS A C 1
ATOM 3539 O O . HIS A 1 470 ? -4.366 -18.682 24.057 1.00 94.25 470 HIS A O 1
ATOM 3545 N N . LYS A 1 471 ? -3.564 -18.730 26.159 1.00 91.88 471 LYS A N 1
ATOM 3546 C CA . LYS A 1 471 ? -4.450 -17.682 26.711 1.00 91.88 471 LYS A CA 1
ATOM 3547 C C . LYS A 1 471 ? -4.505 -16.410 25.859 1.00 91.88 471 LYS A C 1
ATOM 3549 O O . LYS A 1 471 ? -5.574 -15.850 25.657 1.00 91.88 471 LYS A O 1
ATOM 3554 N N . LEU A 1 472 ? -3.360 -15.967 25.326 1.00 90.31 472 LEU A N 1
ATOM 3555 C CA . LEU A 1 472 ? -3.297 -14.805 24.425 1.00 90.31 472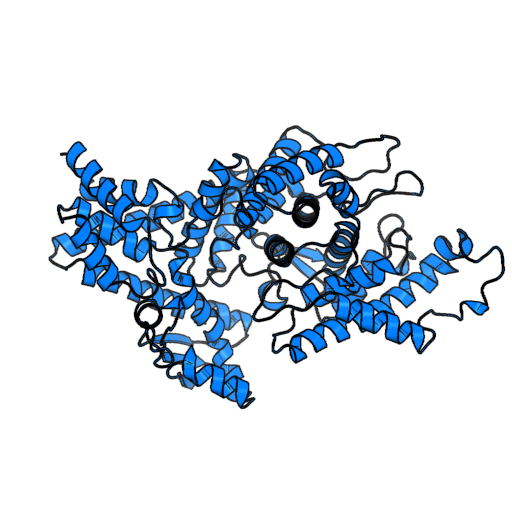 LEU A CA 1
ATOM 3556 C C . LEU A 1 472 ? -4.181 -15.001 23.181 1.00 90.31 472 LEU A C 1
ATOM 3558 O O . LEU A 1 472 ? -4.893 -14.086 22.788 1.00 90.31 472 LEU A O 1
ATOM 3562 N N . ALA A 1 473 ? -4.150 -16.195 22.587 1.00 90.31 473 ALA A N 1
ATOM 3563 C CA . ALA A 1 473 ? -4.901 -16.501 21.376 1.00 90.31 473 ALA A CA 1
ATOM 3564 C C . ALA A 1 473 ? -6.408 -16.597 21.648 1.00 90.31 473 ALA A C 1
ATOM 3566 O O . ALA A 1 473 ? -7.209 -16.133 20.848 1.00 90.31 473 ALA A O 1
ATOM 3567 N N . GLN A 1 474 ? -6.784 -17.124 22.814 1.00 91.56 474 GLN A N 1
ATOM 3568 C CA . GLN A 1 474 ? -8.177 -17.186 23.261 1.00 91.56 474 GLN A CA 1
ATOM 3569 C C . GLN A 1 474 ? -8.742 -15.820 23.673 1.00 91.56 474 GLN A C 1
ATOM 3571 O O . GLN A 1 474 ? -9.954 -15.641 23.671 1.00 91.56 474 GLN A O 1
ATOM 3576 N N . LYS A 1 475 ? -7.879 -14.859 24.029 1.00 90.56 475 LYS A N 1
ATOM 3577 C CA . LYS A 1 475 ? -8.284 -13.511 24.446 1.00 90.56 475 LYS A CA 1
ATOM 3578 C C . LYS A 1 475 ? -8.440 -12.535 23.278 1.00 90.56 475 LYS A C 1
ATOM 3580 O O . LYS A 1 475 ? -9.312 -11.679 23.327 1.00 90.56 475 LYS A O 1
ATOM 3585 N N . TYR A 1 476 ? -7.585 -12.623 22.263 1.00 92.50 476 TYR A N 1
ATOM 3586 C CA . TYR A 1 476 ? -7.438 -11.584 21.241 1.00 92.50 476 TYR A CA 1
ATOM 3587 C C . TYR A 1 476 ? -7.793 -12.107 19.847 1.00 92.50 476 TYR A C 1
ATOM 3589 O O . TYR A 1 476 ? -7.199 -13.072 19.356 1.00 92.50 476 TYR A O 1
ATOM 3597 N N . PHE A 1 477 ? -8.754 -11.439 19.203 1.00 93.19 477 PHE A N 1
ATOM 3598 C CA . PHE A 1 477 ? -9.386 -11.887 17.960 1.00 93.19 477 PHE A CA 1
ATOM 3599 C C . PHE A 1 477 ? -8.393 -12.113 16.810 1.00 93.19 477 PHE A C 1
ATOM 3601 O O . PHE A 1 477 ? -8.509 -13.105 16.095 1.00 93.19 477 PHE A O 1
ATOM 3608 N N . ALA A 1 478 ? -7.369 -11.265 16.662 1.00 90.50 478 ALA A N 1
ATOM 3609 C CA . ALA A 1 478 ? -6.413 -11.376 15.555 1.00 90.50 478 ALA A CA 1
ATOM 3610 C C . ALA A 1 478 ? -5.595 -12.680 15.584 1.00 90.50 478 ALA A C 1
ATOM 3612 O O . ALA A 1 478 ? -5.099 -13.136 14.552 1.00 90.50 478 ALA A O 1
ATOM 3613 N N . PHE A 1 479 ? -5.429 -13.297 16.758 1.00 91.38 479 PHE A N 1
ATOM 3614 C CA . PHE A 1 479 ? -4.653 -14.526 16.881 1.00 91.38 479 PHE A CA 1
ATOM 3615 C C . PHE A 1 479 ? -5.500 -15.779 16.685 1.00 91.38 479 PHE A C 1
ATOM 3617 O O . PHE A 1 479 ? -4.965 -16.783 16.219 1.00 91.38 479 PHE A O 1
ATOM 3624 N N . ASP A 1 480 ? -6.776 -15.783 17.052 1.00 93.50 480 ASP A N 1
ATOM 3625 C CA . ASP A 1 480 ? -7.619 -16.970 16.896 1.00 93.50 480 ASP A CA 1
ATOM 3626 C C . ASP A 1 480 ? -9.100 -16.624 16.756 1.00 93.50 480 ASP A C 1
ATOM 3628 O O . ASP A 1 480 ? -9.910 -17.028 17.580 1.00 93.50 480 ASP A O 1
ATOM 3632 N N . GLY A 1 481 ? -9.458 -15.837 15.744 1.00 94.81 481 GLY A N 1
ATOM 3633 C CA . GLY A 1 481 ? -10.841 -15.426 15.518 1.00 94.81 481 GLY A CA 1
ATOM 3634 C C . GLY A 1 481 ? -11.758 -16.593 15.148 1.00 94.81 481 GLY A C 1
ATOM 3635 O O . GLY A 1 481 ? -11.402 -17.443 14.336 1.00 94.81 481 GLY A O 1
ATOM 3636 N N . TYR A 1 482 ? -12.956 -16.598 15.718 1.00 96.81 482 TYR A N 1
ATOM 3637 C CA . TYR A 1 482 ? -14.097 -17.407 15.313 1.00 96.81 482 TYR A CA 1
ATOM 3638 C C . TYR A 1 482 ? -15.109 -16.483 14.634 1.00 96.81 482 TYR A C 1
ATOM 3640 O O . TYR A 1 482 ? -15.444 -15.430 15.185 1.00 96.81 482 TYR A O 1
ATOM 3648 N N . VAL A 1 483 ? -15.580 -16.865 13.449 1.00 98.19 483 VAL A N 1
ATOM 3649 C CA . VAL A 1 483 ? -16.599 -16.129 12.693 1.00 98.19 483 VAL A CA 1
ATOM 3650 C C . VAL A 1 483 ? -17.450 -17.130 11.923 1.00 98.19 483 VAL A C 1
ATOM 3652 O O . VAL A 1 483 ? -16.910 -17.971 11.204 1.00 98.19 483 VAL A O 1
ATOM 3655 N N . ASP A 1 484 ? -18.763 -16.989 12.036 1.00 98.50 484 ASP A N 1
ATOM 3656 C CA . ASP A 1 484 ? -19.725 -17.621 11.140 1.00 98.50 484 ASP A CA 1
ATOM 3657 C C . ASP A 1 484 ? -20.152 -16.607 10.075 1.00 98.50 484 ASP A C 1
ATOM 3659 O O . ASP A 1 484 ? -20.167 -15.396 10.315 1.00 98.50 484 ASP A O 1
ATOM 3663 N N . VAL A 1 485 ? -20.488 -17.084 8.881 1.00 98.69 485 VAL A N 1
ATOM 3664 C CA . VAL A 1 485 ? -20.947 -16.231 7.782 1.00 98.69 485 VAL A CA 1
ATOM 3665 C C . VAL A 1 485 ? -22.246 -16.762 7.212 1.00 98.69 485 VAL A C 1
ATOM 3667 O O . VAL A 1 485 ? -22.315 -17.901 6.756 1.00 98.69 485 VAL A O 1
ATOM 3670 N N . GLU A 1 486 ? -23.256 -15.897 7.163 1.00 98.69 486 GLU A N 1
ATOM 3671 C CA . GLU A 1 486 ? -24.420 -16.075 6.300 1.00 98.69 486 GLU A CA 1
ATOM 3672 C C . GLU A 1 486 ? -24.305 -15.099 5.126 1.00 98.69 486 GLU A C 1
ATOM 3674 O O . GLU A 1 486 ? -24.214 -13.885 5.318 1.00 98.69 486 GLU A O 1
ATOM 3679 N N . VAL A 1 487 ? -24.314 -15.619 3.903 1.00 98.62 487 VAL A N 1
ATOM 3680 C CA . VAL A 1 487 ? -24.234 -14.812 2.681 1.00 98.62 487 VAL A CA 1
ATOM 3681 C C . VAL A 1 487 ? -25.344 -15.213 1.722 1.00 98.62 487 VAL A C 1
ATOM 3683 O O . VAL A 1 487 ? -25.626 -16.400 1.556 1.00 98.62 487 VAL A O 1
ATOM 3686 N N . LYS A 1 488 ? -25.979 -14.228 1.084 1.00 98.50 488 LYS A N 1
ATOM 3687 C CA . LYS A 1 488 ? -26.952 -14.470 0.017 1.00 98.50 488 LYS A CA 1
ATOM 3688 C C . LYS A 1 488 ? -26.381 -14.010 -1.314 1.00 98.50 488 LYS A C 1
ATOM 3690 O O . LYS A 1 488 ? -26.143 -12.819 -1.503 1.00 98.50 488 LYS A O 1
ATOM 3695 N N . VAL A 1 489 ? -26.157 -14.969 -2.206 1.00 98.12 489 VAL A N 1
ATOM 3696 C CA . VAL A 1 489 ? -25.565 -14.751 -3.528 1.00 98.12 489 VAL A CA 1
ATOM 3697 C C . VAL A 1 489 ? -26.499 -15.327 -4.578 1.00 98.12 489 VAL A C 1
ATOM 3699 O O . VAL A 1 489 ? -26.916 -16.481 -4.465 1.00 98.12 489 VAL A O 1
ATOM 3702 N N . ASP A 1 490 ? -26.843 -14.517 -5.576 1.00 97.31 490 ASP A N 1
ATOM 3703 C CA . ASP A 1 490 ? -27.676 -14.907 -6.717 1.00 97.31 490 ASP A CA 1
ATOM 3704 C C . ASP A 1 490 ? -28.997 -15.577 -6.275 1.00 97.31 490 ASP A C 1
ATOM 3706 O O . ASP A 1 490 ? -29.413 -16.614 -6.788 1.00 97.31 490 ASP A O 1
ATOM 3710 N N . GLY A 1 491 ? -29.646 -15.007 -5.251 1.00 96.88 491 GLY A N 1
ATOM 3711 C CA . GLY A 1 491 ? -30.912 -15.493 -4.693 1.00 96.88 491 GLY A CA 1
ATOM 3712 C C . GLY A 1 491 ? -30.799 -16.662 -3.703 1.00 96.88 491 GLY A C 1
ATOM 3713 O O . GLY A 1 491 ? -31.774 -16.952 -3.007 1.00 96.88 491 GLY A O 1
ATOM 3714 N N . LYS A 1 492 ? -29.630 -17.304 -3.570 1.00 98.25 492 LYS A N 1
ATOM 3715 C CA . LYS A 1 492 ? -29.417 -18.463 -2.687 1.00 98.25 492 LYS A CA 1
ATOM 3716 C C . LYS A 1 492 ? -28.661 -18.085 -1.414 1.00 98.25 492 LYS A C 1
ATOM 3718 O O . LYS A 1 492 ? -27.676 -17.354 -1.454 1.00 98.25 492 LYS A O 1
ATOM 3723 N N . VAL A 1 493 ? -29.122 -18.611 -0.278 1.00 98.56 493 VAL A N 1
ATOM 3724 C CA . VAL A 1 493 ? -28.492 -18.413 1.036 1.00 98.56 493 VAL A CA 1
ATOM 3725 C C . VAL A 1 493 ? -27.480 -19.523 1.301 1.00 98.56 493 VAL A C 1
ATOM 3727 O O . VAL A 1 493 ? -27.793 -20.706 1.164 1.00 98.56 493 VAL A O 1
ATOM 3730 N N . TYR A 1 494 ? -26.285 -19.129 1.726 1.00 98.56 494 TYR A N 1
ATOM 3731 C CA . TYR A 1 494 ? -25.199 -20.004 2.142 1.00 98.56 494 TYR A CA 1
ATOM 3732 C C . TYR A 1 494 ? -24.812 -19.685 3.582 1.00 98.56 494 TYR A C 1
ATOM 3734 O O . TYR A 1 494 ? -24.797 -18.520 3.987 1.00 98.56 494 TYR A O 1
ATOM 3742 N N . ARG A 1 495 ? -24.498 -20.728 4.350 1.00 98.56 495 ARG A N 1
ATOM 3743 C CA . ARG A 1 495 ? -24.071 -20.626 5.746 1.00 98.56 495 ARG A CA 1
ATOM 3744 C C . ARG A 1 495 ? -22.763 -21.364 5.934 1.00 98.56 495 ARG A C 1
ATOM 3746 O O . ARG A 1 495 ? -22.620 -22.500 5.484 1.00 98.56 495 ARG A O 1
ATOM 3753 N N . PHE A 1 496 ? -21.834 -20.700 6.597 1.00 98.44 496 PHE A N 1
ATOM 3754 C CA . PHE A 1 496 ? -20.504 -21.203 6.867 1.00 98.44 496 PHE A CA 1
ATOM 3755 C C . PHE A 1 496 ? -20.188 -21.012 8.337 1.00 98.44 496 PHE A C 1
ATOM 3757 O O . PHE A 1 496 ? -20.325 -19.907 8.857 1.00 98.44 496 PHE A O 1
ATOM 3764 N N . GLU A 1 497 ? -19.733 -22.077 8.978 1.00 98.00 497 GLU A N 1
ATOM 3765 C CA . GLU A 1 497 ? -19.303 -22.033 10.368 1.00 98.00 497 GLU A CA 1
ATOM 3766 C C . GLU A 1 497 ? -17.780 -21.954 10.450 1.00 98.00 497 GLU A C 1
ATOM 3768 O O . GLU A 1 497 ? -17.062 -22.521 9.612 1.00 98.00 497 GLU A O 1
ATOM 3773 N N . ASN A 1 498 ? -17.301 -21.218 11.453 1.00 97.00 498 ASN A N 1
ATOM 3774 C CA . ASN A 1 498 ? -15.894 -21.101 11.823 1.00 97.00 498 ASN A CA 1
ATOM 3775 C C . ASN A 1 498 ? -14.957 -20.908 10.616 1.00 97.00 498 ASN A C 1
ATOM 3777 O O . ASN A 1 498 ? -14.083 -21.737 10.324 1.00 97.00 498 ASN A O 1
ATOM 3781 N N . ILE A 1 499 ? -15.159 -19.815 9.875 1.00 97.50 499 ILE A N 1
ATOM 3782 C CA . ILE A 1 499 ? -14.559 -19.649 8.546 1.00 97.50 499 ILE A CA 1
ATOM 3783 C C . ILE A 1 499 ? -13.033 -19.723 8.531 1.00 97.50 499 ILE A C 1
ATOM 3785 O O . ILE A 1 499 ? -12.463 -20.215 7.559 1.00 97.50 499 ILE A O 1
ATOM 3789 N N . TYR A 1 500 ? -12.373 -19.293 9.606 1.00 95.31 500 TYR A N 1
ATOM 3790 C CA . TYR A 1 500 ? -10.916 -19.252 9.677 1.00 95.31 500 TYR A CA 1
ATOM 3791 C C . TYR A 1 500 ? -10.275 -20.588 10.041 1.00 95.31 500 TYR A C 1
ATOM 3793 O O . TYR A 1 500 ? -9.183 -20.874 9.552 1.00 95.31 500 TYR A O 1
ATOM 3801 N N . ALA A 1 501 ? -10.905 -21.384 10.908 1.00 95.50 501 ALA A N 1
ATOM 3802 C CA . ALA A 1 501 ? -10.316 -22.634 11.387 1.00 95.50 501 ALA A CA 1
ATOM 3803 C C . ALA A 1 501 ? -10.823 -23.873 10.638 1.00 95.50 501 ALA A C 1
ATOM 3805 O O . ALA A 1 501 ? -10.135 -24.888 10.668 1.00 95.50 501 ALA A O 1
ATOM 3806 N N . GLN A 1 502 ? -11.979 -23.788 9.971 1.00 96.06 502 GLN A N 1
ATOM 3807 C CA . GLN A 1 502 ? -12.626 -24.934 9.333 1.00 96.06 502 GLN A CA 1
ATOM 3808 C C . GLN A 1 502 ? -13.001 -24.649 7.876 1.00 96.06 502 GLN A C 1
ATOM 3810 O O . GLN A 1 502 ? -12.356 -25.155 6.963 1.00 96.06 502 GLN A O 1
ATOM 3815 N N . THR A 1 503 ? -14.000 -23.791 7.626 1.00 97.31 503 THR A N 1
ATOM 3816 C CA . THR A 1 503 ? -14.613 -23.694 6.288 1.00 97.31 503 THR A CA 1
ATOM 3817 C C . THR A 1 503 ? -13.626 -23.347 5.168 1.00 97.31 503 THR A C 1
ATOM 3819 O O . THR A 1 503 ? -13.656 -24.012 4.131 1.00 97.31 503 THR A O 1
ATOM 3822 N N . ILE A 1 504 ? -12.804 -22.299 5.332 1.00 96.81 504 ILE A N 1
ATOM 3823 C CA . ILE A 1 504 ? -11.851 -21.874 4.294 1.00 96.81 504 ILE A CA 1
ATOM 3824 C C . ILE A 1 504 ? -10.702 -22.887 4.162 1.00 96.81 504 ILE A C 1
ATOM 3826 O O . ILE A 1 504 ? -10.452 -23.309 3.031 1.00 96.81 504 ILE A O 1
ATOM 3830 N N . PRO A 1 505 ? -10.023 -23.313 5.252 1.00 95.56 505 PRO A N 1
ATOM 3831 C CA . PRO A 1 505 ? -8.999 -24.354 5.169 1.00 95.56 505 PRO A CA 1
ATOM 3832 C C . PRO A 1 505 ? -9.475 -25.623 4.456 1.00 95.56 505 PRO A C 1
ATOM 3834 O O . PRO A 1 505 ? -8.824 -26.057 3.508 1.00 95.56 505 PRO A O 1
ATOM 3837 N N . ASP A 1 506 ? -10.632 -26.162 4.848 1.00 97.56 506 ASP A N 1
ATOM 3838 C CA . ASP A 1 506 ? -11.169 -27.402 4.284 1.00 97.56 506 ASP A CA 1
ATOM 3839 C C . ASP A 1 506 ? -11.465 -27.252 2.788 1.00 97.56 506 ASP A C 1
ATOM 3841 O O . ASP A 1 506 ? -11.094 -28.114 1.994 1.00 97.56 506 ASP A O 1
ATOM 3845 N N . ALA A 1 507 ? -12.075 -26.131 2.380 1.00 97.88 507 ALA A N 1
ATOM 3846 C CA . ALA A 1 507 ? -12.389 -25.865 0.975 1.00 97.88 507 ALA A CA 1
ATOM 3847 C C . ALA A 1 507 ? -11.125 -25.770 0.106 1.00 97.88 507 ALA A C 1
ATOM 3849 O O . ALA A 1 507 ? -11.082 -26.315 -0.997 1.00 97.88 507 ALA A O 1
ATOM 3850 N N . VAL A 1 508 ? -10.084 -25.094 0.607 1.00 95.88 508 VAL A N 1
ATOM 3851 C CA . VAL A 1 508 ? -8.808 -24.939 -0.108 1.00 95.88 508 VAL A CA 1
ATOM 3852 C C . VAL A 1 508 ? -8.081 -26.278 -0.223 1.00 95.88 508 VAL A C 1
ATOM 3854 O O . VAL A 1 508 ? -7.633 -26.624 -1.313 1.00 95.88 508 VAL A O 1
ATOM 3857 N N . VAL A 1 509 ? -7.978 -27.040 0.870 1.00 96.44 509 VAL A N 1
ATOM 3858 C CA . VAL A 1 509 ? -7.272 -28.333 0.892 1.00 96.44 509 VAL A CA 1
ATOM 3859 C C . VAL A 1 509 ? -7.988 -29.377 0.036 1.00 96.44 509 VAL A C 1
ATOM 3861 O O . VAL A 1 509 ? -7.329 -30.127 -0.681 1.00 96.44 509 VAL A O 1
ATOM 3864 N N . ALA A 1 510 ? -9.323 -29.406 0.062 1.00 97.38 510 ALA A N 1
ATOM 3865 C CA . ALA A 1 510 ? -10.118 -30.312 -0.765 1.00 97.38 510 ALA A CA 1
ATOM 3866 C C . ALA A 1 510 ? -10.176 -29.898 -2.248 1.00 97.38 510 ALA A C 1
ATOM 3868 O O . ALA A 1 510 ? -10.596 -30.694 -3.086 1.00 97.38 510 ALA A O 1
ATOM 3869 N N . GLY A 1 511 ? -9.781 -28.665 -2.589 1.00 96.12 511 GLY A N 1
ATOM 3870 C CA . GLY A 1 511 ? -9.929 -28.128 -3.943 1.00 96.12 511 GLY A CA 1
ATOM 3871 C C . GLY A 1 511 ? -11.391 -27.929 -4.361 1.00 96.12 511 GLY A C 1
ATOM 3872 O O . GLY A 1 511 ? -11.711 -28.053 -5.544 1.00 96.12 511 GLY A O 1
ATOM 3873 N N . ASP A 1 512 ? -12.275 -27.631 -3.404 1.00 97.62 512 ASP A N 1
ATOM 3874 C CA . ASP A 1 512 ? -13.718 -27.469 -3.612 1.00 97.62 512 ASP A CA 1
ATOM 3875 C C . ASP A 1 512 ? -14.022 -26.133 -4.309 1.00 97.62 512 ASP A C 1
ATOM 3877 O O . ASP A 1 512 ? -14.236 -25.095 -3.676 1.00 97.62 512 ASP A O 1
ATOM 3881 N N . LYS A 1 513 ? -13.986 -26.147 -5.645 1.00 96.56 513 LYS A N 1
ATOM 3882 C CA . LYS A 1 513 ? -14.144 -24.943 -6.474 1.00 96.56 513 LYS A CA 1
ATOM 3883 C C . LYS A 1 513 ? -15.498 -24.263 -6.287 1.00 96.56 513 LYS A C 1
ATOM 3885 O O . LYS A 1 513 ? -15.532 -23.037 -6.259 1.00 96.56 513 LYS A O 1
ATOM 3890 N N . ASP A 1 514 ? -16.572 -25.029 -6.117 1.00 96.31 514 ASP A N 1
ATOM 3891 C CA . ASP A 1 514 ? -17.925 -24.486 -5.964 1.00 96.31 514 ASP A CA 1
ATOM 3892 C C . ASP A 1 514 ? -18.054 -23.737 -4.637 1.00 96.31 514 ASP A C 1
ATOM 3894 O O . ASP A 1 514 ? -18.583 -22.625 -4.573 1.00 96.31 514 ASP A O 1
ATOM 3898 N N . LYS A 1 515 ? -17.498 -24.302 -3.561 1.00 97.38 515 LYS A N 1
ATOM 3899 C CA . LYS A 1 515 ? -17.467 -23.629 -2.262 1.00 97.38 515 LYS A CA 1
ATOM 3900 C C . LYS A 1 515 ? -16.540 -22.416 -2.273 1.00 97.38 515 LYS A C 1
ATOM 3902 O O . LYS A 1 515 ? -16.896 -21.378 -1.713 1.00 97.38 515 LYS A O 1
ATOM 3907 N N . LEU A 1 516 ? -15.379 -22.512 -2.924 1.00 97.06 516 LEU A N 1
ATOM 3908 C CA . LEU A 1 516 ? -14.435 -21.398 -3.064 1.00 97.06 516 LEU A CA 1
ATOM 3909 C C . LEU A 1 516 ? -15.026 -20.227 -3.865 1.00 97.06 516 LEU A C 1
ATOM 3911 O O . LEU A 1 516 ? -14.773 -19.072 -3.513 1.00 97.06 516 LEU A O 1
ATOM 3915 N N . ASP A 1 517 ? -15.851 -20.511 -4.874 1.00 96.50 517 ASP A N 1
ATOM 3916 C CA . ASP A 1 517 ? -16.567 -19.505 -5.664 1.00 96.50 517 ASP A CA 1
ATOM 3917 C C . ASP A 1 517 ? -17.569 -18.686 -4.829 1.00 96.50 517 ASP A C 1
ATOM 3919 O O . ASP A 1 517 ? -17.748 -17.491 -5.068 1.00 96.50 517 ASP A O 1
ATOM 3923 N N . ILE A 1 518 ? -18.166 -19.287 -3.796 1.00 98.06 518 ILE A N 1
ATOM 3924 C CA . ILE A 1 518 ? -18.999 -18.558 -2.829 1.00 98.06 518 ILE A CA 1
ATOM 3925 C C . ILE A 1 518 ? -18.142 -17.875 -1.755 1.00 98.06 518 ILE A C 1
ATOM 3927 O O . ILE A 1 518 ? -18.434 -16.748 -1.354 1.00 98.06 518 ILE A O 1
ATOM 3931 N N . ILE A 1 519 ? -17.059 -18.509 -1.291 1.00 97.94 519 ILE A N 1
ATOM 3932 C CA . ILE A 1 519 ? -16.160 -17.938 -0.271 1.00 97.94 519 ILE A CA 1
ATOM 3933 C C . ILE A 1 519 ? -15.577 -16.593 -0.724 1.00 97.94 519 ILE A C 1
ATOM 3935 O O . ILE A 1 519 ? -15.516 -15.648 0.069 1.00 97.94 519 ILE A O 1
ATOM 3939 N N . GLN A 1 520 ? -15.192 -16.454 -1.997 1.00 95.44 520 GLN A N 1
ATOM 3940 C CA . GLN A 1 520 ? -14.662 -15.186 -2.519 1.00 95.44 520 GLN A CA 1
ATOM 3941 C C . GLN A 1 520 ? -15.643 -14.005 -2.398 1.00 95.44 520 GLN A C 1
ATOM 3943 O O . GLN A 1 520 ? -15.192 -12.862 -2.348 1.00 95.44 520 GLN A O 1
ATOM 3948 N N . CYS A 1 521 ? -16.953 -14.256 -2.265 1.00 96.81 521 CYS A N 1
ATOM 3949 C CA . CYS A 1 521 ? -17.975 -13.222 -2.070 1.00 96.81 521 CYS A CA 1
ATOM 3950 C C . CYS A 1 521 ? -17.941 -12.559 -0.682 1.00 96.81 521 CYS A C 1
ATOM 3952 O O . CYS A 1 521 ? -18.591 -11.534 -0.493 1.00 96.81 521 CYS A O 1
ATOM 3954 N N . PHE A 1 522 ? -17.201 -13.105 0.291 1.00 96.88 522 PHE A N 1
ATOM 3955 C CA . PHE A 1 522 ? -17.055 -12.493 1.620 1.00 96.88 522 PHE A CA 1
ATOM 3956 C C . PHE A 1 522 ? -15.629 -12.517 2.182 1.00 96.88 522 PHE A C 1
ATOM 3958 O O . PHE A 1 522 ? -15.338 -11.781 3.127 1.00 96.88 522 PHE A O 1
ATOM 3965 N N . ALA A 1 523 ? -14.729 -13.341 1.632 1.00 94.50 523 ALA A N 1
ATOM 3966 C CA . ALA A 1 523 ? -13.412 -13.597 2.215 1.00 94.50 523 ALA A CA 1
ATOM 3967 C C . ALA A 1 523 ? -12.610 -12.314 2.468 1.00 94.50 523 ALA A C 1
ATOM 3969 O O . ALA A 1 523 ? -12.034 -12.153 3.541 1.00 94.50 523 ALA A O 1
ATOM 3970 N N . VAL A 1 524 ? -12.622 -11.366 1.528 1.00 91.69 524 VAL A N 1
ATOM 3971 C CA . VAL A 1 524 ? -11.895 -10.095 1.673 1.00 91.69 524 VAL A CA 1
ATOM 3972 C C . VAL A 1 524 ? -12.458 -9.250 2.824 1.00 91.69 524 VAL A C 1
ATOM 3974 O O . VAL A 1 524 ? -11.688 -8.663 3.578 1.00 91.69 524 VAL A O 1
ATOM 3977 N N . GLY A 1 525 ? -13.782 -9.245 3.014 1.00 94.50 525 GLY A N 1
ATOM 3978 C CA . GLY A 1 525 ? -14.423 -8.592 4.158 1.00 94.50 525 GLY A CA 1
ATOM 3979 C C . GLY A 1 525 ? -14.049 -9.249 5.488 1.00 94.50 525 GLY A C 1
ATOM 3980 O O . GLY A 1 525 ? -13.810 -8.559 6.470 1.00 94.50 525 GLY A O 1
ATOM 3981 N N . SER A 1 526 ? -13.887 -10.575 5.520 1.00 94.69 526 SER A N 1
ATOM 3982 C CA . SER A 1 526 ? -13.407 -11.260 6.728 1.00 94.69 526 SER A CA 1
ATOM 3983 C C . SER A 1 526 ? -11.978 -10.830 7.107 1.00 94.69 526 SER A C 1
ATOM 3985 O O . SER A 1 526 ? -11.691 -10.577 8.273 1.00 94.69 526 SER A O 1
ATOM 3987 N N . VAL A 1 527 ? -11.095 -10.610 6.126 1.00 92.25 527 VAL A N 1
ATOM 3988 C CA . VAL A 1 527 ? -9.735 -10.105 6.393 1.00 92.25 527 VAL A CA 1
ATOM 3989 C C . VAL A 1 527 ? -9.768 -8.733 7.080 1.00 92.25 527 VAL A C 1
ATOM 3991 O O . VAL A 1 527 ? -8.952 -8.485 7.964 1.00 92.25 527 VAL A O 1
ATOM 3994 N N . ASP A 1 528 ? -10.730 -7.872 6.738 1.00 93.00 528 ASP A N 1
ATOM 3995 C CA . ASP A 1 528 ? -10.926 -6.575 7.399 1.00 93.00 528 ASP A CA 1
ATOM 3996 C C . ASP A 1 528 ? -11.206 -6.737 8.907 1.00 93.00 528 ASP A C 1
ATOM 3998 O O . ASP A 1 528 ? -10.583 -6.055 9.718 1.00 93.00 528 ASP A O 1
ATOM 4002 N N . LEU A 1 529 ? -12.018 -7.730 9.314 1.00 94.31 529 LEU A N 1
ATOM 4003 C CA . LEU A 1 529 ? -12.258 -8.036 10.737 1.00 94.31 529 LEU A CA 1
ATOM 4004 C C . LEU A 1 529 ? -10.956 -8.319 11.495 1.00 94.31 529 LEU A C 1
ATOM 4006 O O . LEU A 1 529 ? -10.794 -7.884 12.634 1.00 94.31 529 LEU A O 1
ATOM 4010 N N . LEU A 1 530 ? -10.023 -9.056 10.881 1.00 91.88 530 LEU A N 1
ATOM 4011 C CA . LEU A 1 530 ? -8.732 -9.376 11.503 1.00 91.88 530 LEU A CA 1
ATOM 4012 C C . LEU A 1 530 ? -7.859 -8.125 11.682 1.00 91.88 530 LEU A C 1
ATOM 4014 O O . LEU A 1 530 ? -7.071 -8.056 12.627 1.00 91.88 530 LEU A O 1
ATOM 4018 N N . ASN A 1 531 ? -8.042 -7.128 10.816 1.00 91.38 531 ASN A N 1
ATOM 4019 C CA . ASN A 1 531 ? -7.314 -5.862 10.823 1.00 91.38 531 ASN A CA 1
ATOM 4020 C C . ASN A 1 531 ? -8.079 -4.725 11.512 1.00 91.38 531 ASN A C 1
ATOM 4022 O O . ASN A 1 531 ? -7.587 -3.599 11.549 1.00 91.38 531 ASN A O 1
ATOM 4026 N N . ALA A 1 532 ? -9.258 -4.986 12.081 1.00 91.75 532 ALA A N 1
ATOM 4027 C CA . ALA A 1 532 ? -10.133 -3.950 12.620 1.00 91.75 532 ALA A CA 1
ATOM 4028 C C . ALA A 1 532 ? -9.452 -3.079 13.692 1.00 91.75 532 ALA A C 1
ATOM 4030 O O . ALA A 1 532 ? -9.682 -1.867 13.741 1.00 91.75 532 ALA A O 1
ATOM 4031 N N . GLY A 1 533 ? -8.547 -3.663 14.483 1.00 89.62 533 GLY A N 1
ATOM 4032 C CA . GLY A 1 533 ? -7.720 -2.958 15.466 1.00 89.62 533 GLY A CA 1
ATOM 4033 C C . GLY A 1 533 ? -6.792 -1.878 14.889 1.00 89.62 533 GLY A C 1
ATOM 4034 O O . GLY A 1 533 ? -6.244 -1.086 15.658 1.00 89.62 533 GLY A O 1
ATOM 4035 N N . ALA A 1 534 ? -6.626 -1.791 13.562 1.00 91.19 534 ALA A N 1
ATOM 4036 C CA . ALA A 1 534 ? -5.959 -0.665 12.908 1.00 91.19 534 ALA A CA 1
ATOM 4037 C C . ALA A 1 534 ? -6.603 0.673 13.309 1.00 91.19 534 ALA A C 1
ATOM 4039 O O . ALA A 1 534 ? -5.902 1.671 13.456 1.00 91.19 534 ALA A O 1
ATOM 4040 N N . VAL A 1 535 ? -7.915 0.672 13.574 1.00 94.12 535 VAL A N 1
ATOM 4041 C CA . VAL A 1 535 ? -8.645 1.799 14.161 1.00 94.12 535 VAL A CA 1
ATOM 4042 C C . VAL A 1 535 ? -9.450 1.306 15.362 1.00 94.12 535 VAL A C 1
ATOM 4044 O O . VAL A 1 535 ? -10.446 0.600 15.215 1.00 94.12 535 VAL A O 1
ATOM 4047 N N . ALA A 1 536 ? -9.023 1.707 16.556 1.00 94.69 536 ALA A N 1
ATOM 4048 C CA . ALA A 1 536 ? -9.558 1.284 17.850 1.00 94.69 536 ALA A CA 1
ATOM 4049 C C . ALA A 1 536 ? -10.547 2.298 18.464 1.00 94.69 536 ALA A C 1
ATOM 4051 O O . ALA A 1 536 ? -10.855 2.238 19.655 1.00 94.69 536 ALA A O 1
ATOM 4052 N N . MET A 1 537 ? -11.060 3.248 17.674 1.00 95.25 537 MET A N 1
ATOM 4053 C CA . MET A 1 537 ? -11.921 4.327 18.181 1.00 95.25 537 MET A CA 1
ATOM 4054 C C . MET A 1 537 ? -13.190 3.824 18.889 1.00 95.25 537 MET A C 1
ATOM 4056 O O . MET A 1 537 ? -13.653 4.471 19.824 1.00 95.25 537 MET A O 1
ATOM 4060 N N . ASP A 1 538 ? -13.717 2.661 18.490 1.00 96.25 538 ASP A N 1
ATOM 4061 C CA . ASP A 1 538 ? -14.939 2.076 19.058 1.00 96.25 538 ASP A CA 1
ATOM 4062 C C . ASP A 1 538 ? -14.753 1.550 20.496 1.00 96.25 538 ASP A C 1
ATOM 4064 O O . ASP A 1 538 ? -15.739 1.366 21.200 1.00 96.25 538 ASP A O 1
ATOM 4068 N N . VAL A 1 539 ? -13.511 1.378 20.969 1.00 96.88 539 VAL A N 1
ATOM 4069 C CA . VAL A 1 539 ? -13.192 1.029 22.370 1.00 96.88 539 VAL A CA 1
ATOM 4070 C C . VAL A 1 539 ? -12.524 2.184 23.122 1.00 96.88 539 VAL A C 1
ATOM 4072 O O . VAL A 1 539 ? -12.817 2.406 24.296 1.00 96.88 539 VAL A O 1
ATOM 4075 N N . VAL A 1 540 ? -11.695 2.979 22.438 1.00 97.38 540 VAL A N 1
ATOM 4076 C CA . VAL A 1 540 ? -11.010 4.141 23.029 1.00 97.38 540 VAL A CA 1
ATOM 4077 C C . VAL A 1 540 ? -12.000 5.216 23.458 1.00 97.38 540 VAL A C 1
ATOM 4079 O O . VAL A 1 540 ? -11.929 5.710 24.582 1.00 97.38 540 VAL A O 1
ATOM 4082 N N . ILE A 1 541 ? -12.958 5.556 22.593 1.00 98.00 541 ILE A N 1
ATOM 4083 C CA . ILE A 1 541 ? -13.911 6.630 22.877 1.00 98.00 541 ILE A CA 1
ATOM 4084 C C . ILE A 1 541 ? -14.806 6.292 24.078 1.00 98.00 541 ILE A C 1
ATOM 4086 O O . ILE A 1 541 ? -14.891 7.133 24.974 1.00 98.00 541 ILE A O 1
ATOM 4090 N N . PRO A 1 542 ? -15.424 5.095 24.171 1.00 98.38 542 PRO A N 1
ATOM 4091 C CA . PRO A 1 542 ? -16.141 4.701 25.380 1.00 98.38 542 PRO A CA 1
ATOM 4092 C C . PRO A 1 542 ? -15.285 4.806 26.649 1.00 98.38 542 PRO A C 1
ATOM 4094 O O . PRO A 1 542 ? -15.728 5.411 27.623 1.00 98.38 542 PRO A O 1
ATOM 4097 N N . ALA A 1 543 ? -14.045 4.304 26.643 1.00 98.38 543 ALA A N 1
ATOM 4098 C CA . ALA A 1 543 ? -13.169 4.396 27.814 1.00 98.38 543 ALA A CA 1
ATOM 4099 C C . ALA A 1 543 ? -12.920 5.855 28.246 1.00 98.38 543 ALA A C 1
ATOM 4101 O O . ALA A 1 543 ? -13.011 6.174 29.433 1.00 98.38 543 ALA A O 1
ATOM 4102 N N . CYS A 1 544 ? -12.670 6.756 27.288 1.00 98.62 544 CYS A N 1
ATOM 4103 C CA . CYS A 1 544 ? -12.535 8.189 27.554 1.00 98.62 544 CYS A CA 1
ATOM 4104 C C . CYS A 1 544 ? -13.822 8.808 28.118 1.00 98.62 544 CYS A C 1
ATOM 4106 O O . CYS A 1 544 ? -13.741 9.613 29.043 1.00 98.62 544 CYS A O 1
ATOM 4108 N N . VAL A 1 545 ? -14.995 8.439 27.594 1.00 98.62 545 VAL A N 1
ATOM 4109 C CA . VAL A 1 545 ? -16.291 8.938 28.085 1.00 98.62 545 VAL A CA 1
ATOM 4110 C C . VAL A 1 545 ? -16.562 8.463 29.509 1.00 98.62 545 VAL A C 1
ATOM 4112 O O . VAL A 1 545 ? -16.873 9.289 30.360 1.00 98.62 545 VAL A O 1
ATOM 4115 N N . GLY A 1 546 ? -16.374 7.173 29.804 1.00 98.31 546 GLY A N 1
ATOM 4116 C CA . GLY A 1 546 ? -16.574 6.642 31.154 1.00 98.31 546 GLY A CA 1
ATOM 4117 C C . GLY A 1 546 ? -15.681 7.331 32.188 1.00 98.31 546 GLY A C 1
ATOM 4118 O O . GLY A 1 546 ? -16.158 7.755 33.241 1.00 98.31 546 GLY A O 1
ATOM 4119 N N . ALA A 1 547 ? -14.400 7.525 31.859 1.00 98.44 547 ALA A N 1
ATOM 4120 C CA . ALA A 1 547 ? -13.459 8.242 32.718 1.00 98.44 547 ALA A CA 1
ATOM 4121 C C . ALA A 1 547 ? -13.821 9.732 32.881 1.00 98.44 547 ALA A C 1
ATOM 4123 O O . ALA A 1 547 ? -13.716 10.276 33.980 1.00 98.44 547 ALA A O 1
ATOM 4124 N N . ALA A 1 548 ? -14.280 10.395 31.813 1.00 98.25 548 ALA A N 1
ATOM 4125 C CA . ALA A 1 548 ? -14.764 11.774 31.881 1.00 98.25 548 ALA A CA 1
ATOM 4126 C C . ALA A 1 548 ? -16.021 11.901 32.760 1.00 98.25 548 ALA A C 1
ATOM 4128 O O . ALA A 1 548 ? -16.133 12.844 33.532 1.00 98.25 548 ALA A O 1
ATOM 4129 N N . MET A 1 549 ? -16.920 10.915 32.730 1.00 97.56 549 MET A N 1
ATOM 4130 C CA . MET A 1 549 ? -18.122 10.858 33.575 1.00 97.56 549 MET A CA 1
ATOM 4131 C C . MET A 1 549 ? -17.847 10.442 35.033 1.00 97.56 549 MET A C 1
ATOM 4133 O O . MET A 1 549 ? -18.784 10.215 35.797 1.00 97.56 549 MET A O 1
ATOM 4137 N N . GLY A 1 550 ? -16.576 10.354 35.441 1.00 96.38 550 GLY A N 1
ATOM 4138 C CA . GLY A 1 550 ? -16.177 10.146 36.834 1.00 96.38 550 GLY A CA 1
ATOM 4139 C C . GLY A 1 550 ? -15.932 8.692 37.243 1.00 96.38 550 GLY A C 1
ATOM 4140 O O . GLY A 1 550 ? -15.713 8.441 38.427 1.00 96.38 550 GLY A O 1
ATOM 4141 N N . MET A 1 551 ? -15.930 7.734 36.309 1.00 97.94 551 MET A N 1
ATOM 4142 C CA . MET A 1 551 ? -15.462 6.375 36.611 1.00 97.94 551 MET A CA 1
ATOM 4143 C C . MET A 1 551 ? -13.962 6.376 36.931 1.00 97.94 551 MET A C 1
ATOM 4145 O O . MET A 1 551 ? -13.196 7.161 36.364 1.00 97.94 551 MET A O 1
ATOM 4149 N N . ASP A 1 552 ? -13.514 5.440 37.778 1.00 98.06 552 ASP A N 1
ATOM 4150 C CA . ASP A 1 552 ? -12.082 5.158 37.880 1.00 98.06 552 ASP A CA 1
ATOM 4151 C C . ASP A 1 552 ? -11.533 4.759 36.503 1.00 98.06 552 ASP A C 1
ATOM 4153 O O . ASP A 1 552 ? -12.154 3.999 35.755 1.00 98.06 552 ASP A O 1
ATOM 4157 N N . VAL A 1 553 ? -10.342 5.257 36.173 1.00 97.94 553 VAL A N 1
ATOM 4158 C CA . VAL A 1 553 ? -9.732 5.067 34.853 1.00 97.94 553 VAL A CA 1
ATOM 4159 C C . VAL A 1 553 ? -9.552 3.583 34.533 1.00 97.94 553 VAL A C 1
ATOM 4161 O O . VAL A 1 553 ? -9.794 3.169 33.404 1.00 97.94 553 VAL A O 1
ATOM 4164 N N . THR A 1 554 ? -9.143 2.766 35.506 1.00 97.69 554 THR A N 1
ATOM 4165 C CA . THR A 1 554 ? -8.938 1.327 35.282 1.00 97.69 554 THR A CA 1
ATOM 4166 C C . THR A 1 554 ? -10.276 0.631 35.054 1.00 97.69 554 THR A C 1
ATOM 4168 O O . THR A 1 554 ? -10.403 -0.148 34.115 1.00 97.69 554 THR A O 1
ATOM 4171 N N . GLN A 1 555 ? -11.300 0.985 35.835 1.00 97.56 555 GLN A N 1
ATOM 4172 C CA . GLN A 1 555 ? -12.653 0.449 35.659 1.00 97.56 555 GLN A CA 1
ATOM 4173 C C . GLN A 1 555 ? -13.259 0.816 34.297 1.00 97.56 555 GLN A C 1
ATOM 4175 O O . GLN A 1 555 ? -13.862 -0.038 33.651 1.00 97.56 555 GLN A O 1
ATOM 4180 N N . ALA A 1 556 ? -13.086 2.059 33.836 1.00 97.88 556 ALA A N 1
ATOM 4181 C CA . ALA A 1 556 ? -13.562 2.495 32.523 1.00 97.88 556 ALA A CA 1
ATOM 4182 C C . ALA A 1 556 ? -12.879 1.719 31.384 1.00 97.88 556 ALA A C 1
ATOM 4184 O O . ALA A 1 556 ? -13.540 1.252 30.457 1.00 97.88 556 ALA A O 1
ATOM 4185 N N . VAL A 1 557 ? -11.560 1.532 31.478 1.00 97.50 557 VAL A N 1
ATOM 4186 C CA . VAL A 1 557 ? -10.782 0.755 30.504 1.00 97.50 557 VAL A CA 1
ATOM 4187 C C . VAL A 1 557 ? -11.235 -0.704 30.472 1.00 97.50 557 VAL A C 1
ATOM 4189 O O . VAL A 1 557 ? -11.517 -1.226 29.394 1.00 97.50 557 VAL A O 1
ATOM 4192 N N . ASP A 1 558 ? -11.344 -1.355 31.630 1.00 96.81 558 ASP A N 1
ATOM 4193 C CA . ASP A 1 558 ? -11.736 -2.763 31.715 1.00 96.81 558 ASP A CA 1
ATOM 4194 C C . ASP A 1 558 ? -13.169 -2.981 31.206 1.00 96.81 558 ASP A C 1
ATOM 4196 O O . ASP A 1 558 ? -13.423 -3.929 30.458 1.00 96.81 558 ASP A O 1
ATOM 4200 N N . ALA A 1 559 ? -14.096 -2.076 31.537 1.00 97.44 559 ALA A N 1
ATOM 4201 C CA . ALA A 1 559 ? -15.480 -2.150 31.079 1.00 97.44 559 ALA A CA 1
ATOM 4202 C C . ALA A 1 559 ? -15.611 -1.952 29.559 1.00 97.44 559 ALA A C 1
ATOM 4204 O O . ALA A 1 559 ? -16.362 -2.693 28.917 1.00 97.44 559 ALA A O 1
ATOM 4205 N N . ALA A 1 560 ? -14.863 -1.013 28.969 1.00 97.31 560 ALA A N 1
ATOM 4206 C CA . ALA A 1 560 ? -14.826 -0.833 27.518 1.00 97.31 560 ALA A CA 1
ATOM 4207 C C . ALA A 1 560 ? -14.209 -2.060 26.822 1.00 97.31 560 ALA A C 1
ATOM 4209 O O . ALA A 1 560 ? -14.780 -2.601 25.876 1.00 97.31 560 ALA A O 1
ATOM 4210 N N . MET A 1 561 ? -13.083 -2.571 27.331 1.00 95.31 561 MET A N 1
ATOM 4211 C CA . MET A 1 561 ? -12.424 -3.765 26.788 1.00 95.31 561 MET A CA 1
ATOM 4212 C C . MET A 1 561 ? -13.308 -5.016 26.859 1.00 95.31 561 MET A C 1
ATOM 4214 O O . MET A 1 561 ? -13.264 -5.834 25.946 1.00 95.31 561 MET A O 1
ATOM 4218 N N . ALA A 1 562 ? -14.139 -5.161 27.895 1.00 95.00 562 ALA A N 1
ATOM 4219 C CA . ALA A 1 562 ? -15.095 -6.264 28.012 1.00 95.00 562 ALA A CA 1
ATOM 4220 C C . ALA A 1 562 ? -16.216 -6.223 26.952 1.00 95.00 562 ALA A C 1
ATOM 4222 O O . ALA A 1 562 ? -16.851 -7.245 26.681 1.00 95.00 562 ALA A O 1
ATOM 4223 N N . GLY A 1 563 ? -16.479 -5.051 26.366 1.00 94.31 563 GLY A N 1
ATOM 4224 C CA . GLY A 1 563 ? -17.431 -4.882 25.267 1.00 94.31 563 GLY A CA 1
ATOM 4225 C C . GLY A 1 563 ? -16.801 -5.027 23.879 1.00 94.31 563 GLY A C 1
ATOM 4226 O O . GLY A 1 563 ? -17.536 -5.180 22.908 1.00 94.31 563 GLY A O 1
ATOM 4227 N N . ALA A 1 564 ? -15.469 -4.990 23.780 1.00 94.19 564 ALA A N 1
ATOM 4228 C CA . ALA A 1 564 ? -14.733 -4.985 22.521 1.00 94.19 564 ALA A CA 1
ATOM 4229 C C . ALA A 1 564 ? -14.317 -6.396 22.078 1.00 94.19 564 ALA A C 1
ATOM 4231 O O . ALA A 1 564 ? -13.920 -7.229 22.890 1.00 94.19 564 ALA A O 1
ATOM 4232 N N . THR A 1 565 ? -14.354 -6.655 20.769 1.00 92.50 565 THR A N 1
ATOM 4233 C CA . THR A 1 565 ? -13.876 -7.912 20.172 1.00 92.50 565 THR A CA 1
ATOM 4234 C C . THR A 1 565 ? -12.871 -7.644 19.058 1.00 92.50 565 THR A C 1
ATOM 4236 O O . THR A 1 565 ? -11.714 -8.054 19.149 1.00 92.50 565 THR A O 1
ATOM 4239 N N . ILE A 1 566 ? -13.297 -6.939 18.010 1.00 93.50 566 ILE A N 1
ATOM 4240 C CA . ILE A 1 566 ? -12.501 -6.692 16.807 1.00 93.50 566 ILE A CA 1
ATOM 4241 C C . ILE A 1 566 ? -11.702 -5.389 16.909 1.00 93.50 566 ILE A C 1
ATOM 4243 O O . ILE A 1 566 ? -10.566 -5.341 16.443 1.00 93.50 566 ILE A O 1
ATOM 4247 N N . SER A 1 567 ? -12.216 -4.354 17.584 1.00 91.19 567 SER A N 1
ATOM 4248 C CA . SER A 1 567 ? -11.452 -3.105 17.777 1.00 91.19 567 SER A CA 1
ATOM 4249 C C . SER A 1 567 ? -10.317 -3.254 18.789 1.00 91.19 567 SER A C 1
ATOM 4251 O O . SER A 1 567 ? -9.341 -2.511 18.737 1.00 91.19 567 SER A O 1
ATOM 4253 N N . ALA A 1 568 ? -10.415 -4.253 19.670 1.00 87.88 568 ALA A N 1
ATOM 4254 C CA . ALA A 1 568 ? -9.358 -4.691 20.575 1.00 87.88 568 ALA A CA 1
ATOM 4255 C C . ALA A 1 568 ? -8.766 -6.042 20.127 1.00 87.88 568 ALA A C 1
ATOM 4257 O O . ALA A 1 568 ? -8.519 -6.933 20.942 1.00 87.88 568 ALA A O 1
ATOM 4258 N N . SER A 1 569 ? -8.557 -6.215 18.814 1.00 86.19 569 SER A N 1
ATOM 4259 C CA . SER A 1 569 ? -8.077 -7.479 18.238 1.00 86.19 569 SER A CA 1
ATOM 4260 C C . SER A 1 569 ? -6.691 -7.904 18.733 1.00 86.19 569 SER A C 1
ATOM 4262 O O . SER A 1 569 ? -6.367 -9.089 18.643 1.00 86.19 569 SER A O 1
ATOM 4264 N N . ILE A 1 570 ? -5.915 -6.962 19.281 1.00 88.50 570 ILE A N 1
ATOM 4265 C CA . ILE A 1 570 ? -4.663 -7.124 20.036 1.00 88.50 570 ILE A CA 1
ATOM 4266 C C . ILE A 1 570 ? -4.639 -6.095 21.199 1.00 88.50 570 ILE A C 1
ATOM 4268 O O . ILE A 1 570 ? -5.509 -5.221 21.245 1.00 88.50 570 ILE A O 1
ATOM 4272 N N . PRO A 1 571 ? -3.679 -6.151 22.150 1.00 88.00 571 PRO A N 1
ATOM 4273 C CA . PRO A 1 571 ? -3.608 -5.174 23.242 1.00 88.00 571 PRO A CA 1
ATOM 4274 C C . PRO A 1 571 ? -3.474 -3.719 22.756 1.00 88.00 571 PRO A C 1
ATOM 4276 O O . PRO A 1 571 ? -2.640 -3.444 21.896 1.00 88.00 571 PRO A O 1
ATOM 4279 N N . ILE A 1 572 ? -4.212 -2.792 23.382 1.00 87.69 572 ILE A N 1
ATOM 4280 C CA . ILE A 1 572 ? -4.135 -1.342 23.124 1.00 87.69 572 ILE A CA 1
ATOM 4281 C C . ILE A 1 572 ? -3.348 -0.675 24.264 1.00 87.69 572 ILE A C 1
ATOM 4283 O O . ILE A 1 572 ? -3.897 -0.486 25.351 1.00 87.69 572 ILE A O 1
ATOM 4287 N N . PRO A 1 573 ? -2.062 -0.338 24.074 1.00 77.31 573 PRO A N 1
ATOM 4288 C CA . PRO A 1 573 ? -1.225 0.183 25.157 1.00 77.31 573 PRO A CA 1
ATOM 4289 C C . PRO A 1 573 ? -1.640 1.590 25.620 1.00 77.31 573 PRO A C 1
ATOM 4291 O O . PRO A 1 573 ? -1.560 1.892 26.807 1.00 77.31 573 PRO A O 1
ATOM 4294 N N . THR A 1 574 ? -2.136 2.421 24.705 1.00 89.12 574 THR A N 1
ATOM 4295 C CA . THR A 1 574 ? -2.456 3.846 24.911 1.00 89.12 574 THR A CA 1
ATOM 4296 C C . THR A 1 574 ? -3.854 4.092 25.494 1.00 89.12 574 THR A C 1
ATOM 4298 O O . THR A 1 574 ? -4.225 5.225 25.812 1.00 89.12 574 THR A O 1
ATOM 4301 N N . LEU A 1 575 ? -4.651 3.036 25.688 1.00 93.94 575 LEU A N 1
ATOM 4302 C CA . LEU A 1 575 ? -6.043 3.144 26.132 1.00 93.94 575 LEU A CA 1
ATOM 4303 C C . LEU A 1 575 ? -6.167 3.757 27.537 1.00 93.94 575 LEU A C 1
ATOM 4305 O O . LEU A 1 575 ? -7.013 4.613 27.781 1.00 93.94 575 LEU A O 1
ATOM 4309 N N . LYS A 1 576 ? -5.287 3.360 28.463 1.00 95.69 576 LYS A N 1
ATOM 4310 C CA . LYS A 1 576 ? -5.286 3.904 29.829 1.00 95.69 576 LYS A CA 1
ATOM 4311 C C . LYS A 1 576 ? -4.829 5.363 29.872 1.00 95.69 576 LYS A C 1
ATOM 4313 O O . LYS A 1 576 ? -5.359 6.143 30.659 1.00 95.69 576 LYS A O 1
ATOM 4318 N N . GLU A 1 577 ? -3.868 5.728 29.029 1.00 95.88 577 GLU A N 1
ATOM 4319 C CA . GLU A 1 577 ? -3.351 7.097 28.937 1.00 95.88 577 GLU A CA 1
ATOM 4320 C C . GLU A 1 577 ? -4.422 8.061 28.421 1.00 95.88 577 GLU A C 1
ATOM 4322 O O . GLU A 1 577 ? -4.691 9.082 29.056 1.00 95.88 577 GLU A O 1
ATOM 4327 N N . SER A 1 578 ? -5.095 7.698 27.326 1.00 96.94 578 SER A N 1
ATOM 4328 C CA . SER A 1 578 ? -6.190 8.491 26.753 1.00 96.94 578 SER A CA 1
ATOM 4329 C C . SER A 1 578 ? -7.377 8.628 27.717 1.00 96.94 578 SER A C 1
ATOM 4331 O O . SER A 1 578 ? -7.875 9.735 27.926 1.00 96.94 578 SER A O 1
ATOM 4333 N N . ALA A 1 579 ? -7.800 7.551 28.386 1.00 98.00 579 ALA A N 1
ATOM 4334 C CA . ALA A 1 579 ? -8.861 7.621 29.394 1.00 98.00 579 ALA A CA 1
ATOM 4335 C C . ALA A 1 579 ? -8.464 8.492 30.605 1.00 98.00 579 ALA A C 1
ATOM 4337 O O . ALA A 1 579 ? -9.246 9.329 31.062 1.00 98.00 579 ALA A O 1
ATOM 4338 N N . GLY A 1 580 ? -7.225 8.365 31.091 1.00 98.19 580 GLY A N 1
ATOM 4339 C CA . GLY A 1 580 ? -6.707 9.192 32.183 1.00 98.19 580 GLY A CA 1
ATOM 4340 C C . GLY A 1 580 ? -6.640 10.680 31.831 1.00 98.19 580 GLY A C 1
ATOM 4341 O O . GLY A 1 580 ? -6.961 11.533 32.664 1.00 98.19 580 GLY A O 1
ATOM 4342 N N . LEU A 1 581 ? -6.284 11.004 30.586 1.00 98.31 581 LEU A N 1
ATOM 4343 C CA . LEU A 1 581 ? -6.302 12.375 30.087 1.00 98.31 581 LEU A CA 1
ATOM 4344 C C . LEU A 1 581 ? -7.728 12.947 30.053 1.00 98.31 581 LEU A C 1
ATOM 4346 O O . LEU A 1 581 ? -7.917 14.097 30.447 1.00 98.31 581 LEU A O 1
ATOM 4350 N N . ALA A 1 582 ? -8.733 12.153 29.671 1.00 98.25 582 ALA A N 1
ATOM 4351 C CA . ALA A 1 582 ? -10.135 12.581 29.673 1.00 98.25 582 ALA A CA 1
ATOM 4352 C C . ALA A 1 582 ? -10.622 12.954 31.085 1.00 98.25 582 ALA A C 1
ATOM 4354 O O . ALA A 1 582 ? -11.188 14.032 31.291 1.00 98.25 582 ALA A O 1
ATOM 4355 N N . ALA A 1 583 ? -10.327 12.112 32.081 1.00 98.12 583 ALA A N 1
ATOM 4356 C CA . ALA A 1 583 ? -10.634 12.405 33.481 1.00 98.12 583 ALA A CA 1
ATOM 4357 C C . ALA A 1 583 ? -9.924 13.681 33.963 1.00 98.12 583 ALA A C 1
ATOM 4359 O O . ALA A 1 583 ? -10.520 14.519 34.641 1.00 98.12 583 ALA A O 1
ATOM 4360 N N . ARG A 1 584 ? -8.651 13.870 33.584 1.00 98.00 584 ARG A N 1
ATOM 4361 C CA . ARG A 1 584 ? -7.896 15.077 33.938 1.00 98.00 584 ARG A CA 1
ATOM 4362 C C . ARG A 1 584 ? -8.519 16.335 33.338 1.00 98.00 584 ARG A C 1
ATOM 4364 O O . ARG A 1 584 ? -8.759 17.269 34.090 1.00 98.00 584 ARG A O 1
ATOM 4371 N N . ILE A 1 585 ? -8.802 16.350 32.033 1.00 97.94 585 ILE A N 1
ATOM 4372 C CA . ILE A 1 585 ? -9.402 17.512 31.358 1.00 97.94 585 ILE A CA 1
ATOM 4373 C C . ILE A 1 585 ? -10.749 17.861 31.998 1.00 97.94 585 ILE A C 1
ATOM 4375 O O . ILE A 1 585 ? -11.010 19.029 32.259 1.00 97.94 585 ILE A O 1
ATOM 4379 N N . THR A 1 586 ? -11.579 16.863 32.310 1.00 97.50 586 THR A N 1
ATOM 4380 C CA . THR A 1 586 ? -12.887 17.110 32.935 1.00 97.50 586 THR A CA 1
ATOM 4381 C C . THR A 1 586 ? -12.758 17.809 34.289 1.00 97.50 586 THR A C 1
ATOM 4383 O O . THR A 1 586 ? -13.517 18.736 34.567 1.00 97.50 586 THR A O 1
ATOM 4386 N N . ARG A 1 587 ? -11.782 17.413 35.121 1.00 96.31 587 ARG A N 1
ATOM 4387 C CA . ARG A 1 587 ? -11.528 18.059 36.422 1.00 96.31 587 ARG A CA 1
ATOM 4388 C C . ARG A 1 587 ? -11.097 19.517 36.292 1.00 96.31 587 ARG A C 1
ATOM 4390 O O . ARG A 1 587 ? -11.510 20.314 37.114 1.00 96.31 587 ARG A O 1
ATOM 4397 N N . GLU A 1 588 ? -10.303 19.855 35.279 1.00 96.38 588 GLU A N 1
ATOM 4398 C CA . GLU A 1 588 ? -9.860 21.240 35.032 1.00 96.38 588 GLU A CA 1
ATOM 4399 C C . GLU A 1 588 ? -10.980 22.123 34.449 1.00 96.38 588 GLU A C 1
ATOM 4401 O O . GLU A 1 588 ? -10.935 23.343 34.560 1.00 96.38 588 GLU A O 1
ATOM 4406 N N . LEU A 1 589 ? -11.980 21.514 33.799 1.00 93.25 589 LEU A N 1
ATOM 4407 C CA . LEU A 1 589 ? -13.179 22.194 33.289 1.00 93.25 589 LEU A CA 1
ATOM 4408 C C . LEU A 1 589 ? -14.321 22.268 34.320 1.00 93.25 589 LEU A C 1
ATOM 4410 O O . LEU A 1 589 ? -15.402 22.756 33.987 1.00 93.25 589 LEU A O 1
ATOM 4414 N N . SER A 1 590 ? -14.118 21.711 35.518 1.00 79.81 590 SER A N 1
ATOM 4415 C CA . SER A 1 590 ? -15.077 21.720 36.631 1.00 79.81 590 SER A CA 1
ATOM 4416 C C . SER A 1 590 ? -14.808 22.902 37.543 1.00 79.81 590 SER A C 1
ATOM 4418 O O . SER A 1 590 ? -15.812 23.482 38.008 1.00 79.81 590 SER A O 1
#

Nearest PDB structures (foldseek):
  8b23-assembly1_A  TM=8.478E-02  e=2.167E+00  Thermotoga maritima
  4r0c-assembly1_B  TM=1.137E-01  e=7.271E+00  Alcanivorax borkumensis SK2

Secondary structure (DSSP, 8-state):
--HHHHHHHHHHTSSGGGGSS--SGGGTTTTT-HHHHHHHHHHHHHHHHHTT---S----S-SS-HHHHHHHHHHHHHHHTT--HHHHHHHHHHHHHHTT--SEE-SSSS-EEHHHHHHHHHTPPP--GGG-BPPPSSS--BTHHHHHHHHHHHTTS--SSS-GGGPPTTTTTSHHHHSSHIIIIIIHHHHHHHHHHHHHHHHHHHHHHTT----HHHHHHHHHHHHHHHS-TT----GGGS-TTT--HHHHHHHHHHHHTT--SEEEBTTT--EEEHHHHHHHHHHHHHHS----HHHHHHHHHHTTTBTTHHHHT--STTSSS---GGG--HHHHHHHIIIIIS---HHHHHHHHHHHGGGSTTHHHHHHHHHHHHHHHHHHS--HHHHHHHHHHHHHHHHHHHHHHHHHHHHHHTT--HHHHHHHHHHHHHHHHHHHHHHHHHHHHTS-EEEEEEEEEEE--SS--SHHHHH-HHHHEEEEEEEEETTEEEEESSIIIIIHHHHHHHT-HHHHHHHTTTHHHHHHHHHGGGS-HHHHHHHHHHHHTT--HHHHHHHHHHH-SSTTSS--TTHHHHHHHHHHHHHHT-

Sequence (590 aa):
MEKEIVAAFRAATAQPDYLTTEKFDAMLGGFGVFNFGVWAAANVIAKEAQKGRKLKLEVTDEPTTDVDEVAKKAVKVLMDCGADASNAALLTATLLYWAGVNAQCGIPCPNRKLGAVARMAAGAPAGRVSNIPTEKLNNKISGFAAVKAMYDALGKEIVAPYDGALIPIGVAGSPVTGHTRLGEDILFPELAQKLVKIGVEAMLQTYRSAGMRPCHWMAGLLACAAALEILHPDAYVGEEWGPFLQTRTPYVCGLTAVEAAKMPEKIHIRGTGEELETARVLGDLALILKDVGAPTVVGMIMFNEACALIQEGAILGVGRSGGPLLLPLTHWCTSAVLALYLSVNKGMGEEEAADVVRNTMDGFFQKEHATVATNILARRAHFIERGPVTRIVMKATEPGMTQAVYRRVTRAYEAMKEGKNLTEVTRQFEQERIEALGQGTARILSKVLGRNIEYVKFQNVRPGAGRRTHKLAQKYFAFDGYVDVEVKVDGKVYRFENIYAQTIPDAVVAGDKDKLDIIQCFAVGSVDLLNAGAVAMDVVIPACVGAAMGMDVT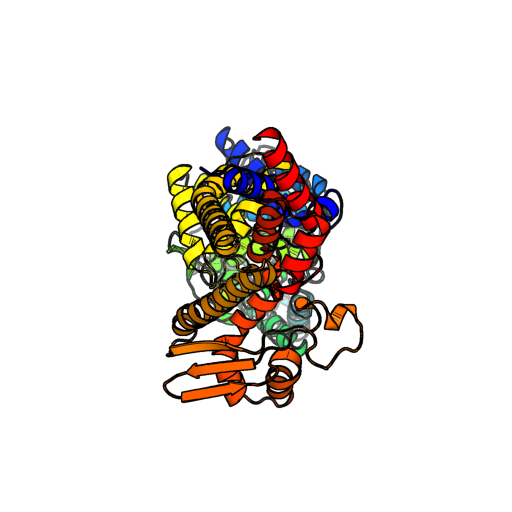QAVDAAMAGATISASIPIPTLKESAGLAARITRELS